Protein 3C8T (pdb70)

Sequence (423 aa):
PLYGRSFADDKMRELFSAQSFISRCVETEVALARAQARLGIIPEDAAAGITAAARTFAPEMERLRDDTEIVGYPILPLVEQLSAHAGEAGKYLHWGATTQDIMDTATVLQIRDGLALISRRIESVRKALAALARNHRDTPMAGRTHLQHALPVTFGYKAAVWLSAFDRHAARLEEISPRVLVVEFSGASGTLASLGTRGLDVQRELARELNLGVPSITWHSARDAVAETVQFLALVSGSLGKLAMDISIMMTTELGEVAEPNPVSCELILAGARIVRNHATSMLDAMIHDFERATGPWHLEWSAVPEGFAVASGILYQAEFMLGGLQVFPDRMRENLDHSRGLIVAEAVMMMALAPHTGRKEAHDIVYLGCRRAVEDKTGLFEVLRTMPEVAKPLGEEALRDLTDPRNYLGSAGAMVDNVLGGR

Nearest PDB structures (foldseek):
  3c8t-assembly1_A  TM=1.002E+00  e=4.220E-59  Chelativorans sp. BNC1
  1re5-assembly1_C  TM=9.643E-01  e=7.004E-32  Pseudomonas putida KT2440
  1re5-assembly1_A  TM=9.619E-01  e=1.132E-31  Pseudomonas putida KT2440
  2fel-assembly1_B  TM=9.517E-01  e=1.203E-19  Agrobacterium tumefaciens
  1dcn-assembly1_C  TM=8.414E-01  e=9.306E-16  Anas platyrhynchos

CATH classification: 1.10.275.10 (+2 more: 1.20.200.10, 1.10.40.30)

Radius of gyration: 30.37 Å; Cα contacts (8 Å, |Δi|>4): 659; chains: 1; bounding box: 102×47×41 Å

Structure (mmCIF, N/CA/C/O backbone):
data_3C8T
#
_entry.id   3C8T
#
_cell.length_a   107.006
_cell.length_b   107.006
_cell.length_c   74.510
_cell.angle_alpha   90.000
_cell.angle_beta   90.000
_cell.angle_gamma   90.000
#
_symmetry.space_group_name_H-M   'P 42 21 2'
#
loop_
_entity.id
_entity.type
_entity.pdbx_description
1 polymer 'Fumarate lyase'
2 water water
#
loop_
_atom_site.group_PDB
_atom_site.id
_atom_site.type_symbol
_atom_site.label_atom_id
_atom_site.label_alt_id
_atom_site.label_comp_id
_atom_site.label_asym_id
_atom_site.label_entity_id
_atom_site.label_seq_id
_atom_site.pdbx_PDB_ins_code
_atom_site.Cartn_x
_atom_site.Cartn_y
_atom_site.Cartn_z
_atom_site.occupancy
_atom_site.B_iso_or_equiv
_atom_site.auth_seq_id
_atom_site.auth_comp_id
_atom_site.auth_asym_id
_atom_site.auth_atom_id
_atom_site.pdbx_PDB_model_num
ATOM 1 N N . PRO A 1 6 ? 66.580 33.290 42.616 1.00 48.14 19 PRO A N 1
ATOM 2 C CA . PRO A 1 6 ? 65.456 32.791 43.437 1.00 47.19 19 PRO A CA 1
ATOM 3 C C . PRO A 1 6 ? 64.699 31.635 42.761 1.00 46.16 19 PRO A C 1
ATOM 4 O O . PRO A 1 6 ? 64.716 31.524 41.532 1.00 45.94 19 PRO A O 1
ATOM 8 N N . LEU A 1 7 ? 64.050 30.799 43.580 1.00 44.71 20 LEU A N 1
ATOM 9 C CA . LEU A 1 7 ? 63.238 29.671 43.135 1.00 43.63 20 LEU A CA 1
ATOM 10 C C . LEU A 1 7 ? 61.813 29.747 43.712 1.00 43.20 20 LEU A C 1
ATOM 11 O O . LEU A 1 7 ? 61.586 29.511 44.905 1.00 42.04 20 LEU A O 1
ATOM 16 N N . TYR A 1 8 ? 60.846 30.065 42.861 1.00 43.23 21 TYR A N 1
ATOM 17 C CA . TYR A 1 8 ? 59.477 30.249 43.339 1.00 43.12 21 TYR A CA 1
ATOM 18 C C . TYR A 1 8 ? 58.473 29.385 42.598 1.00 43.19 21 TYR A C 1
ATOM 19 O O . TYR A 1 8 ? 57.618 28.745 43.197 1.00 44.03 21 TYR A O 1
ATOM 28 N N . GLY A 1 9 ? 58.550 29.431 41.284 1.00 43.32 22 GLY A N 1
ATOM 29 C CA . GLY A 1 9 ? 57.525 28.878 40.430 1.00 43.31 22 GLY A CA 1
ATOM 30 C C . GLY A 1 9 ? 58.138 28.893 39.059 1.00 43.13 22 GLY A C 1
ATOM 31 O O . GLY A 1 9 ? 59.353 28.722 38.919 1.00 43.50 22 GLY A O 1
ATOM 32 N N . ARG A 1 10 ? 57.310 29.144 38.052 1.00 43.15 23 ARG A N 1
ATOM 33 C CA . ARG A 1 10 ? 57.776 29.169 36.681 1.00 42.96 23 ARG A CA 1
ATOM 34 C C . ARG A 1 10 ? 58.150 30.603 36.286 1.00 42.06 23 ARG A C 1
ATOM 35 O O . ARG A 1 10 ? 57.607 31.568 36.814 1.00 41.73 23 ARG A O 1
ATOM 43 N N . SER A 1 11 ? 59.106 30.730 35.373 1.00 40.75 24 SER A N 1
ATOM 44 C CA . SER A 1 11 ? 59.515 32.024 34.875 1.00 39.89 24 SER A CA 1
ATOM 45 C C . SER A 1 11 ? 58.660 32.504 33.691 1.00 38.71 24 SER A C 1
ATOM 46 O O . SER A 1 11 ? 58.258 31.721 32.826 1.00 37.30 24 SER A O 1
ATOM 49 N N . PHE A 1 12 ? 58.348 33.796 33.680 1.00 37.78 25 PHE A N 1
ATOM 50 C CA . PHE A 1 12 ? 57.729 34.385 32.489 1.00 37.74 25 PHE A CA 1
ATOM 51 C C . PHE A 1 12 ? 58.760 34.976 31.506 1.00 37.92 25 PHE A C 1
ATOM 52 O O . PHE A 1 12 ? 58.367 35.571 30.512 1.00 39.67 25 PHE A O 1
ATOM 60 N N . ALA A 1 13 ? 60.059 34.838 31.791 1.00 38.01 26 ALA A N 1
ATOM 61 C CA . ALA A 1 13 ? 61.133 35.366 30.909 1.00 37.80 26 ALA A CA 1
ATOM 62 C C . ALA A 1 13 ? 61.649 34.315 29.890 1.00 37.54 26 ALA A C 1
ATOM 63 O O . ALA A 1 13 ? 61.733 33.113 30.194 1.00 36.69 26 ALA A O 1
ATOM 65 N N . ASP A 1 14 ? 61.949 34.768 28.673 1.00 37.19 27 ASP A N 1
ATOM 66 C CA . ASP A 1 14 ? 62.374 33.876 27.573 1.00 37.01 27 ASP A CA 1
ATOM 67 C C . ASP A 1 14 ? 63.896 33.716 27.596 1.00 38.10 27 ASP A C 1
ATOM 68 O O . ASP A 1 14 ? 64.628 34.699 27.541 1.00 37.33 27 ASP A O 1
ATOM 73 N N . ASP A 1 15 ? 64.353 32.468 27.711 1.00 39.06 28 ASP A N 1
ATOM 74 C CA . ASP A 1 15 ? 65.787 32.131 27.736 1.00 40.22 28 ASP A CA 1
ATOM 75 C C . ASP A 1 15 ? 66.542 32.527 26.461 1.00 39.31 28 ASP A C 1
ATOM 76 O O . ASP A 1 15 ? 67.675 33.002 26.546 1.00 39.63 28 ASP A O 1
ATOM 81 N N . LYS A 1 16 ? 65.922 32.339 25.301 1.00 38.70 29 LYS A N 1
ATOM 82 C CA . LYS A 1 16 ? 66.485 32.826 24.036 1.00 39.02 29 LYS A CA 1
ATOM 83 C C . LYS A 1 16 ? 66.711 34.342 24.033 1.00 38.93 29 LYS A C 1
ATOM 84 O O . LYS A 1 16 ? 67.735 34.850 23.538 1.00 39.40 29 LYS A O 1
ATOM 90 N N . MET A 1 17 ? 65.773 35.053 24.638 1.00 38.15 30 MET A N 1
ATOM 91 C CA . MET A 1 17 ? 65.842 36.487 24.727 1.00 38.12 30 MET A CA 1
ATOM 92 C C . MET A 1 17 ? 66.850 36.901 25.805 1.00 38.57 30 MET A C 1
ATOM 93 O O . MET A 1 17 ? 67.564 37.867 25.639 1.00 38.77 30 MET A O 1
ATOM 98 N N . ARG A 1 18 ? 66.974 36.116 26.865 1.00 39.53 31 ARG A N 1
ATOM 99 C CA . ARG A 1 18 ? 68.104 36.260 27.783 1.00 41.30 31 ARG A CA 1
ATOM 100 C C . ARG A 1 18 ? 69.504 35.953 27.169 1.00 41.90 31 ARG A C 1
ATOM 101 O O . ARG A 1 18 ? 70.491 36.630 27.502 1.00 43.17 31 ARG A O 1
ATOM 109 N N . GLU A 1 19 ? 69.610 34.956 26.296 1.00 41.90 32 GLU A N 1
ATOM 110 C CA . GLU A 1 19 ? 70.899 34.698 25.642 1.00 43.57 32 GLU A CA 1
ATOM 111 C C . GLU A 1 19 ? 71.264 35.880 24.759 1.00 41.53 32 GLU A C 1
ATOM 112 O O . GLU A 1 19 ? 72.376 36.381 24.813 1.00 41.09 32 GLU A O 1
ATOM 118 N N . LEU A 1 20 ? 70.294 36.338 23.977 1.00 40.53 33 LEU A N 1
ATOM 119 C CA . LEU A 1 20 ? 70.434 37.558 23.207 1.00 39.85 33 LEU A CA 1
ATOM 120 C C . LEU A 1 20 ? 70.963 38.815 23.945 1.00 39.20 33 LEU A C 1
ATOM 121 O O . LEU A 1 20 ? 71.744 39.570 23.379 1.00 40.15 33 LEU A O 1
ATOM 126 N N . PHE A 1 21 ? 70.544 39.048 25.186 1.00 37.80 34 PHE A N 1
ATOM 127 C CA . PHE A 1 21 ? 70.989 40.239 25.925 1.00 36.05 34 PHE A CA 1
ATOM 128 C C . PHE A 1 21 ? 72.069 39.932 26.978 1.00 36.31 34 PHE A C 1
ATOM 129 O O . PHE A 1 21 ? 72.375 40.771 27.834 1.00 36.44 34 PHE A O 1
ATOM 137 N N . SER A 1 22 ? 72.637 38.726 26.905 1.00 35.67 35 SER A N 1
ATOM 138 C CA . SER A 1 22 ? 73.719 38.318 27.797 1.00 35.46 35 SER A CA 1
ATOM 139 C C . SER A 1 22 ? 74.970 39.179 27.552 1.00 35.56 35 SER A C 1
ATOM 140 O O . SER A 1 22 ? 75.103 39.835 26.516 1.00 35.33 35 SER A O 1
ATOM 143 N N . ALA A 1 23 ? 75.890 39.150 28.491 1.00 35.31 36 ALA A N 1
ATOM 144 C CA . ALA A 1 23 ? 77.130 39.904 28.371 1.00 35.99 36 ALA A CA 1
ATOM 145 C C . ALA A 1 23 ? 77.929 39.502 27.129 1.00 37.07 36 ALA A C 1
ATOM 146 O O . ALA A 1 23 ? 78.428 40.364 26.383 1.00 37.34 36 ALA A O 1
ATOM 148 N N . GLN A 1 24 ? 78.034 38.189 26.914 1.00 37.19 37 GLN A N 1
ATOM 149 C CA . GLN A 1 24 ? 78.818 37.601 25.8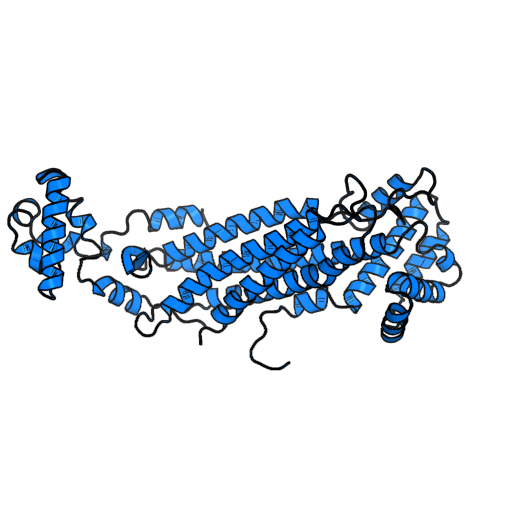22 1.00 37.41 37 GLN A CA 1
ATOM 150 C C . GLN A 1 24 ? 78.290 38.084 24.487 1.00 37.08 37 GLN A C 1
ATOM 151 O O . GLN A 1 24 ? 79.056 38.506 23.603 1.00 37.55 37 GLN A O 1
ATOM 157 N N . SER A 1 25 ? 76.975 38.002 24.325 1.00 35.77 38 SER A N 1
ATOM 158 C CA . SER A 1 25 ? 76.356 38.508 23.128 1.00 35.30 38 SER A CA 1
ATOM 159 C C . SER A 1 25 ? 76.551 40.039 22.977 1.00 34.04 38 SER A C 1
ATOM 160 O O . SER A 1 25 ? 76.901 40.502 21.915 1.00 34.51 38 SER A O 1
ATOM 163 N N . PHE A 1 26 ? 76.373 40.804 24.042 1.00 33.62 39 PHE A N 1
ATOM 164 C CA . PHE A 1 26 ? 76.560 42.271 23.995 1.00 33.33 39 PHE A CA 1
ATOM 165 C C . PHE A 1 26 ? 77.963 42.618 23.525 1.00 32.46 39 PHE A C 1
ATOM 166 O O . PHE A 1 26 ? 78.141 43.316 22.536 1.00 33.00 39 PHE A O 1
ATOM 174 N N . ILE A 1 27 ? 78.954 42.100 24.239 1.00 33.26 40 ILE A N 1
ATOM 175 C CA . ILE A 1 27 ? 80.366 42.210 23.887 1.00 33.15 40 ILE A CA 1
ATOM 176 C C . ILE A 1 27 ? 80.639 41.831 22.450 1.00 32.97 40 ILE A C 1
ATOM 177 O O . ILE A 1 27 ? 81.294 42.590 21.747 1.00 32.81 40 ILE A O 1
ATOM 182 N N . SER A 1 28 ? 80.147 40.688 21.980 1.00 33.47 41 SER A N 1
ATOM 183 C CA . SER A 1 28 ? 80.413 40.345 20.557 1.00 34.89 41 SER A CA 1
ATOM 184 C C . SER A 1 28 ? 79.834 41.379 19.533 1.00 34.68 41 SER A C 1
ATOM 185 O O . SER A 1 28 ? 80.467 41.650 18.488 1.00 35.46 41 SER A O 1
ATOM 188 N N . ARG A 1 29 ? 78.683 41.981 19.848 1.00 34.12 42 ARG A N 1
ATOM 189 C CA . ARG A 1 29 ? 78.134 43.092 19.035 1.00 34.44 42 ARG A CA 1
ATOM 190 C C . ARG A 1 29 ? 78.983 44.355 19.152 1.00 33.80 42 ARG A C 1
ATOM 191 O O . ARG A 1 29 ? 79.078 45.107 18.197 1.00 33.59 42 ARG A O 1
ATOM 199 N N . CYS A 1 30 ? 79.574 44.574 20.332 1.00 33.55 43 CYS A N 1
ATOM 200 C CA . CYS A 1 30 ? 80.536 45.656 20.570 1.00 33.81 43 CYS A CA 1
ATOM 201 C C . CYS A 1 30 ? 81.775 45.551 19.696 1.00 34.71 43 CYS A C 1
ATOM 202 O O . CYS A 1 30 ? 82.186 46.538 19.060 1.00 34.31 43 CYS A O 1
ATOM 205 N N . VAL A 1 31 ? 82.354 44.347 19.642 1.00 35.39 44 VAL A N 1
ATOM 206 C CA . VAL A 1 31 ? 83.435 44.042 18.709 1.00 35.51 44 VAL A CA 1
ATOM 207 C C . VAL A 1 31 ? 82.964 44.236 17.263 1.00 36.51 44 VAL A C 1
ATOM 208 O O . VAL A 1 31 ? 83.644 44.922 16.471 1.00 38.25 44 VAL A O 1
ATOM 212 N N . GLU A 1 32 ? 81.799 43.668 16.919 1.00 36.42 45 GLU A N 1
ATOM 213 C CA . GLU A 1 32 ? 81.222 43.830 15.576 1.00 36.76 45 GLU A CA 1
ATOM 214 C C . GLU A 1 32 ? 81.167 45.297 15.149 1.00 35.17 45 GLU A C 1
ATOM 215 O O . GLU A 1 32 ? 81.532 45.640 14.026 1.00 35.62 45 GLU A O 1
ATOM 221 N N . THR A 1 33 ? 80.758 46.170 16.064 1.00 34.97 46 THR A N 1
ATOM 222 C CA . THR A 1 33 ? 80.642 47.616 15.825 1.00 33.42 46 THR A CA 1
ATOM 223 C C . THR A 1 33 ? 82.023 48.252 15.591 1.00 33.34 46 THR A C 1
ATOM 224 O O . THR A 1 33 ? 82.187 49.042 14.657 1.00 32.07 46 THR A O 1
ATOM 228 N N . GLU A 1 34 ? 83.001 47.921 16.447 1.00 32.74 47 GLU A N 1
ATOM 229 C CA . GLU A 1 34 ? 84.351 48.508 16.359 1.00 33.57 47 GLU A CA 1
ATOM 230 C C . GLU A 1 34 ? 85.059 48.118 15.045 1.00 34.20 47 GLU A C 1
ATOM 231 O O . GLU A 1 34 ? 85.758 48.936 14.449 1.00 34.65 47 GLU A O 1
ATOM 237 N N . VAL A 1 35 ? 84.873 46.869 14.619 1.00 34.69 48 VAL A N 1
ATOM 238 C CA . VAL A 1 35 ? 85.457 46.349 13.387 1.00 35.84 48 VAL A CA 1
ATOM 239 C C . VAL A 1 35 ? 84.841 47.057 12.205 1.00 36.14 48 VAL A C 1
ATOM 240 O O . VAL A 1 35 ? 85.553 47.461 11.282 1.00 37.48 48 VAL A O 1
ATOM 244 N N . ALA A 1 36 ? 83.519 47.218 12.228 1.00 35.97 49 ALA A N 1
ATOM 245 C CA . ALA A 1 36 ? 82.821 47.888 11.148 1.00 35.13 49 ALA A CA 1
ATOM 246 C C . ALA A 1 36 ? 83.261 49.342 11.111 1.00 35.22 49 ALA A C 1
ATOM 247 O O . ALA A 1 36 ? 83.394 49.926 10.031 1.00 35.83 49 ALA A O 1
ATOM 249 N N . LEU A 1 37 ? 83.522 49.936 12.272 1.00 35.43 50 LEU A N 1
ATOM 250 C CA . LEU A 1 37 ? 83.976 51.343 12.309 1.00 35.35 50 LEU A CA 1
ATOM 251 C C . LEU A 1 37 ? 85.338 51.496 11.634 1.00 36.49 50 LEU A C 1
ATOM 252 O O . LEU A 1 37 ? 85.540 52.432 10.852 1.00 36.55 50 LEU A O 1
ATOM 257 N N . ALA A 1 38 ? 86.245 50.559 11.925 1.00 37.62 51 ALA A N 1
ATOM 258 C CA . ALA A 1 38 ? 87.588 50.505 11.298 1.00 38.80 51 ALA A CA 1
ATOM 259 C C . ALA A 1 38 ? 87.493 50.373 9.789 1.00 39.50 51 ALA A C 1
ATOM 260 O O . ALA A 1 38 ? 88.218 51.063 9.058 1.00 39.09 51 ALA A O 1
ATOM 262 N N . ARG A 1 39 ? 86.587 49.503 9.334 1.00 40.31 52 ARG A N 1
ATOM 263 C CA . ARG A 1 39 ? 86.386 49.270 7.912 1.00 41.45 52 ARG A CA 1
ATOM 264 C C . ARG A 1 39 ? 85.835 50.478 7.205 1.00 41.01 52 ARG A C 1
ATOM 265 O O . ARG A 1 39 ? 86.302 50.843 6.115 1.00 40.95 52 ARG A O 1
ATOM 273 N N . ALA A 1 40 ? 84.823 51.093 7.814 1.00 40.63 53 ALA A N 1
ATOM 274 C CA . ALA A 1 40 ? 84.257 52.336 7.310 1.00 40.40 53 ALA A CA 1
ATOM 275 C C . ALA A 1 40 ? 85.345 53.418 7.178 1.00 40.59 53 ALA A C 1
ATOM 276 O O . ALA A 1 40 ? 85.381 54.160 6.216 1.00 40.50 53 ALA A O 1
ATOM 278 N N . GLN A 1 41 ? 86.246 53.492 8.143 1.00 41.00 54 GLN A N 1
ATOM 279 C CA . GLN A 1 41 ? 87.244 54.525 8.118 1.00 41.82 54 GLN A CA 1
ATOM 280 C C . GLN A 1 41 ? 88.342 54.271 7.069 1.00 42.41 54 GLN A C 1
ATOM 281 O O . GLN A 1 41 ? 88.892 55.209 6.518 1.00 42.05 54 GLN A O 1
ATOM 287 N N . ALA A 1 42 ? 88.639 52.999 6.781 1.00 43.03 55 ALA A N 1
ATOM 288 C CA . ALA A 1 42 ? 89.676 52.663 5.824 1.00 43.37 55 ALA A CA 1
ATOM 289 C C . ALA A 1 42 ? 89.194 52.966 4.423 1.00 44.26 55 ALA A C 1
ATOM 290 O O . ALA A 1 42 ? 89.971 53.461 3.598 1.00 44.12 55 ALA A O 1
ATOM 292 N N . ARG A 1 43 ? 87.915 52.682 4.154 1.00 44.88 56 ARG A N 1
ATOM 293 C CA . ARG A 1 43 ? 87.291 53.063 2.880 1.00 45.43 56 ARG A CA 1
ATOM 294 C C . ARG A 1 43 ? 87.252 54.571 2.633 1.00 45.29 56 ARG A C 1
ATOM 295 O O . ARG A 1 43 ? 87.338 55.010 1.495 1.00 45.37 56 ARG A O 1
ATOM 303 N N . LEU A 1 44 ? 87.100 55.362 3.681 1.00 44.86 57 LEU A N 1
ATOM 304 C CA . LEU A 1 44 ? 87.049 56.817 3.521 1.00 45.56 57 LEU A CA 1
ATOM 305 C C . LEU A 1 44 ? 88.440 57.424 3.642 1.00 45.46 57 LEU A C 1
ATOM 306 O O . LEU A 1 44 ? 88.580 58.640 3.734 1.00 46.19 57 LEU A O 1
ATOM 311 N N . GLY A 1 45 ? 89.457 56.566 3.696 1.00 45.89 58 GLY A N 1
ATOM 312 C CA . GLY A 1 45 ? 90.860 56.990 3.812 1.00 45.55 58 GLY A CA 1
ATOM 313 C C . GLY A 1 45 ? 91.205 57.666 5.127 1.00 45.51 58 GLY A C 1
ATOM 314 O O . GLY A 1 45 ? 92.106 58.500 5.188 1.00 45.75 58 GLY A O 1
ATOM 315 N N . ILE A 1 46 ? 90.503 57.312 6.195 1.00 45.16 59 ILE A N 1
ATOM 316 C CA . ILE A 1 46 ? 90.693 58.033 7.453 1.00 45.05 59 ILE A CA 1
ATOM 317 C C . ILE A 1 46 ? 91.729 57.355 8.326 1.00 44.45 59 ILE A C 1
ATOM 318 O O . ILE A 1 46 ? 92.449 58.012 9.089 1.00 44.57 59 ILE A O 1
ATOM 323 N N . ILE A 1 47 ? 91.807 56.040 8.192 1.00 43.89 60 ILE A N 1
ATOM 324 C CA . ILE A 1 47 ? 92.857 55.260 8.822 1.00 43.69 60 ILE A CA 1
ATOM 325 C C . ILE A 1 47 ? 93.449 54.427 7.678 1.00 44.69 60 ILE A C 1
ATOM 326 O O . ILE A 1 47 ? 92.765 54.262 6.672 1.00 45.26 60 ILE A O 1
ATOM 331 N N . PRO A 1 48 ? 94.724 53.972 7.793 1.00 45.21 61 PRO A N 1
ATOM 332 C CA . PRO A 1 48 ? 95.349 53.040 6.838 1.00 46.10 61 PRO A CA 1
ATOM 333 C C . PRO A 1 48 ? 94.566 51.760 6.559 1.00 46.69 61 PRO A C 1
ATOM 334 O O . PRO A 1 48 ? 94.028 51.143 7.485 1.00 46.23 61 PRO A O 1
ATOM 338 N N . GLU A 1 49 ? 94.577 51.347 5.294 1.00 47.02 62 GLU A N 1
ATOM 339 C CA . GLU A 1 49 ? 93.892 50.134 4.862 1.00 48.77 62 GLU A CA 1
ATOM 340 C C . GLU A 1 49 ? 94.404 48.872 5.537 1.00 47.71 62 GLU A C 1
ATOM 341 O O . GLU A 1 49 ? 93.630 47.974 5.775 1.00 47.17 62 GLU A O 1
ATOM 347 N N . ASP A 1 50 ? 95.700 48.801 5.841 1.00 48.20 63 ASP A N 1
ATOM 348 C CA . ASP A 1 50 ? 96.260 47.628 6.546 1.00 48.65 63 ASP A CA 1
ATOM 349 C C . ASP A 1 50 ? 95.948 47.627 8.032 1.00 47.57 63 ASP A C 1
ATOM 350 O O . ASP A 1 50 ? 95.946 46.586 8.691 1.00 47.56 63 ASP A O 1
ATOM 355 N N . ALA A 1 51 ? 95.674 48.804 8.568 1.00 46.21 64 ALA A N 1
ATOM 356 C CA . ALA A 1 51 ? 95.248 48.891 9.945 1.00 44.52 64 ALA A CA 1
ATOM 357 C C . ALA A 1 51 ? 93.855 48.262 10.080 1.00 43.41 64 ALA A C 1
ATOM 358 O O . ALA A 1 51 ? 93.609 47.503 11.010 1.00 43.08 64 ALA A O 1
ATOM 360 N N . ALA A 1 52 ? 92.960 48.566 9.142 1.00 42.23 65 ALA A N 1
ATOM 361 C CA . ALA A 1 52 ? 91.600 47.969 9.141 1.00 42.09 65 ALA A CA 1
ATOM 362 C C . ALA A 1 52 ? 91.627 46.468 8.846 1.00 41.58 65 ALA A C 1
ATOM 363 O O . ALA A 1 52 ? 90.951 45.689 9.519 1.00 41.40 65 ALA A O 1
ATOM 365 N N . ALA A 1 53 ? 92.440 46.069 7.859 1.00 41.38 66 ALA A N 1
ATOM 366 C CA . ALA A 1 53 ? 92.654 44.654 7.541 1.00 40.87 66 ALA A CA 1
ATOM 367 C C . ALA A 1 53 ? 93.124 43.899 8.781 1.00 40.53 66 ALA A C 1
ATOM 368 O O . ALA A 1 53 ? 92.611 42.831 9.107 1.00 40.11 66 ALA A O 1
ATOM 370 N N . GLY A 1 54 ? 94.094 44.486 9.481 1.00 40.73 67 GLY A N 1
ATOM 371 C CA . GLY A 1 54 ? 94.670 43.902 10.697 1.00 40.89 67 GLY A CA 1
ATOM 372 C C . GLY A 1 54 ? 93.606 43.794 11.773 1.00 41.00 67 GLY A C 1
ATOM 373 O O . GLY A 1 54 ? 93.473 42.774 12.425 1.00 40.85 67 GLY A O 1
ATOM 374 N N . ILE A 1 55 ? 92.839 44.859 11.954 1.00 41.82 68 ILE A N 1
ATOM 375 C CA . ILE A 1 55 ? 91.746 44.833 12.923 1.00 41.95 68 ILE A CA 1
ATOM 376 C C . ILE A 1 55 ? 90.704 43.762 12.528 1.00 42.27 68 ILE A C 1
ATOM 377 O O . ILE A 1 55 ? 90.265 42.987 13.375 1.00 41.96 68 ILE A O 1
ATOM 382 N N . THR A 1 56 ? 90.310 43.724 11.252 1.00 42.87 69 THR A N 1
ATOM 383 C CA . THR A 1 56 ? 89.314 42.737 10.831 1.00 44.03 69 THR A CA 1
ATOM 384 C C . THR A 1 56 ? 89.797 41.313 11.157 1.00 44.30 69 THR A C 1
ATOM 385 O O . THR A 1 56 ? 89.083 40.562 11.843 1.00 44.86 69 THR A O 1
ATOM 389 N N . ALA A 1 57 ? 91.013 40.965 10.726 1.00 43.82 70 ALA A N 1
ATOM 390 C CA . ALA A 1 57 ? 91.584 39.636 11.022 1.00 44.12 70 ALA A CA 1
ATOM 391 C C . ALA A 1 57 ? 91.753 39.333 12.505 1.00 44.39 70 ALA A C 1
ATOM 392 O O . ALA A 1 57 ? 91.473 38.211 12.945 1.00 44.81 70 ALA A O 1
ATOM 394 N N . ALA A 1 58 ? 92.208 40.299 13.294 1.00 44.14 71 ALA A N 1
ATOM 395 C CA . ALA A 1 58 ? 92.363 40.012 14.729 1.00 44.65 71 ALA A CA 1
ATOM 396 C C . ALA A 1 58 ? 90.997 39.664 15.352 1.00 44.55 71 ALA A C 1
ATOM 397 O O . ALA A 1 58 ? 90.897 38.757 16.183 1.00 44.16 71 ALA A O 1
ATOM 399 N N . ALA A 1 59 ? 89.952 40.400 14.950 1.00 44.38 72 ALA A N 1
ATOM 400 C CA . ALA A 1 59 ? 88.594 40.144 15.461 1.00 44.44 72 ALA A CA 1
ATOM 401 C C . ALA A 1 59 ? 88.048 38.756 15.089 1.00 44.48 72 ALA A C 1
ATOM 402 O O . ALA A 1 59 ? 87.330 38.171 15.882 1.00 43.81 72 ALA A O 1
ATOM 404 N N . ARG A 1 60 ? 88.390 38.229 13.903 1.00 45.27 73 ARG A N 1
ATOM 405 C CA . ARG A 1 60 ? 87.940 36.856 13.517 1.00 46.56 73 ARG A CA 1
ATOM 406 C C . ARG A 1 60 ? 88.410 35.820 14.539 1.00 47.09 73 ARG A C 1
ATOM 407 O O . ARG A 1 60 ? 87.667 34.892 14.873 1.00 47.21 73 ARG A O 1
ATOM 415 N N . THR A 1 61 ? 89.619 36.020 15.076 1.00 47.46 74 THR A N 1
ATOM 416 C CA . THR A 1 61 ? 90.211 35.075 16.034 1.00 48.10 74 THR A CA 1
ATOM 417 C C . THR A 1 61 ? 90.046 35.489 17.498 1.00 48.71 74 THR A C 1
ATOM 418 O O . THR A 1 61 ? 90.423 34.738 18.396 1.00 48.29 74 THR A O 1
ATOM 422 N N . PHE A 1 62 ? 89.484 36.684 17.734 1.00 49.38 75 PHE A N 1
ATOM 423 C CA . PHE A 1 62 ? 89.465 37.293 19.084 1.00 49.53 75 PHE A CA 1
ATOM 424 C C . PHE A 1 62 ? 88.423 36.663 19.974 1.00 50.00 75 PHE A C 1
ATOM 425 O O . PHE A 1 62 ? 87.267 36.509 19.574 1.00 50.51 75 PHE A O 1
ATOM 433 N N . ALA A 1 63 ? 88.832 36.319 21.191 1.00 50.10 76 ALA A N 1
ATOM 434 C CA . ALA A 1 63 ? 87.925 35.793 22.184 1.00 50.77 76 ALA A CA 1
ATOM 435 C C . ALA A 1 63 ? 88.129 36.569 23.476 1.00 51.52 76 ALA A C 1
ATOM 436 O O . ALA A 1 63 ? 89.152 36.394 24.140 1.00 51.28 76 ALA A O 1
ATOM 438 N N . PRO A 1 64 ? 87.134 37.399 23.870 1.00 52.06 77 PRO A N 1
ATOM 439 C CA . PRO A 1 64 ? 87.292 38.256 25.048 1.00 51.96 77 PRO A CA 1
ATOM 440 C C . PRO A 1 64 ? 87.542 37.446 26.308 1.00 51.90 77 PRO A C 1
ATOM 441 O O . PRO A 1 64 ? 87.105 36.301 26.409 1.00 51.47 77 PRO A O 1
ATOM 445 N N . GLU A 1 65 ? 88.252 38.061 27.247 1.00 51.79 78 GLU A N 1
ATOM 446 C CA . GLU A 1 65 ? 88.461 37.505 28.557 1.00 52.13 78 GLU A CA 1
ATOM 447 C C . GLU A 1 65 ? 87.396 38.095 29.483 1.00 51.82 78 GLU A C 1
ATOM 448 O O . GLU A 1 65 ? 87.589 39.170 30.064 1.00 51.74 78 GLU A O 1
ATOM 454 N N . MET A 1 66 ? 86.262 37.398 29.600 1.00 52.23 79 MET A N 1
ATOM 455 C CA . MET A 1 66 ? 85.034 37.948 30.235 1.00 52.34 79 MET A CA 1
ATOM 456 C C . MET A 1 66 ? 85.126 38.337 31.717 1.00 52.52 79 MET A C 1
ATOM 457 O O . MET A 1 66 ? 84.562 39.356 32.122 1.00 52.61 79 MET A O 1
ATOM 462 N N . GLU A 1 67 ? 85.823 37.539 32.517 1.00 52.59 80 GLU A N 1
ATOM 463 C CA . GLU A 1 67 ? 86.025 37.873 33.933 1.00 53.03 80 GLU A CA 1
ATOM 464 C C . GLU A 1 67 ? 86.883 39.134 34.125 1.00 52.89 80 GLU A C 1
ATOM 465 O O . GLU A 1 67 ? 86.561 39.981 34.956 1.00 53.73 80 GLU A O 1
ATOM 467 N N . ARG A 1 68 ? 87.950 39.264 33.328 1.00 52.99 81 ARG A N 1
ATOM 468 C CA . ARG A 1 68 ? 88.810 40.466 33.284 1.00 52.91 81 ARG A CA 1
ATOM 469 C C . ARG A 1 68 ? 87.968 41.692 32.896 1.00 52.81 81 ARG A C 1
ATOM 470 O O . ARG A 1 68 ? 88.064 42.746 33.530 1.00 52.04 81 ARG A O 1
ATOM 478 N N . LEU A 1 69 ? 87.120 41.525 31.869 1.00 53.04 82 LEU A N 1
ATOM 479 C CA . LEU A 1 69 ? 86.182 42.563 31.430 1.00 52.44 82 LEU A CA 1
ATOM 480 C C . LEU A 1 69 ? 85.254 43.021 32.545 1.00 52.08 82 LEU A C 1
ATOM 481 O O . LEU A 1 69 ? 85.108 44.228 32.785 1.00 51.51 82 LEU A O 1
ATOM 486 N N . ARG A 1 70 ? 84.631 42.063 33.231 1.00 52.50 83 ARG A N 1
ATOM 487 C CA . ARG A 1 70 ? 83.710 42.384 34.329 1.00 52.55 83 ARG A CA 1
ATOM 488 C C . ARG A 1 70 ? 84.393 43.182 35.433 1.00 52.20 83 ARG A C 1
ATOM 489 O O . ARG A 1 70 ? 83.857 44.176 35.911 1.00 51.57 83 ARG A O 1
ATOM 497 N N . ASP A 1 71 ? 85.586 42.727 35.820 1.00 52.87 84 ASP A N 1
ATOM 498 C CA . ASP A 1 71 ? 86.407 43.383 36.849 1.00 52.86 84 ASP A CA 1
ATOM 499 C C . ASP A 1 71 ? 86.786 44.810 36.454 1.00 52.18 84 ASP A C 1
ATOM 500 O O . ASP A 1 71 ? 86.687 45.728 37.269 1.00 51.89 84 ASP A O 1
ATOM 505 N N . ASP A 1 72 ? 87.212 44.995 35.206 1.00 51.72 85 ASP A N 1
ATOM 506 C CA . ASP A 1 72 ? 87.628 46.321 34.739 1.00 52.17 85 ASP A CA 1
ATOM 507 C C . ASP A 1 72 ? 86.462 47.294 34.589 1.00 52.04 85 ASP A C 1
ATOM 508 O O . ASP A 1 72 ? 86.630 48.494 34.806 1.00 51.49 85 ASP A O 1
ATOM 513 N N . THR A 1 73 ? 85.282 46.769 34.250 1.00 51.90 86 THR A N 1
ATOM 514 C CA . THR A 1 73 ? 84.070 47.596 34.124 1.00 52.12 86 THR A CA 1
ATOM 515 C C . THR A 1 73 ? 83.733 48.274 35.446 1.00 52.15 86 THR A C 1
ATOM 516 O O . THR A 1 73 ? 83.258 49.407 35.466 1.00 51.55 86 THR A O 1
ATOM 520 N N . GLU A 1 74 ? 84.014 47.570 36.544 1.00 53.10 87 GLU A N 1
ATOM 521 C CA . GLU A 1 74 ? 83.676 48.014 37.899 1.00 53.75 87 GLU A CA 1
ATOM 522 C C . GLU A 1 74 ? 84.597 49.153 38.317 1.00 53.25 87 GLU A C 1
ATOM 523 O O . GLU A 1 74 ? 84.221 50.034 39.095 1.00 53.12 87 GLU A O 1
ATOM 529 N N . ILE A 1 75 ? 85.805 49.122 37.769 1.00 52.90 88 ILE A N 1
ATOM 530 C CA . ILE A 1 75 ? 86.802 50.171 37.953 1.00 52.48 88 ILE A CA 1
ATOM 531 C C . ILE A 1 75 ? 86.527 51.340 37.003 1.00 51.58 88 ILE A C 1
ATOM 532 O O . ILE A 1 75 ? 86.466 52.479 37.425 1.00 51.45 88 ILE A O 1
ATOM 537 N N . VAL A 1 76 ? 86.340 51.048 35.722 1.00 50.37 89 VAL A N 1
ATOM 538 C CA . VAL A 1 76 ? 86.199 52.098 34.709 1.00 49.22 89 VAL A CA 1
ATOM 539 C C . VAL A 1 76 ? 84.763 52.693 34.593 1.00 48.00 89 VAL A C 1
ATOM 540 O O . VAL A 1 76 ? 84.593 53.844 34.174 1.00 47.96 89 VAL A O 1
ATOM 544 N N . GLY A 1 77 ? 83.746 51.912 34.969 1.00 45.91 90 GLY A N 1
ATOM 545 C CA . GLY A 1 77 ? 82.356 52.320 34.798 1.00 42.53 90 GLY A CA 1
ATOM 546 C C . GLY A 1 77 ? 81.676 51.665 33.607 1.00 40.62 90 GLY A C 1
ATOM 547 O O . GLY A 1 77 ? 80.459 51.450 33.640 1.00 40.13 90 GLY A O 1
ATOM 548 N N . TYR A 1 78 ? 82.451 51.349 32.554 1.00 39.28 91 TYR A N 1
ATOM 549 C CA . TYR A 1 78 ? 81.908 50.794 31.295 1.00 37.83 91 TYR A CA 1
ATOM 550 C C . TYR A 1 78 ? 82.791 49.704 30.684 1.00 36.92 91 TYR A C 1
ATOM 551 O O . TYR A 1 78 ? 83.982 49.722 30.896 1.00 35.76 91 TYR A O 1
ATOM 560 N N . PRO A 1 79 ? 82.203 48.722 29.953 1.00 36.62 92 PRO A N 1
ATOM 561 C CA . PRO A 1 79 ? 83.083 47.696 29.391 1.00 36.00 92 PRO A CA 1
ATOM 562 C C . PRO A 1 79 ? 83.822 48.110 28.126 1.00 36.33 92 PRO A C 1
ATOM 563 O O . PRO A 1 79 ? 84.723 47.377 27.716 1.00 36.48 92 PRO A O 1
ATOM 567 N N . ILE A 1 80 ? 83.459 49.240 27.506 1.00 34.71 93 ILE A N 1
ATOM 568 C CA . ILE A 1 80 ? 83.980 49.527 26.179 1.00 34.74 93 ILE A CA 1
ATOM 569 C C . ILE A 1 80 ? 85.500 49.734 26.098 1.00 35.34 93 ILE A C 1
ATOM 570 O O . ILE A 1 80 ? 86.158 49.154 25.247 1.00 35.35 93 ILE A O 1
ATOM 575 N N . LEU A 1 81 ? 86.054 50.591 26.938 1.00 36.47 94 LEU A N 1
ATOM 576 C CA . LEU A 1 81 ? 87.483 50.859 26.834 1.00 37.99 94 LEU A CA 1
ATOM 577 C C . LEU A 1 81 ? 88.336 49.666 27.256 1.00 37.42 94 LEU A C 1
ATOM 578 O O . LEU A 1 81 ? 89.323 49.413 26.603 1.00 38.01 94 LEU A O 1
ATOM 583 N N . PRO A 1 82 ? 87.946 48.919 28.321 1.00 37.29 95 PRO A N 1
ATOM 584 C CA . PRO A 1 82 ? 88.609 47.647 28.590 1.00 37.46 95 PRO A CA 1
ATOM 585 C C . PRO A 1 82 ? 88.486 46.657 27.428 1.00 37.97 95 PRO A C 1
ATOM 586 O O . PRO A 1 82 ? 89.486 46.018 27.051 1.00 38.64 95 PRO A O 1
ATOM 590 N N . LEU A 1 83 ? 87.297 46.530 26.838 1.00 37.27 96 LEU A N 1
ATOM 591 C CA . LEU A 1 83 ? 87.192 45.673 25.663 1.00 37.62 96 LEU A CA 1
ATOM 592 C C . LEU A 1 83 ? 88.132 46.136 24.511 1.00 38.00 96 LEU A C 1
ATOM 593 O O . LEU A 1 83 ? 88.769 45.300 23.834 1.00 38.34 96 LEU A O 1
ATOM 598 N N . VAL A 1 84 ? 88.236 47.453 24.297 1.00 37.92 97 VAL A N 1
ATOM 599 C CA . VAL A 1 84 ? 89.140 47.979 23.244 1.00 38.17 97 VAL A CA 1
ATOM 600 C C . VAL A 1 84 ? 90.614 47.639 23.571 1.00 38.85 97 VAL A C 1
ATOM 601 O O . VAL A 1 84 ? 91.384 47.298 22.684 1.00 37.46 97 VAL A O 1
ATOM 605 N N . GLU A 1 85 ? 90.972 47.707 24.858 1.00 40.57 98 GLU A N 1
ATOM 606 C CA . GLU A 1 85 ? 92.307 47.361 25.305 1.00 43.03 98 GLU A CA 1
ATOM 607 C C . G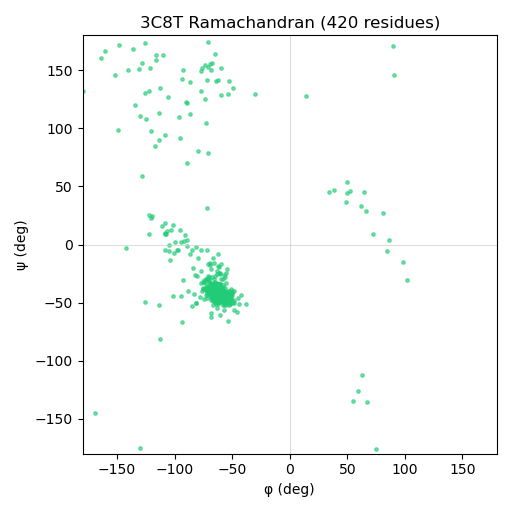LU A 1 85 ? 92.597 45.880 24.990 1.00 42.17 98 GLU A C 1
ATOM 608 O O . GLU A 1 85 ? 93.642 45.565 24.434 1.00 42.97 98 GLU A O 1
ATOM 614 N N . GLN A 1 86 ? 91.670 44.979 25.318 1.00 41.05 99 GLN A N 1
ATOM 615 C CA . GLN A 1 86 ? 91.886 43.557 25.034 1.00 40.31 99 GLN A CA 1
ATOM 616 C C . GLN A 1 86 ? 92.003 43.356 23.519 1.00 40.38 99 GLN A C 1
ATOM 617 O O . GLN A 1 86 ? 92.901 42.685 23.033 1.00 40.28 99 GLN A O 1
ATOM 623 N N . LEU A 1 87 ? 91.123 43.980 22.753 1.00 40.70 100 LEU A N 1
ATOM 624 C CA . LEU A 1 87 ? 91.210 43.843 21.295 1.00 40.83 100 LEU A CA 1
ATOM 625 C C . LEU A 1 87 ? 92.476 44.475 20.696 1.00 41.44 100 LEU A C 1
ATOM 626 O O . LEU A 1 87 ? 93.023 43.989 19.686 1.00 41.88 100 LEU A O 1
ATOM 631 N N . SER A 1 88 ? 92.936 45.576 21.287 1.00 41.66 101 SER A N 1
ATOM 632 C CA . SER A 1 88 ? 94.146 46.212 20.794 1.00 42.49 101 SER A CA 1
ATOM 633 C C . SER A 1 88 ? 95.363 45.266 20.983 1.00 42.74 101 SER A C 1
ATOM 634 O O . SER A 1 88 ? 96.129 45.029 20.038 1.00 42.39 101 SER A O 1
ATOM 637 N N . ALA A 1 89 ? 95.503 44.739 22.196 1.00 43.22 102 ALA A N 1
ATOM 638 C CA . ALA A 1 89 ? 96.558 43.798 22.556 1.00 44.50 102 ALA A CA 1
ATOM 639 C C . ALA A 1 89 ? 96.608 42.627 21.577 1.00 45.19 102 ALA A C 1
ATOM 640 O O . ALA A 1 89 ? 97.678 42.244 21.107 1.00 45.45 102 ALA A O 1
ATOM 642 N N . HIS A 1 90 ? 95.442 42.091 21.246 1.00 45.50 103 HIS A N 1
ATOM 643 C CA . HIS A 1 90 ? 95.349 40.959 20.353 1.00 45.72 103 HIS A CA 1
ATOM 644 C C . HIS A 1 90 ? 95.740 41.295 18.916 1.00 46.16 103 HIS A C 1
ATOM 645 O O . HIS A 1 90 ? 96.274 40.437 18.222 1.00 45.47 103 HIS A O 1
ATOM 652 N N . ALA A 1 91 ? 95.467 42.525 18.469 1.00 46.15 104 ALA A N 1
ATOM 653 C CA . ALA A 1 91 ? 95.684 42.905 17.057 1.00 46.60 104 ALA A CA 1
ATOM 654 C C . ALA A 1 91 ? 97.107 43.392 16.736 1.00 47.18 104 ALA A C 1
ATOM 655 O O . ALA A 1 91 ? 97.430 43.635 15.563 1.00 47.77 104 ALA A O 1
ATOM 657 N N . GLY A 1 92 ? 97.928 43.585 17.769 1.00 47.04 105 GLY A N 1
ATOM 658 C CA . GLY A 1 92 ? 99.250 44.167 17.588 1.00 47.60 105 GLY A CA 1
ATOM 659 C C . GLY A 1 92 ? 99.220 45.615 17.155 1.00 47.81 105 GLY A C 1
ATOM 660 O O . GLY A 1 92 ? 98.464 46.408 17.702 1.00 47.98 105 GLY A O 1
ATOM 661 N N . GLU A 1 93 ? 100.048 45.963 16.178 1.00 48.20 106 GLU A N 1
ATOM 662 C CA . GLU A 1 93 ? 100.188 47.362 15.748 1.00 49.15 106 GLU A CA 1
ATOM 663 C C . GLU A 1 93 ? 98.920 47.992 15.157 1.00 48.69 106 GLU A C 1
ATOM 664 O O . GLU A 1 93 ? 98.628 49.165 15.412 1.00 48.69 106 GLU A O 1
ATOM 670 N N . ALA A 1 94 ? 98.165 47.213 14.385 1.00 48.01 107 ALA A N 1
ATOM 671 C CA . ALA A 1 94 ? 96.921 47.696 13.785 1.00 47.31 107 ALA A CA 1
ATOM 672 C C . ALA A 1 94 ? 95.863 48.124 14.836 1.00 46.89 107 ALA A C 1
ATOM 673 O O . ALA A 1 94 ? 94.949 48.886 14.517 1.00 47.00 107 ALA A O 1
ATOM 675 N N . GLY A 1 95 ? 96.009 47.650 16.074 1.00 45.84 108 GLY A N 1
ATOM 676 C CA . GLY A 1 95 ? 95.063 47.920 17.139 1.00 45.74 108 GLY A CA 1
ATOM 677 C C . GLY A 1 95 ? 95.070 49.371 17.587 1.00 46.06 108 GLY A C 1
ATOM 678 O O . GLY A 1 95 ? 94.140 49.847 18.268 1.00 45.69 108 GLY A O 1
ATOM 679 N N . LYS A 1 96 ? 96.118 50.092 17.202 1.00 45.22 109 LYS A N 1
ATOM 680 C CA . LYS A 1 96 ? 96.231 51.476 17.592 1.00 44.81 109 LYS A CA 1
ATOM 681 C C . LYS A 1 96 ? 95.229 52.347 16.832 1.00 43.87 109 LYS A C 1
ATOM 682 O O . LYS A 1 96 ? 95.131 53.549 17.109 1.00 44.03 109 LYS A O 1
ATOM 688 N N . TYR A 1 97 ? 94.488 51.766 15.882 1.00 41.48 110 TYR A N 1
ATOM 689 C CA . TYR A 1 97 ? 93.505 52.574 15.156 1.00 40.69 110 TYR A CA 1
ATOM 690 C C . TYR A 1 97 ? 92.068 52.280 15.510 1.00 39.44 110 TYR A C 1
ATOM 691 O O . TYR A 1 97 ? 91.147 52.792 14.860 1.00 38.97 110 TYR A O 1
ATOM 700 N N . LEU A 1 98 ? 91.899 51.478 16.552 1.00 38.16 111 LEU A N 1
ATOM 701 C CA . LEU A 1 98 ? 90.607 51.063 17.057 1.00 37.77 111 LEU A CA 1
ATOM 702 C C . LEU A 1 98 ? 89.914 52.249 17.723 1.00 37.47 111 LEU A C 1
ATOM 703 O O . LEU A 1 98 ? 90.589 53.179 18.203 1.00 36.21 111 LEU A O 1
ATOM 708 N N . HIS A 1 99 ? 88.574 52.228 17.731 1.00 36.67 112 HIS A N 1
ATOM 709 C CA . HIS A 1 99 ? 87.796 53.210 18.475 1.00 36.54 112 HIS A CA 1
ATOM 710 C C . HIS A 1 99 ? 88.316 54.585 18.113 1.00 37.03 112 HIS A C 1
ATOM 711 O O . HIS A 1 99 ? 88.708 55.356 18.988 1.00 38.54 112 HIS A O 1
ATOM 718 N N . TRP A 1 100 ? 88.362 54.896 16.826 1.00 37.37 113 TRP A N 1
ATOM 719 C CA . TRP A 1 100 ? 88.973 56.157 16.384 1.00 37.39 113 TRP A CA 1
ATOM 720 C C . TRP A 1 100 ? 87.858 57.149 16.214 1.00 36.98 113 TRP A C 1
ATOM 721 O O . TRP A 1 100 ? 87.034 57.000 15.316 1.00 37.02 113 TRP A O 1
ATOM 732 N N . GLY A 1 101 ? 87.798 58.134 17.107 1.00 36.59 114 GLY A N 1
ATOM 733 C CA . GLY A 1 101 ? 86.760 59.155 17.065 1.00 35.89 114 GLY A CA 1
ATOM 734 C C . GLY A 1 101 ? 85.458 58.754 17.747 1.00 35.58 114 GLY A C 1
ATOM 735 O O . GLY A 1 101 ? 84.567 59.580 17.863 1.00 36.22 114 GLY A O 1
ATOM 736 N N . ALA A 1 102 ? 85.373 57.499 18.196 1.00 34.47 115 ALA A N 1
ATOM 737 C CA . ALA A 1 102 ? 84.243 56.946 18.951 1.00 33.60 115 ALA A CA 1
ATOM 738 C C . ALA A 1 102 ? 84.203 57.361 20.428 1.00 32.94 115 ALA A C 1
ATOM 739 O O . ALA A 1 102 ? 85.239 57.571 21.038 1.00 32.21 115 ALA A O 1
ATOM 741 N N . THR A 1 103 ? 82.992 57.460 20.989 1.00 32.18 116 THR A N 1
ATOM 742 C CA . THR A 1 103 ? 82.796 57.474 22.425 1.00 30.63 116 THR A CA 1
ATOM 743 C C . THR A 1 103 ? 82.116 56.141 22.856 1.00 31.01 116 THR A C 1
ATOM 744 O O . THR A 1 103 ? 81.562 55.382 22.030 1.00 30.74 116 THR A O 1
ATOM 748 N N . THR A 1 104 ? 82.181 55.860 24.149 1.00 30.28 117 THR A N 1
ATOM 749 C CA . THR A 1 104 ? 81.563 54.684 24.758 1.00 30.43 117 THR A CA 1
ATOM 750 C C . THR A 1 104 ? 80.065 54.493 24.421 1.00 30.07 117 THR A C 1
ATOM 751 O O . THR A 1 104 ? 79.669 53.405 23.961 1.00 30.25 117 THR A O 1
ATOM 755 N N . GLN A 1 105 ? 79.248 55.537 24.609 1.00 28.99 118 GLN A N 1
ATOM 756 C CA . GLN A 1 105 ? 77.810 55.418 24.251 1.00 28.89 118 GLN A CA 1
ATOM 757 C C . GLN A 1 105 ? 77.519 55.125 22.765 1.00 29.19 118 GLN A C 1
ATOM 758 O O . GLN A 1 105 ? 76.453 54.546 22.413 1.00 29.14 118 GLN A O 1
ATOM 764 N N . ASP A 1 106 ? 78.439 55.508 21.886 1.00 29.02 119 ASP A N 1
ATOM 765 C CA . ASP A 1 106 ? 78.296 55.132 20.475 1.00 29.85 119 ASP A CA 1
ATOM 766 C C . ASP A 1 106 ? 78.301 53.612 20.334 1.00 29.14 119 ASP A C 1
ATOM 767 O O . ASP A 1 106 ? 77.443 53.039 19.693 1.00 29.43 119 ASP A O 1
ATOM 772 N N . ILE A 1 107 ? 79.291 52.971 20.947 1.00 30.20 120 ILE A N 1
ATOM 773 C CA . ILE A 1 107 ? 79.469 51.531 20.807 1.00 29.25 120 ILE A CA 1
ATOM 774 C C . ILE A 1 107 ? 78.363 50.784 21.527 1.00 29.10 120 ILE A C 1
ATOM 775 O O . ILE A 1 107 ? 77.826 49.796 20.977 1.00 29.44 120 ILE A O 1
ATOM 780 N N . MET A 1 108 ? 78.014 51.266 22.731 1.00 28.46 121 MET A N 1
ATOM 781 C CA . MET A 1 108 ? 76.942 50.656 23.559 1.00 28.00 121 MET A CA 1
ATOM 782 C C . MET A 1 108 ? 75.532 50.839 22.982 1.00 28.58 121 MET A C 1
ATOM 783 O O . MET A 1 108 ? 74.747 49.891 23.006 1.00 28.67 121 MET A O 1
ATOM 788 N N . ASP A 1 109 ? 75.233 52.025 22.429 1.00 28.03 122 ASP A N 1
ATOM 789 C CA . ASP A 1 109 ? 73.965 52.276 21.741 1.00 28.09 122 ASP A CA 1
ATOM 790 C C . ASP A 1 109 ? 73.835 51.427 20.486 1.00 28.09 122 ASP A C 1
ATOM 791 O O . ASP A 1 109 ? 72.803 50.792 20.226 1.00 27.92 122 ASP A O 1
ATOM 796 N N . THR A 1 110 ? 74.898 51.415 19.702 1.00 28.43 123 THR A N 1
ATOM 797 C CA . THR A 1 110 ? 74.906 50.655 18.445 1.00 27.23 123 THR A CA 1
ATOM 798 C C . THR A 1 110 ? 74.835 49.163 18.664 1.00 26.95 123 THR A C 1
ATOM 799 O O . THR A 1 110 ? 74.059 48.491 17.993 1.00 27.61 123 THR A O 1
ATOM 803 N N . ALA A 1 111 ? 75.622 48.625 19.591 1.00 27.33 124 ALA A N 1
ATOM 804 C CA . ALA A 1 111 ? 75.494 47.198 19.963 1.00 27.44 124 ALA A CA 1
ATOM 805 C C . ALA A 1 111 ? 74.105 46.841 20.477 1.00 28.09 124 ALA A C 1
ATOM 806 O O . ALA A 1 111 ? 73.595 45.756 20.190 1.00 27.49 124 ALA A O 1
ATOM 808 N N . THR A 1 112 ? 73.519 47.741 21.283 1.00 29.16 125 THR A N 1
ATOM 809 C CA . THR A 1 112 ? 72.116 47.603 21.729 1.00 29.24 125 THR A CA 1
ATOM 810 C C . THR A 1 112 ? 71.174 47.538 20.549 1.00 29.36 125 THR A C 1
ATOM 811 O O . THR A 1 112 ? 70.285 46.680 20.514 1.00 29.49 125 THR A O 1
ATOM 815 N N . VAL A 1 113 ? 71.348 48.436 19.581 1.00 29.16 126 VAL A N 1
ATOM 816 C CA . VAL A 1 113 ? 70.501 48.408 18.385 1.00 28.56 126 VAL A CA 1
ATOM 817 C C . VAL A 1 113 ? 70.629 47.065 17.627 1.00 28.40 126 VAL A C 1
ATOM 818 O O . VAL A 1 113 ? 69.643 46.512 17.157 1.00 28.82 126 VAL A O 1
ATOM 822 N N . LEU A 1 114 ? 71.824 46.503 17.573 1.00 27.77 127 LEU A N 1
ATOM 823 C CA . LEU A 1 114 ? 72.018 45.217 16.915 1.00 28.33 127 LEU A CA 1
ATOM 824 C C . LEU A 1 114 ? 71.248 44.087 17.626 1.00 29.36 127 LEU A C 1
ATOM 825 O O . LEU A 1 114 ? 70.670 43.214 16.970 1.00 29.10 127 LEU A O 1
ATOM 830 N N . GLN A 1 115 ? 71.271 44.088 18.957 1.00 29.33 128 GLN A N 1
ATOM 831 C CA . GLN A 1 115 ? 70.469 43.153 19.721 1.00 30.05 128 GLN A CA 1
ATOM 832 C C . GLN A 1 115 ? 68.966 43.394 19.494 1.00 29.77 128 GLN A C 1
ATOM 833 O O . GLN A 1 115 ? 68.221 42.449 19.238 1.00 31.40 128 GLN A O 1
ATOM 839 N N . ILE A 1 116 ? 68.512 44.644 19.600 1.00 29.02 129 ILE A N 1
ATOM 840 C CA . ILE A 1 116 ? 67.106 45.002 19.280 1.00 28.55 129 ILE A CA 1
ATOM 841 C C . ILE A 1 116 ? 66.633 44.472 17.898 1.00 30.85 129 ILE A C 1
ATOM 842 O O . ILE A 1 116 ? 65.485 44.028 17.765 1.00 32.18 129 ILE A O 1
ATOM 847 N N . ARG A 1 117 ? 67.499 44.525 16.878 1.00 30.19 130 ARG A N 1
ATOM 848 C CA . ARG A 1 117 ? 67.187 43.898 15.600 1.00 30.96 130 ARG A CA 1
ATOM 849 C C . ARG A 1 117 ? 66.869 42.402 15.748 1.00 31.72 130 ARG A C 1
ATOM 850 O O . ARG A 1 117 ? 65.849 41.911 15.227 1.00 30.97 130 ARG A O 1
ATOM 858 N N . ASP A 1 118 ? 67.752 41.667 16.434 1.00 32.28 131 ASP A N 1
ATOM 859 C CA . ASP A 1 118 ? 67.464 40.256 16.744 1.00 33.27 131 ASP A CA 1
ATOM 860 C C . ASP A 1 118 ? 66.243 40.100 17.676 1.00 32.04 131 ASP A C 1
ATOM 861 O O . ASP A 1 118 ? 65.436 39.223 17.472 1.00 30.61 131 ASP A O 1
ATOM 866 N N . GLY A 1 119 ? 66.149 40.933 18.720 1.00 31.66 132 GLY A N 1
ATOM 867 C CA . GLY A 1 119 ? 64.984 40.922 19.627 1.00 30.99 132 GLY A CA 1
ATOM 868 C C . GLY A 1 119 ? 63.656 41.104 18.881 1.00 30.85 132 GLY A C 1
ATOM 869 O O . GLY A 1 119 ? 62.681 40.422 19.153 1.00 31.11 132 GLY A O 1
ATOM 870 N N . LEU A 1 120 ? 63.620 42.036 17.946 1.00 30.62 133 LEU A N 1
ATOM 871 C CA . LEU A 1 120 ? 62.404 42.311 17.217 1.00 31.12 133 LEU A CA 1
ATOM 872 C C . LEU A 1 120 ? 62.054 41.177 16.230 1.00 30.89 133 LEU A C 1
ATOM 873 O O . LEU A 1 120 ? 60.873 40.955 15.965 1.00 30.99 133 LEU A O 1
ATOM 878 N N . ALA A 1 121 ? 63.054 40.468 15.707 1.00 29.66 134 ALA A N 1
ATOM 879 C CA . ALA A 1 121 ? 62.761 39.325 14.814 1.00 30.27 134 ALA A CA 1
ATOM 880 C C . ALA A 1 121 ? 62.142 38.182 15.597 1.00 30.11 134 ALA A C 1
ATOM 881 O O . ALA A 1 121 ? 61.229 37.500 15.1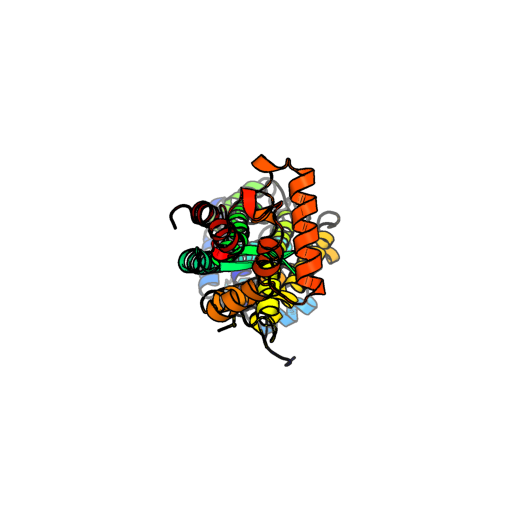00 1.00 31.08 134 ALA A O 1
ATOM 883 N N . LEU A 1 122 ? 62.608 37.995 16.827 1.00 28.80 135 LEU A N 1
ATOM 884 C CA . LEU A 1 122 ? 62.044 36.978 17.697 1.00 29.01 135 LEU A CA 1
ATOM 885 C C . LEU A 1 122 ? 60.630 37.367 18.178 1.00 29.79 135 LEU A C 1
ATOM 886 O O . LEU A 1 122 ? 59.722 36.528 18.205 1.00 30.80 135 LEU A O 1
ATOM 891 N N . ILE A 1 123 ? 60.437 38.627 18.561 1.00 29.39 136 ILE A N 1
ATOM 892 C CA . ILE A 1 123 ? 59.089 39.124 18.865 1.00 28.96 136 ILE A CA 1
ATOM 893 C C . ILE A 1 123 ? 58.123 38.938 17.676 1.00 29.17 136 ILE A C 1
ATOM 894 O O . ILE A 1 123 ? 57.011 38.456 17.843 1.00 28.73 136 ILE A O 1
ATOM 899 N N . SER A 1 124 ? 58.558 39.312 16.477 1.00 29.48 137 SER A N 1
ATOM 900 C CA . SER A 1 124 ? 57.719 39.178 15.300 1.00 29.98 137 SER A CA 1
ATOM 901 C C . SER A 1 124 ? 57.286 37.720 15.059 1.00 31.22 137 SER A C 1
ATOM 902 O O . SER A 1 124 ? 56.117 37.440 14.764 1.00 32.00 137 SER A O 1
ATOM 905 N N . ARG A 1 125 ? 58.246 36.801 15.191 1.00 30.99 138 ARG A N 1
ATOM 906 C CA . ARG A 1 125 ? 58.051 35.364 15.071 1.00 31.41 138 ARG A CA 1
ATOM 907 C C . ARG A 1 125 ? 56.988 34.867 16.092 1.00 30.66 138 ARG A C 1
ATOM 908 O O . ARG A 1 125 ? 56.118 34.069 15.770 1.00 30.80 138 ARG A O 1
ATOM 916 N N . ARG A 1 126 ? 57.057 35.343 17.328 1.00 29.81 139 ARG A N 1
ATOM 917 C CA . ARG A 1 126 ? 56.092 34.916 18.344 1.00 28.71 139 ARG A CA 1
ATOM 918 C C . ARG A 1 126 ? 54.691 35.523 18.096 1.00 27.74 139 ARG A C 1
ATOM 919 O O . ARG A 1 126 ? 53.658 34.859 18.292 1.00 27.85 139 ARG A O 1
ATOM 927 N N . ILE A 1 127 ? 54.655 36.756 17.642 1.00 26.47 140 ILE A N 1
ATOM 928 C CA . ILE A 1 127 ? 53.388 37.394 17.264 1.00 26.98 140 ILE A CA 1
ATOM 929 C C . ILE A 1 127 ? 52.733 36.643 16.075 1.00 28.80 140 ILE A C 1
ATOM 930 O O . ILE A 1 127 ? 51.530 36.401 16.067 1.00 29.59 140 ILE A O 1
ATOM 935 N N . GLU A 1 128 ? 53.530 36.229 15.084 1.00 29.87 141 GLU A N 1
ATOM 936 C CA . GLU A 1 128 ? 53.016 35.390 13.989 1.00 30.90 141 GLU A CA 1
ATOM 937 C C . GLU A 1 128 ? 52.490 33.996 14.431 1.00 30.43 141 GLU A C 1
ATOM 938 O O . GLU A 1 128 ? 51.438 33.587 13.956 1.00 30.93 141 GLU A O 1
ATOM 944 N N . SER A 1 129 ? 53.186 33.281 15.324 1.00 30.14 142 SER A N 1
ATOM 945 C CA . SER A 1 129 ? 52.600 32.070 15.908 1.00 30.92 142 SER A CA 1
ATOM 946 C C . SER A 1 129 ? 51.328 32.340 16.688 1.00 30.66 142 SER A C 1
ATOM 947 O O . SER A 1 129 ? 50.398 31.542 16.611 1.00 31.45 142 SER A O 1
ATOM 950 N N . VAL A 1 130 ? 51.301 33.419 17.479 1.00 29.98 143 VAL A N 1
ATOM 951 C CA . VAL A 1 130 ? 50.075 33.806 18.213 1.00 29.52 143 VAL A CA 1
ATOM 952 C C . VAL A 1 130 ? 48.882 33.966 17.235 1.00 29.59 143 VAL A C 1
ATOM 953 O O . VAL A 1 130 ? 47.814 33.351 17.441 1.00 28.23 143 VAL A O 1
ATOM 957 N N . ARG A 1 131 ? 49.090 34.763 16.177 1.00 29.91 144 ARG A N 1
ATOM 958 C CA . ARG A 1 131 ? 48.066 34.991 15.147 1.00 30.25 144 ARG A CA 1
ATOM 959 C C . ARG A 1 131 ? 47.620 33.659 14.513 1.00 30.94 144 ARG A C 1
ATOM 960 O O . ARG A 1 131 ? 46.415 33.425 14.366 1.00 30.72 144 ARG A O 1
ATOM 968 N N . LYS A 1 132 ? 48.573 32.789 14.169 1.00 30.57 145 LYS A N 1
ATOM 969 C CA . LYS A 1 132 ? 48.222 31.460 13.630 1.00 32.30 145 LYS A CA 1
ATOM 970 C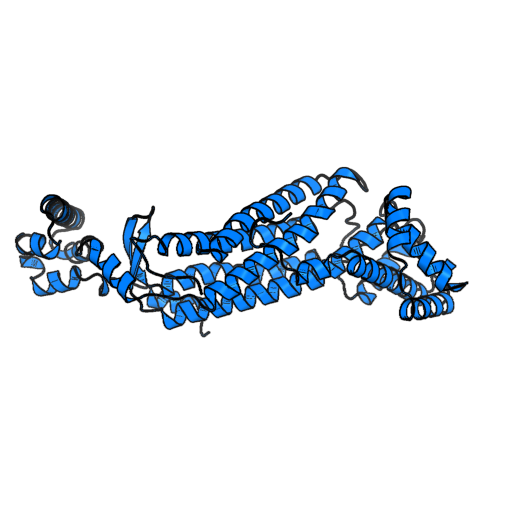 C . LYS A 1 132 ? 47.324 30.628 14.551 1.00 31.59 145 LYS A C 1
ATOM 971 O O . LYS A 1 132 ? 46.299 30.090 14.104 1.00 32.54 145 LYS A O 1
ATOM 977 N N . ALA A 1 133 ? 47.696 30.502 15.824 1.00 30.62 146 ALA A N 1
ATOM 978 C CA . ALA A 1 133 ? 46.879 29.729 16.747 1.00 29.99 146 ALA A CA 1
ATOM 979 C C . ALA A 1 133 ? 45.505 30.377 16.990 1.00 30.18 146 ALA A C 1
ATOM 980 O O . ALA A 1 133 ? 44.515 29.675 17.175 1.00 30.56 146 ALA A O 1
ATOM 982 N N . LEU A 1 134 ? 45.427 31.711 16.907 1.00 29.63 147 LEU A N 1
ATOM 983 C CA . LEU A 1 134 ? 44.158 32.400 17.061 1.00 28.86 147 LEU A CA 1
ATOM 984 C C . LEU A 1 134 ? 43.252 32.210 15.842 1.00 28.99 147 LEU A C 1
ATOM 985 O O . LEU A 1 134 ? 42.011 31.959 15.994 1.00 28.22 147 LEU A O 1
ATOM 990 N N . ALA A 1 135 ? 43.852 32.318 14.650 1.00 27.87 148 ALA A N 1
ATOM 991 C CA . ALA A 1 135 ? 43.099 32.060 13.426 1.00 27.91 148 ALA A CA 1
ATOM 992 C C . ALA A 1 135 ? 42.524 30.611 13.404 1.00 28.11 148 ALA A C 1
ATOM 993 O O . ALA A 1 135 ? 41.382 30.385 13.004 1.00 29.31 148 ALA A O 1
ATOM 995 N N . ALA A 1 136 ? 43.281 29.638 13.877 1.00 28.40 149 ALA A N 1
ATOM 996 C CA . ALA A 1 136 ? 42.761 28.267 13.941 1.00 29.33 149 ALA A CA 1
ATOM 997 C C . ALA A 1 136 ? 41.560 28.206 14.873 1.00 29.77 149 ALA A C 1
ATOM 998 O O . ALA A 1 136 ? 40.533 27.627 14.522 1.00 31.13 149 ALA A O 1
ATOM 1000 N N . LEU A 1 137 ? 41.676 28.806 16.049 1.00 30.07 150 LEU A N 1
ATOM 1001 C CA . LEU A 1 137 ? 40.571 28.798 17.016 1.00 30.65 150 LEU A CA 1
ATOM 1002 C C . LEU A 1 137 ? 39.354 29.514 16.448 1.00 30.16 150 LEU A C 1
ATOM 1003 O O . LEU A 1 137 ? 38.246 29.034 16.566 1.00 29.96 150 LEU A O 1
ATOM 1008 N N . ALA A 1 138 ? 39.580 30.665 15.833 1.00 30.34 151 ALA A N 1
ATOM 1009 C CA . ALA A 1 138 ? 38.511 31.444 15.245 1.00 30.73 151 ALA A CA 1
ATOM 1010 C C . ALA A 1 138 ? 37.769 30.630 14.174 1.00 32.15 151 ALA A C 1
ATOM 1011 O O . ALA A 1 138 ? 36.536 30.638 14.114 1.00 31.36 151 ALA A O 1
ATOM 1013 N N . ARG A 1 139 ? 38.547 29.948 13.322 1.00 33.19 152 ARG A N 1
ATOM 1014 C CA . ARG A 1 139 ? 38.004 29.172 12.204 1.00 35.25 152 ARG A CA 1
ATOM 1015 C C . ARG A 1 139 ? 37.243 27.956 12.748 1.00 33.98 152 ARG A C 1
ATOM 1016 O O . ARG A 1 139 ? 36.034 27.828 12.507 1.00 33.66 152 ARG A O 1
ATOM 1024 N N . ASN A 1 140 ? 37.920 27.097 13.509 1.00 33.55 153 ASN A N 1
ATOM 1025 C CA . ASN A 1 140 ? 37.263 25.877 14.021 1.00 34.09 153 ASN A CA 1
ATOM 1026 C C . ASN A 1 140 ? 36.029 26.127 14.904 1.00 33.23 153 ASN A C 1
ATOM 1027 O O . ASN A 1 140 ? 35.099 25.328 14.900 1.00 33.32 153 ASN A O 1
ATOM 1032 N N . HIS A 1 141 ? 35.992 27.254 15.626 1.00 32.13 154 HIS A N 1
ATOM 1033 C CA . HIS A 1 141 ? 34.881 27.515 16.559 1.00 31.29 154 HIS A CA 1
ATOM 1034 C C . HIS A 1 141 ? 33.989 28.631 16.114 1.00 30.89 154 HIS A C 1
ATOM 1035 O O . HIS A 1 141 ? 33.204 29.178 16.899 1.00 31.27 154 HIS A O 1
ATOM 1042 N N . ARG A 1 142 ? 34.129 28.976 14.839 1.00 31.29 155 ARG A N 1
ATOM 1043 C CA . ARG A 1 142 ? 33.310 30.008 14.194 1.00 31.68 155 ARG A CA 1
ATOM 1044 C C . ARG A 1 142 ? 31.839 29.890 14.604 1.00 31.84 155 ARG A C 1
ATOM 1045 O O . ARG A 1 142 ? 31.203 30.892 14.882 1.00 31.81 155 ARG A O 1
ATOM 1053 N N . ASP A 1 143 ? 31.308 28.668 14.633 1.00 32.76 156 ASP A N 1
ATOM 1054 C CA . ASP A 1 143 ? 29.885 28.450 14.930 1.00 33.86 156 ASP A CA 1
ATOM 1055 C C . ASP A 1 143 ? 29.599 27.817 16.309 1.00 33.03 156 ASP A C 1
ATOM 1056 O O . ASP A 1 143 ? 28.467 27.412 16.541 1.00 33.82 156 ASP A O 1
ATOM 1061 N N . THR A 1 144 ? 30.605 27.692 17.178 1.00 32.23 157 THR A N 1
ATOM 1062 C CA . THR A 1 144 ? 30.436 27.183 18.540 1.00 32.04 157 THR A CA 1
ATOM 1063 C C . THR A 1 144 ? 29.725 28.242 19.442 1.00 32.27 157 THR A C 1
ATOM 1064 O O . THR A 1 144 ? 30.364 29.254 19.872 1.00 32.95 157 THR A O 1
ATOM 1068 N N . PRO A 1 145 ? 28.417 28.040 19.752 1.00 31.84 158 PRO A N 1
ATOM 1069 C CA . PRO A 1 145 ? 27.729 29.077 20.540 1.00 31.50 158 PRO A CA 1
ATOM 1070 C C . PRO A 1 145 ? 28.106 29.045 22.027 1.00 30.98 158 PRO A C 1
ATOM 1071 O O . PRO A 1 145 ? 28.488 27.996 22.575 1.00 31.52 158 PRO A O 1
ATOM 1075 N N . MET A 1 146 ? 28.027 30.211 22.649 1.00 30.24 159 MET A N 1
ATOM 1076 C CA . MET A 1 146 ? 28.339 30.402 24.068 1.00 29.61 159 MET A CA 1
ATOM 1077 C C . MET A 1 146 ? 27.674 31.711 24.533 1.00 29.90 159 MET A C 1
ATOM 1078 O O . MET A 1 146 ? 27.251 32.520 23.707 1.00 29.26 159 MET A O 1
ATOM 1083 N N . ALA A 1 147 ? 27.598 31.927 25.841 1.00 29.83 160 ALA A N 1
ATOM 1084 C CA . ALA A 1 147 ? 27.117 33.217 26.354 1.00 30.32 160 ALA A CA 1
ATOM 1085 C C . ALA A 1 147 ? 28.185 34.323 26.152 1.00 30.24 160 ALA A C 1
ATOM 1086 O O . ALA A 1 147 ? 29.346 34.145 26.548 1.00 30.11 160 ALA A O 1
ATOM 1088 N N . GLY A 1 148 ? 27.799 35.426 25.488 1.00 29.70 161 GLY A N 1
ATOM 1089 C CA . GLY A 1 148 ? 28.474 36.712 25.600 1.00 28.11 161 GLY A CA 1
ATOM 1090 C C . GLY A 1 148 ? 28.358 37.246 27.024 1.00 29.23 161 GLY A C 1
ATOM 1091 O O . GLY A 1 148 ? 27.307 37.092 27.657 1.00 29.73 161 GLY A O 1
ATOM 1092 N N . ARG A 1 149 ? 29.425 37.858 27.547 1.00 28.16 162 ARG A N 1
ATOM 1093 C CA . ARG A 1 149 ? 29.379 38.416 28.904 1.00 28.28 162 ARG A CA 1
ATOM 1094 C C . ARG A 1 149 ? 29.781 39.900 28.984 1.00 28.27 162 ARG A C 1
ATOM 1095 O O . ARG A 1 149 ? 30.816 40.322 28.440 1.00 27.39 162 ARG A O 1
ATOM 1103 N N . THR A 1 150 ? 28.948 40.681 29.658 1.00 27.45 163 THR A N 1
ATOM 1104 C CA . THR A 1 150 ? 29.239 42.080 29.907 1.00 28.31 163 THR A CA 1
ATOM 1105 C C . THR A 1 150 ? 29.206 42.165 31.423 1.00 28.94 163 THR A C 1
ATOM 1106 O O . THR A 1 150 ? 28.314 41.585 32.051 1.00 28.09 163 THR A O 1
ATOM 1110 N N . HIS A 1 151 ? 30.235 42.796 31.988 1.00 28.44 164 HIS A N 1
ATOM 1111 C CA . HIS A 1 151 ? 30.515 42.754 33.416 1.00 29.61 164 HIS A CA 1
ATOM 1112 C C . HIS A 1 151 ? 30.261 41.400 34.071 1.00 29.87 164 HIS A C 1
ATOM 1113 O O . HIS A 1 151 ? 29.647 41.313 35.156 1.00 29.68 164 HIS A O 1
ATOM 1120 N N . LEU A 1 152 ? 30.770 40.359 33.397 1.00 28.74 165 LEU A N 1
ATOM 1121 C CA . LEU A 1 152 ? 30.801 38.977 33.875 1.00 29.50 165 LEU A CA 1
ATOM 1122 C C . LEU A 1 152 ? 29.431 38.289 33.890 1.00 29.15 165 LEU A C 1
ATOM 1123 O O . LEU A 1 152 ? 29.301 37.162 34.380 1.00 29.01 165 LEU A O 1
ATOM 1128 N N . GLN A 1 153 ? 28.449 38.953 33.294 1.00 28.93 166 GLN A N 1
ATOM 1129 C CA . GLN A 1 153 ? 27.075 38.450 33.300 1.00 29.54 166 GLN A CA 1
ATOM 1130 C C . GLN A 1 153 ? 26.519 38.230 31.893 1.00 29.24 166 GLN A C 1
ATOM 1131 O O . GLN A 1 153 ? 26.919 38.910 30.952 1.00 28.14 166 GLN A O 1
ATOM 1137 N N . HIS A 1 154 ? 25.586 37.283 31.767 1.00 29.04 167 HIS A N 1
ATOM 1138 C CA . HIS A 1 154 ? 25.112 36.863 30.465 1.00 28.98 167 HIS A CA 1
ATOM 1139 C C . HIS A 1 154 ? 24.501 38.066 29.743 1.00 30.05 167 HIS A C 1
ATOM 1140 O O . HIS A 1 154 ? 23.706 38.823 30.322 1.00 29.06 167 HIS A O 1
ATOM 1147 N N . ALA A 1 155 ? 24.940 38.292 28.507 1.00 30.89 168 ALA A N 1
ATOM 1148 C CA . ALA A 1 155 ? 24.433 39.432 27.730 1.00 32.17 168 ALA A CA 1
ATOM 1149 C C . ALA A 1 155 ? 23.593 38.936 26.537 1.00 32.39 168 ALA A C 1
ATOM 1150 O O . ALA A 1 155 ? 22.365 38.900 26.643 1.00 34.23 168 ALA A O 1
ATOM 1152 N N . LEU A 1 156 ? 24.237 38.533 25.437 1.00 31.51 169 LEU A N 1
ATOM 1153 C CA . LEU A 1 156 ? 23.561 37.859 24.333 1.00 31.09 169 LEU A CA 1
ATOM 1154 C C . LEU A 1 156 ? 24.437 36.695 23.911 1.00 31.58 169 LEU A C 1
ATOM 1155 O O . LEU A 1 156 ? 25.600 36.617 24.334 1.00 32.34 169 LEU A O 1
ATOM 1160 N N . PRO A 1 157 ? 23.904 35.776 23.071 1.00 30.74 170 PRO A N 1
ATOM 1161 C CA . PRO A 1 157 ? 24.789 34.743 22.549 1.00 30.38 170 PRO A CA 1
ATOM 1162 C C . PRO A 1 157 ? 25.953 35.281 21.682 1.00 30.51 170 PRO A C 1
ATOM 1163 O O . PRO A 1 157 ? 25.756 36.217 20.904 1.00 31.10 170 PRO A O 1
ATOM 1167 N N . VAL A 1 158 ? 27.139 34.685 21.807 1.00 29.10 171 VAL A N 1
ATOM 1168 C CA . VAL A 1 158 ? 28.230 34.893 20.818 1.00 28.78 171 VAL A CA 1
ATOM 1169 C C . VAL A 1 158 ? 28.756 33.506 20.401 1.00 28.57 171 VAL A C 1
ATOM 1170 O O . VAL A 1 158 ? 28.180 32.510 20.795 1.00 27.58 171 VAL A O 1
ATOM 1174 N N . THR A 1 159 ? 29.807 33.419 19.585 1.00 29.25 172 THR A N 1
ATOM 1175 C CA . THR A 1 159 ? 30.471 32.116 19.407 1.00 29.53 172 THR A CA 1
ATOM 1176 C C . THR A 1 159 ? 31.867 32.239 19.937 1.00 30.03 172 THR A C 1
ATOM 1177 O O . THR A 1 159 ? 32.360 33.363 20.074 1.00 31.97 172 THR A O 1
ATOM 1181 N N . PHE A 1 160 ? 32.497 31.114 20.277 1.00 30.25 173 PHE A N 1
ATOM 1182 C CA . PHE A 1 160 ? 33.852 31.141 20.745 1.00 29.33 173 PHE A CA 1
ATOM 1183 C C . PHE A 1 160 ? 34.822 31.604 19.619 1.00 29.73 173 PHE A C 1
ATOM 1184 O O . PHE A 1 160 ? 35.795 32.291 19.889 1.00 28.94 173 PHE A O 1
ATOM 1192 N N . GLY A 1 161 ? 34.553 31.243 18.363 1.00 29.61 174 GLY A N 1
ATOM 1193 C CA . GLY A 1 161 ? 35.393 31.730 17.252 1.00 28.30 174 GLY A CA 1
ATOM 1194 C C . GLY A 1 161 ? 35.309 33.245 17.151 1.00 28.14 174 GLY A C 1
ATOM 1195 O O . GLY A 1 161 ? 36.286 33.902 16.816 1.00 27.79 174 GLY A O 1
ATOM 1196 N N . TYR A 1 162 ? 34.121 33.806 17.430 1.00 27.67 175 TYR A N 1
ATOM 1197 C CA . TYR A 1 162 ? 33.960 35.242 17.485 1.00 26.86 175 TYR A CA 1
ATOM 1198 C C . TYR A 1 162 ? 34.920 35.860 18.528 1.00 27.22 175 TYR A C 1
ATOM 1199 O O . TYR A 1 162 ? 35.692 36.779 18.183 1.00 27.39 175 TYR A O 1
ATOM 1208 N N . LYS A 1 163 ? 34.905 35.339 19.766 1.00 26.35 176 LYS A N 1
ATOM 1209 C CA . LYS A 1 163 ? 35.879 35.747 20.800 1.00 26.61 176 LYS A CA 1
ATOM 1210 C C . LYS A 1 163 ? 37.321 35.646 20.333 1.00 26.18 176 LYS A C 1
ATOM 1211 O O . LYS A 1 163 ? 38.101 36.550 20.561 1.00 25.89 176 LYS A O 1
ATOM 1217 N N . ALA A 1 164 ? 37.695 34.512 19.739 1.00 26.19 177 ALA A N 1
ATOM 1218 C CA . ALA A 1 164 ? 39.057 34.358 19.233 1.00 26.49 177 ALA A CA 1
ATOM 1219 C C . ALA A 1 164 ? 39.367 35.376 18.132 1.00 26.87 177 ALA A C 1
ATOM 1220 O O . ALA A 1 164 ? 40.507 35.840 18.026 1.00 28.30 177 ALA A O 1
ATOM 1222 N N . ALA A 1 165 ? 38.372 35.742 17.317 1.00 26.74 178 ALA A N 1
ATOM 1223 C CA . ALA A 1 165 ? 38.596 36.708 16.231 1.00 26.64 178 ALA A CA 1
ATOM 1224 C C . ALA A 1 165 ? 38.886 38.097 16.751 1.00 26.87 178 ALA A C 1
ATOM 1225 O O . ALA A 1 165 ? 39.660 38.847 16.119 1.00 27.29 178 ALA A O 1
ATOM 1227 N N . VAL A 1 166 ? 38.241 38.443 17.870 1.00 26.23 179 VAL A N 1
ATOM 1228 C CA . VAL A 1 166 ? 38.459 39.710 18.549 1.00 26.29 179 VAL A CA 1
ATOM 1229 C C . VAL A 1 166 ? 39.921 39.771 19.080 1.00 27.08 179 VAL A C 1
ATOM 1230 O O . VAL A 1 166 ? 40.633 40.766 18.858 1.00 26.35 179 VAL A O 1
ATOM 1234 N N . TRP A 1 167 ? 40.344 38.715 19.775 1.00 26.38 180 TRP A N 1
ATOM 1235 C CA . TRP A 1 167 ? 41.713 38.592 20.266 1.00 27.35 180 TRP A CA 1
ATOM 1236 C C . TRP A 1 167 ? 42.678 38.705 19.079 1.00 28.16 180 TRP A C 1
ATOM 1237 O O . TRP A 1 167 ? 43.648 39.439 19.124 1.00 28.10 180 TRP A O 1
ATOM 1248 N N . LEU A 1 168 ? 42.396 37.961 18.011 1.00 27.07 181 LEU A N 1
ATOM 1249 C CA . LEU A 1 168 ? 43.210 37.989 16.831 1.00 27.01 181 LEU A CA 1
ATOM 1250 C C . LEU A 1 168 ? 43.377 39.406 16.217 1.00 27.62 181 LEU A C 1
ATOM 1251 O O . LEU A 1 168 ? 44.481 39.769 15.764 1.00 27.16 181 LEU A O 1
ATOM 1256 N N . SER A 1 169 ? 42.292 40.186 16.192 1.00 26.55 182 SER A N 1
ATOM 1257 C CA . SER A 1 169 ? 42.290 41.473 15.523 1.00 25.96 182 SER A CA 1
ATOM 1258 C C . SER A 1 169 ? 43.317 42.456 16.073 1.00 25.67 182 SER A C 1
ATOM 1259 O O . SER A 1 169 ? 43.944 43.199 15.301 1.00 26.16 182 SER A O 1
ATOM 1262 N N . ALA A 1 170 ? 43.468 42.440 17.389 1.00 25.49 183 ALA A N 1
ATOM 1263 C CA . ALA A 1 170 ? 44.517 43.160 18.126 1.00 26.16 183 ALA A CA 1
ATOM 1264 C C . ALA A 1 170 ? 45.936 42.797 17.663 1.00 25.66 183 ALA A C 1
ATOM 1265 O O . ALA A 1 170 ? 46.800 43.683 17.526 1.00 24.99 183 ALA A O 1
ATOM 1267 N N . PHE A 1 171 ? 46.174 41.499 17.479 1.00 24.89 184 PHE A N 1
ATOM 1268 C CA . PHE A 1 171 ? 47.509 40.986 17.091 1.00 25.65 184 PHE A CA 1
ATOM 1269 C C . PHE A 1 171 ? 47.833 41.247 15.634 1.00 26.02 184 PHE A C 1
ATOM 1270 O O . PHE A 1 171 ? 48.997 41.486 15.285 1.00 26.22 184 PHE A O 1
ATOM 1278 N N . ASP A 1 172 ? 46.801 41.248 14.792 1.00 27.65 185 ASP A N 1
ATOM 1279 C CA . ASP A 1 172 ? 46.928 41.775 13.441 1.00 28.41 185 ASP A CA 1
ATOM 1280 C C . ASP A 1 172 ? 47.384 43.211 13.496 1.00 28.95 185 ASP A C 1
ATOM 1281 O O . ASP A 1 172 ? 48.240 43.591 12.719 1.00 29.83 185 ASP A O 1
ATOM 1286 N N . ARG A 1 173 ? 46.826 44.035 14.400 1.00 29.26 186 ARG A N 1
ATOM 1287 C CA . ARG A 1 173 ? 47.296 45.429 14.486 1.00 28.65 186 ARG A CA 1
ATOM 1288 C C . ARG A 1 173 ? 48.697 45.546 15.060 1.00 29.39 186 ARG A C 1
ATOM 1289 O O . ARG A 1 173 ? 49.406 46.487 14.711 1.00 30.91 186 ARG A O 1
ATOM 1297 N N . HIS A 1 174 ? 49.105 44.616 15.927 1.00 29.44 187 HIS A N 1
ATOM 1298 C CA . HIS A 1 174 ? 50.410 44.740 16.595 1.00 29.00 187 HIS A CA 1
ATOM 1299 C C . HIS A 1 174 ? 51.479 44.409 15.572 1.00 29.83 187 HIS A C 1
ATOM 1300 O O . HIS A 1 174 ? 52.546 45.045 15.568 1.00 30.42 187 HIS A O 1
ATOM 1307 N N . ALA A 1 175 ? 51.197 43.408 14.720 1.00 29.29 188 ALA A N 1
ATOM 1308 C CA . ALA A 1 175 ? 52.085 43.073 13.586 1.00 28.43 188 ALA A CA 1
ATOM 1309 C C . ALA A 1 175 ? 52.379 44.258 12.706 1.00 27.81 188 ALA A C 1
ATOM 1310 O O . ALA A 1 175 ? 53.536 44.450 12.311 1.00 28.31 188 ALA A O 1
ATOM 1312 N N . ALA A 1 176 ? 51.349 45.059 12.416 1.00 27.13 189 ALA A N 1
ATOM 1313 C CA . ALA A 1 176 ? 51.510 46.288 11.647 1.00 26.54 189 ALA A CA 1
ATOM 1314 C C . ALA A 1 176 ? 52.394 47.313 12.390 1.00 26.89 189 ALA A C 1
ATOM 1315 O O . ALA A 1 176 ? 53.287 47.913 11.782 1.00 25.50 189 ALA A O 1
ATOM 1317 N N . ARG A 1 177 ? 52.141 47.504 13.688 1.00 27.42 190 ARG A N 1
ATOM 1318 C CA . ARG A 1 177 ? 52.936 48.449 14.526 1.00 27.52 190 ARG A CA 1
ATOM 1319 C C . ARG A 1 177 ? 54.442 48.101 14.510 1.00 28.21 190 ARG A C 1
ATOM 1320 O O . ARG A 1 177 ? 55.293 48.982 14.355 1.00 26.97 190 ARG A O 1
ATOM 1328 N N . LEU A 1 178 ? 54.757 46.803 14.660 1.00 29.79 191 LEU A N 1
ATOM 1329 C CA . LEU A 1 178 ? 56.148 46.324 14.665 1.00 29.53 191 LEU A CA 1
ATOM 1330 C C . LEU A 1 178 ? 56.939 46.803 13.429 1.00 30.71 191 LEU A C 1
ATOM 1331 O O . LEU A 1 178 ? 58.085 47.285 13.541 1.00 30.03 191 LEU A O 1
ATOM 1336 N N . GLU A 1 179 ? 56.321 46.658 12.257 1.00 31.02 192 GLU A N 1
ATOM 1337 C CA . GLU A 1 179 ? 56.899 47.072 10.986 1.00 33.17 192 GLU A CA 1
ATOM 1338 C C . GLU A 1 179 ? 57.119 48.600 10.894 1.00 32.77 192 GLU A C 1
ATOM 1339 O O . GLU A 1 179 ? 58.117 49.052 10.328 1.00 34.22 192 GLU A O 1
ATOM 1345 N N . GLU A 1 180 ? 56.220 49.391 11.470 1.00 32.41 193 GLU A N 1
ATOM 1346 C CA . GLU A 1 180 ? 56.372 50.858 11.518 1.00 32.60 193 GLU A CA 1
ATOM 1347 C C . GLU A 1 180 ? 57.516 51.337 12.442 1.00 32.21 193 GLU A C 1
ATOM 1348 O O . GLU A 1 180 ? 58.262 52.296 12.116 1.00 31.68 193 GLU A O 1
ATOM 1354 N N . ILE A 1 181 ? 57.647 50.683 13.599 1.00 31.01 194 ILE A N 1
ATOM 1355 C CA . ILE A 1 181 ? 58.649 51.082 14.605 1.00 31.21 194 ILE A CA 1
ATOM 1356 C C . ILE A 1 181 ? 60.090 50.739 14.164 1.00 31.45 194 ILE A C 1
ATOM 1357 O O . ILE A 1 181 ? 60.997 51.502 14.449 1.00 31.34 194 ILE A O 1
ATOM 1362 N N . SER A 1 182 ? 60.282 49.571 13.527 1.00 32.12 195 SER A N 1
ATOM 1363 C CA . SER A 1 182 ? 61.611 49.070 13.136 1.00 33.16 195 SER A CA 1
ATOM 1364 C C . SER A 1 182 ? 62.550 50.072 12.406 1.00 32.73 195 SER A C 1
ATOM 1365 O O . SER A 1 182 ? 63.710 50.147 12.768 1.00 32.69 195 SER A O 1
ATOM 1368 N N . PRO A 1 183 ? 62.076 50.806 11.365 1.00 32.58 196 PRO A N 1
ATOM 1369 C CA . PRO A 1 183 ? 63.055 51.726 10.778 1.00 32.97 196 PRO A CA 1
ATOM 1370 C C . PRO A 1 183 ? 63.380 52.899 11.698 1.00 32.95 196 PRO A C 1
ATOM 1371 O O . PRO A 1 183 ? 64.357 53.594 11.433 1.00 33.90 196 PRO A O 1
ATOM 1375 N N . ARG A 1 184 ? 62.564 53.176 12.718 1.00 31.21 197 ARG A N 1
ATOM 1376 C CA . ARG A 1 184 ? 62.919 54.297 13.596 1.00 31.33 197 ARG A CA 1
ATOM 1377 C C . ARG A 1 184 ? 64.028 53.904 14.598 1.00 30.92 197 ARG A C 1
ATOM 1378 O O . ARG A 1 184 ? 65.023 54.644 14.773 1.00 31.55 197 ARG A O 1
ATOM 1386 N N . VAL A 1 185 ? 63.868 52.728 15.202 1.00 28.56 198 VAL A N 1
ATOM 1387 C CA . VAL A 1 185 ? 64.783 52.299 16.227 1.00 26.78 198 VAL A CA 1
ATOM 1388 C C . VAL A 1 185 ? 66.064 51.710 15.625 1.00 27.16 198 VAL A C 1
ATOM 1389 O O . VAL A 1 185 ? 67.113 51.793 16.259 1.00 26.60 198 VAL A O 1
ATOM 1393 N N . LEU A 1 186 ? 66.003 51.152 14.410 1.00 27.01 199 LEU A N 1
ATOM 1394 C CA . LEU A 1 186 ? 67.199 50.453 13.879 1.00 27.43 199 LEU A CA 1
ATOM 1395 C C . LEU A 1 186 ? 68.141 51.377 13.100 1.00 27.04 199 LEU A C 1
ATOM 1396 O O . LEU A 1 186 ? 68.290 51.263 11.872 1.00 27.24 199 LEU A O 1
ATOM 1401 N N . VAL A 1 187 ? 68.795 52.262 13.842 1.00 26.10 200 VAL A N 1
ATOM 1402 C CA . VAL A 1 187 ? 69.712 53.232 13.282 1.00 27.45 200 VAL A CA 1
ATOM 1403 C C . VAL A 1 187 ? 70.973 53.170 14.091 1.00 28.34 200 VAL A C 1
ATOM 1404 O O . VAL A 1 187 ? 70.955 52.819 15.270 1.00 29.06 200 VAL A O 1
ATOM 1408 N N . VAL A 1 188 ? 72.086 53.491 13.433 1.00 29.10 201 VAL A N 1
ATOM 1409 C CA . VAL A 1 188 ? 73.418 53.487 14.042 1.00 28.88 201 VAL A CA 1
ATOM 1410 C C . VAL A 1 188 ? 73.505 54.603 15.070 1.00 28.26 201 VAL A C 1
ATOM 1411 O O . VAL A 1 188 ? 72.827 55.650 14.935 1.00 28.70 201 VAL A O 1
ATOM 1415 N N . GLU A 1 189 ? 74.318 54.410 16.099 1.00 27.99 202 GLU A N 1
ATOM 1416 C CA . GLU A 1 189 ? 74.771 55.573 16.871 1.00 28.39 202 GLU A CA 1
ATOM 1417 C C . GLU A 1 189 ? 76.290 55.764 16.691 1.00 29.09 202 GLU A C 1
ATOM 1418 O O . GLU A 1 189 ? 77.074 54.908 17.124 1.00 27.91 202 GLU A O 1
ATOM 1424 N N . PHE A 1 190 ? 76.696 56.859 16.045 1.00 29.49 203 PHE A N 1
ATOM 1425 C CA . PHE A 1 190 ? 78.114 57.208 16.007 1.00 30.40 203 PHE A CA 1
ATOM 1426 C C . PHE A 1 190 ? 78.288 58.719 15.948 1.00 31.36 203 PHE A C 1
ATOM 1427 O O . PHE A 1 19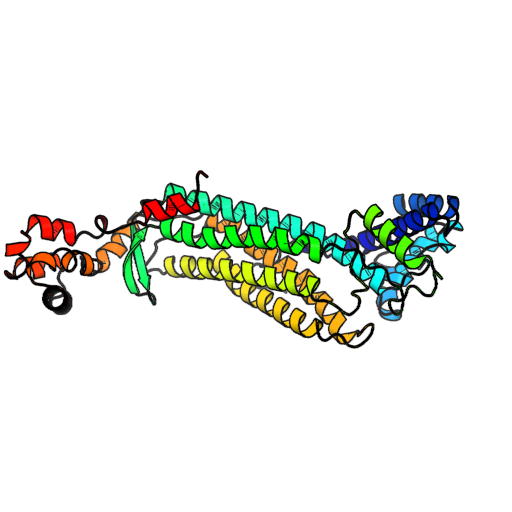0 ? 78.142 59.347 14.862 1.00 31.44 203 PHE A O 1
ATOM 1435 N N . SER A 1 191 ? 78.547 59.316 17.114 1.00 31.44 204 SER A N 1
ATOM 1436 C CA . SER A 1 191 ? 78.621 60.777 17.185 1.00 31.85 204 SER A CA 1
ATOM 1437 C C . SER A 1 191 ? 79.690 61.315 18.114 1.00 31.63 204 SER A C 1
ATOM 1438 O O . SER A 1 191 ? 79.853 62.517 18.219 1.00 32.22 204 SER A O 1
ATOM 1441 N N . GLY A 1 192 ? 80.403 60.445 18.803 1.00 31.22 205 GLY A N 1
ATOM 1442 C CA . GLY A 1 192 ? 81.491 60.900 19.627 1.00 32.65 205 GLY A CA 1
ATOM 1443 C C . GLY A 1 192 ? 81.056 61.563 20.923 1.00 33.86 205 GLY A C 1
ATOM 1444 O O . GLY A 1 192 ? 79.854 61.664 21.219 1.00 33.88 205 GLY A O 1
ATOM 1445 N N . ALA A 1 193 ? 82.055 62.067 21.656 1.00 34.67 206 ALA A N 1
ATOM 1446 C CA . ALA A 1 193 ? 81.968 62.338 23.099 1.00 35.57 206 ALA A CA 1
ATOM 1447 C C . ALA A 1 193 ? 80.880 63.326 23.444 1.00 36.04 206 ALA A C 1
ATOM 1448 O O . ALA A 1 193 ? 80.133 63.096 24.383 1.00 36.55 206 ALA A O 1
ATOM 1450 N N . SER A 1 194 ? 80.752 64.408 22.681 1.00 35.20 207 SER A N 1
ATOM 1451 C CA . SER A 1 194 ? 79.579 65.236 22.889 1.00 35.65 207 SER A CA 1
ATOM 1452 C C . SER A 1 194 ? 78.688 65.359 21.671 1.00 34.16 207 SER A C 1
ATOM 1453 O O . SER A 1 194 ? 77.921 66.300 21.577 1.00 34.56 207 SER A O 1
ATOM 1456 N N . GLY A 1 195 ? 78.749 64.382 20.777 1.00 33.84 208 GLY A N 1
ATOM 1457 C CA . GLY A 1 195 ? 77.783 64.278 19.664 1.00 33.18 208 GLY A CA 1
ATOM 1458 C C . GLY A 1 195 ? 78.074 65.045 18.377 1.00 33.26 208 GLY A C 1
ATOM 1459 O O . GLY A 1 195 ? 77.219 65.049 17.457 1.00 32.98 208 GLY A O 1
ATOM 1460 N N . THR A 1 196 ? 79.244 65.702 18.319 1.00 32.48 209 THR A N 1
ATOM 1461 C CA . THR A 1 196 ? 79.686 66.541 17.187 1.00 32.50 209 THR A CA 1
ATOM 1462 C C . THR A 1 196 ? 80.746 65.887 16.315 1.00 33.60 209 THR A C 1
ATOM 1463 O O . THR A 1 196 ? 81.159 66.465 15.277 1.00 33.28 209 THR A O 1
ATOM 1467 N N . LEU A 1 197 ? 81.228 64.704 16.721 1.00 33.55 210 LEU A N 1
ATOM 1468 C CA . LEU A 1 197 ? 82.349 64.062 15.993 1.00 34.24 210 LEU A CA 1
ATOM 1469 C C . LEU A 1 197 ? 83.554 65.030 15.733 1.00 34.94 210 LEU A C 1
ATOM 1470 O O . LEU A 1 197 ? 84.217 64.969 14.676 1.00 34.60 210 LEU A O 1
ATOM 1475 N N . ALA A 1 198 ? 83.834 65.915 16.695 1.00 35.14 211 ALA A N 1
ATOM 1476 C CA . ALA A 1 198 ? 84.894 66.943 16.529 1.00 36.02 211 ALA A CA 1
ATOM 1477 C C . ALA A 1 198 ? 86.228 66.316 16.181 1.00 36.61 211 ALA A C 1
ATOM 1478 O O . ALA A 1 198 ? 86.964 66.839 15.326 1.00 37.64 211 ALA A O 1
ATOM 1480 N N . SER A 1 199 ? 86.544 65.200 16.834 1.00 36.57 212 SER A N 1
ATOM 1481 C CA . SER A 1 199 ? 87.832 64.554 16.611 1.00 37.37 212 SER A CA 1
ATOM 1482 C C . SER A 1 199 ? 88.069 64.064 15.179 1.00 37.59 212 SER A C 1
ATOM 1483 O O . SER A 1 199 ? 89.197 63.711 14.857 1.00 38.47 212 SER A O 1
ATOM 1486 N N . LEU A 1 200 ? 87.032 64.113 14.327 1.00 38.20 213 LEU A N 1
ATOM 1487 C CA . LEU A 1 200 ? 87.107 63.643 12.931 1.00 39.03 213 LEU A CA 1
ATOM 1488 C C . LEU A 1 200 ? 87.090 64.813 11.933 1.00 40.25 213 LEU A C 1
ATOM 1489 O O . LEU A 1 200 ? 86.985 64.627 10.692 1.00 39.91 213 LEU A O 1
ATOM 1494 N N . GLY A 1 201 ? 87.228 66.011 12.491 1.00 40.75 214 GLY A N 1
ATOM 1495 C CA . GLY A 1 201 ? 87.316 67.228 11.713 1.00 42.26 214 GLY A CA 1
ATOM 1496 C C . GLY A 1 201 ? 86.025 67.404 10.957 1.00 43.11 214 GLY A C 1
ATOM 1497 O O . GLY A 1 201 ? 84.964 67.605 11.559 1.00 43.24 214 GLY A O 1
ATOM 1498 N N . THR A 1 202 ? 86.119 67.281 9.633 1.00 44.01 215 THR A N 1
ATOM 1499 C CA . THR A 1 202 ? 84.970 67.522 8.742 1.00 44.28 215 THR A CA 1
ATOM 1500 C C . THR A 1 202 ? 84.386 66.220 8.205 1.00 43.47 215 THR A C 1
ATOM 1501 O O . THR A 1 202 ? 83.436 66.259 7.457 1.00 43.21 215 THR A O 1
ATOM 1505 N N . ARG A 1 203 ? 84.962 65.078 8.574 1.00 42.91 216 ARG A N 1
ATOM 1506 C CA . ARG A 1 203 ? 84.600 63.818 7.924 1.00 42.36 216 ARG A CA 1
ATOM 1507 C C . ARG A 1 203 ? 83.592 62.993 8.748 1.00 41.60 216 ARG A C 1
ATOM 1508 O O . ARG A 1 203 ? 83.199 61.879 8.363 1.00 42.16 216 ARG A O 1
ATOM 1516 N N . GLY A 1 204 ? 83.172 63.532 9.878 1.00 40.07 217 GLY A N 1
ATOM 1517 C CA . GLY A 1 204 ? 82.322 62.768 10.801 1.00 39.76 217 GLY A CA 1
ATOM 1518 C C . GLY A 1 204 ? 81.073 62.134 10.214 1.00 38.46 217 GLY A C 1
ATOM 1519 O O . GLY A 1 204 ? 80.837 60.951 10.399 1.00 37.54 217 GLY A O 1
ATOM 1520 N N . LEU A 1 205 ? 80.279 62.918 9.495 1.00 38.63 218 LEU A N 1
ATOM 1521 C CA . LEU A 1 205 ? 79.021 62.403 8.902 1.00 38.43 218 LEU A CA 1
ATOM 1522 C C . LEU A 1 205 ? 79.240 61.308 7.831 1.00 38.46 218 LEU A C 1
ATOM 1523 O O . LEU A 1 205 ? 78.406 60.399 7.691 1.00 37.36 218 LEU A O 1
ATOM 1528 N N . ASP A 1 206 ? 80.358 61.412 7.095 1.00 37.83 219 ASP A N 1
ATOM 1529 C CA . ASP A 1 206 ? 80.793 60.370 6.145 1.00 38.20 219 ASP A CA 1
ATOM 1530 C C . ASP A 1 206 ? 81.030 59.037 6.858 1.00 36.31 219 ASP A C 1
ATOM 1531 O O . ASP A 1 206 ? 80.534 57.995 6.443 1.00 36.17 219 ASP A O 1
ATOM 1536 N N . VAL A 1 207 ? 81.785 59.080 7.945 1.00 35.82 220 VAL A N 1
ATOM 1537 C CA . VAL A 1 207 ? 82.027 57.878 8.760 1.00 35.17 220 VAL A CA 1
ATOM 1538 C C . VAL A 1 207 ? 80.709 57.249 9.272 1.00 35.56 220 VAL A C 1
ATOM 1539 O O . VAL A 1 207 ? 80.482 56.046 9.129 1.00 34.65 220 VAL A O 1
ATOM 1543 N N . GLN A 1 208 ? 79.850 58.095 9.840 1.00 35.76 221 GLN A N 1
ATOM 1544 C CA . GLN A 1 208 ? 78.575 57.683 10.447 1.00 35.85 221 GLN A CA 1
ATOM 1545 C C . GLN A 1 208 ? 77.692 56.946 9.443 1.00 36.31 221 GLN A C 1
ATOM 1546 O O . GLN A 1 208 ? 77.130 55.880 9.749 1.00 36.37 221 GLN A O 1
ATOM 1552 N N . ARG A 1 209 ? 77.572 57.524 8.254 1.00 36.30 222 ARG A N 1
ATOM 1553 C CA . ARG A 1 209 ? 76.849 56.921 7.140 1.00 37.34 222 ARG A CA 1
ATOM 1554 C C . ARG A 1 209 ? 77.478 55.631 6.600 1.00 37.40 222 ARG A C 1
ATOM 1555 O O . ARG A 1 209 ? 76.772 54.657 6.344 1.00 38.03 222 ARG A O 1
ATOM 1563 N N . GLU A 1 210 ? 78.796 55.629 6.405 1.00 37.29 223 GLU A N 1
ATOM 1564 C CA . GLU A 1 210 ? 79.496 54.403 6.029 1.00 37.28 223 GLU A CA 1
ATOM 1565 C C . GLU A 1 210 ? 79.305 53.262 7.024 1.00 35.54 223 GLU A C 1
ATOM 1566 O O . GLU A 1 210 ? 79.132 52.100 6.640 1.00 35.94 223 GLU A O 1
ATOM 1572 N N . LEU A 1 211 ? 79.367 53.610 8.299 1.00 34.93 224 LEU A N 1
ATOM 1573 C CA . LEU A 1 211 ? 79.191 52.672 9.394 1.00 34.38 224 LEU A CA 1
ATOM 1574 C C . LEU A 1 211 ? 77.782 52.069 9.419 1.00 33.68 224 LEU A C 1
ATOM 1575 O O . LEU A 1 211 ? 77.629 50.886 9.643 1.00 34.19 224 LEU A O 1
ATOM 1580 N N . ALA A 1 212 ? 76.769 52.875 9.150 1.00 33.35 225 ALA A N 1
ATOM 1581 C CA . ALA A 1 212 ? 75.401 52.372 9.069 1.00 33.94 225 ALA A CA 1
ATOM 1582 C C . ALA A 1 212 ? 75.331 51.299 7.962 1.00 35.20 225 ALA A C 1
ATOM 1583 O O . ALA A 1 212 ? 74.727 50.234 8.127 1.00 34.85 225 ALA A O 1
ATOM 1585 N N . ARG A 1 213 ? 75.996 51.587 6.845 1.00 36.75 226 ARG A N 1
ATOM 1586 C CA . ARG A 1 213 ? 75.988 50.714 5.701 1.00 38.10 226 ARG A CA 1
ATOM 1587 C C . ARG A 1 213 ? 76.657 49.408 6.054 1.00 37.88 226 ARG A C 1
ATOM 1588 O O . ARG A 1 213 ? 76.109 48.363 5.773 1.00 39.58 226 ARG A O 1
ATOM 1596 N N . GLU A 1 214 ? 77.814 49.462 6.708 1.00 38.04 227 GLU A N 1
ATOM 1597 C CA . GLU A 1 214 ? 78.551 48.256 7.093 1.00 37.25 227 GLU A CA 1
ATOM 1598 C C . GLU A 1 214 ? 77.735 47.327 7.985 1.00 36.53 227 GLU A C 1
ATOM 1599 O O . GLU A 1 214 ? 77.891 46.122 7.934 1.00 35.35 227 GLU A O 1
ATOM 1605 N N . LEU A 1 215 ? 76.905 47.905 8.847 1.00 36.24 228 LEU A N 1
ATOM 1606 C CA . LEU A 1 215 ? 76.157 47.117 9.814 1.00 36.33 228 LEU A CA 1
ATOM 1607 C C . LEU A 1 215 ? 74.757 46.845 9.315 1.00 36.71 228 LEU A C 1
ATOM 1608 O O . LEU A 1 215 ? 73.989 46.153 9.969 1.00 37.70 228 LEU A O 1
ATOM 1613 N N . ASN A 1 216 ? 74.415 47.434 8.176 1.00 36.61 229 ASN A N 1
ATOM 1614 C CA . ASN A 1 216 ? 73.069 47.331 7.646 1.00 36.66 229 ASN A CA 1
ATOM 1615 C C . ASN A 1 216 ? 72.011 47.992 8.548 1.00 35.58 229 ASN A C 1
ATOM 1616 O O . ASN A 1 216 ? 70.952 47.435 8.744 1.00 35.42 229 ASN A O 1
ATOM 1621 N N . LEU A 1 217 ? 72.292 49.199 9.048 1.00 34.08 230 LEU A N 1
ATOM 1622 C CA . LEU A 1 217 ? 71.347 49.959 9.873 1.00 32.64 230 LEU A CA 1
ATOM 1623 C C . LEU A 1 217 ? 70.956 51.245 9.152 1.00 32.62 230 LEU A C 1
ATOM 1624 O O . LEU A 1 217 ? 71.659 51.674 8.210 1.00 32.03 230 LEU A O 1
ATOM 1629 N N . GLY A 1 218 ? 69.863 51.888 9.569 1.00 30.81 231 GLY A N 1
ATOM 1630 C CA . GLY A 1 218 ? 69.589 53.234 9.003 1.00 30.45 231 GLY A CA 1
ATOM 1631 C C . GLY A 1 218 ? 70.621 54.235 9.558 1.00 30.80 231 GLY A C 1
ATOM 1632 O O . GLY A 1 218 ? 71.426 53.894 10.431 1.00 29.44 231 GLY A O 1
ATOM 1633 N N . VAL A 1 219 ? 70.572 55.460 9.047 1.00 30.76 232 VAL A N 1
ATOM 1634 C CA . VAL A 1 219 ? 71.334 56.593 9.521 1.00 30.41 232 VAL A CA 1
ATOM 1635 C C . VAL A 1 219 ? 70.361 57.503 10.279 1.00 31.14 232 VAL A C 1
ATOM 1636 O O . VAL A 1 219 ? 69.324 57.870 9.739 1.00 31.96 232 VAL A O 1
ATOM 1640 N N . PRO A 1 220 ? 70.679 57.870 11.539 1.00 30.33 233 PRO A N 1
ATOM 1641 C CA . PRO A 1 220 ? 69.809 58.789 12.280 1.00 29.94 233 PRO A CA 1
ATOM 1642 C C . PRO A 1 220 ? 69.824 60.177 11.658 1.00 30.30 233 PRO A C 1
ATOM 1643 O O . PRO A 1 220 ? 70.804 60.561 10.972 1.00 30.95 233 PRO A O 1
ATOM 1647 N N . SER A 1 221 ? 68.767 60.950 11.890 1.00 30.60 234 SER A N 1
ATOM 1648 C CA . SER A 1 221 ? 68.757 62.338 11.424 1.00 30.38 234 SER A CA 1
ATOM 1649 C C . SER A 1 221 ? 69.892 63.161 12.116 1.00 30.11 234 SER A C 1
ATOM 1650 O O . SER A 1 221 ? 70.509 64.036 11.507 1.00 29.03 234 SER A O 1
ATOM 1653 N N . ILE A 1 222 ? 70.127 62.837 13.393 1.00 29.16 235 ILE A N 1
ATOM 1654 C CA . ILE A 1 222 ? 71.147 63.454 14.237 1.00 28.09 235 ILE A CA 1
ATOM 1655 C C . ILE A 1 222 ? 71.361 62.539 15.471 1.00 28.44 235 ILE A C 1
ATOM 1656 O O . ILE A 1 222 ? 70.506 61.671 15.811 1.00 27.85 235 ILE A O 1
ATOM 1661 N N . THR A 1 223 ? 72.512 62.734 16.109 1.00 27.52 236 THR A N 1
ATOM 1662 C CA . THR A 1 223 ? 72.888 62.145 17.383 1.00 26.92 236 THR A CA 1
ATOM 1663 C C . THR A 1 223 ? 71.677 61.893 18.285 1.00 26.68 236 THR A C 1
ATOM 1664 O O . THR A 1 223 ? 70.815 62.781 18.483 1.00 26.24 236 THR A O 1
ATOM 1668 N N . TRP A 1 224 ? 71.587 60.673 18.809 1.00 25.46 237 TRP A N 1
ATOM 1669 C CA . TRP A 1 224 ? 70.475 60.360 19.694 1.00 25.58 237 TRP A CA 1
ATOM 1670 C C . TRP A 1 224 ? 70.952 59.887 21.078 1.00 25.38 237 TRP A C 1
ATOM 1671 O O . TRP A 1 224 ? 70.252 59.161 21.749 1.00 26.36 237 TRP A O 1
ATOM 1682 N N . HIS A 1 225 ? 72.161 60.294 21.482 1.00 26.82 238 HIS A N 1
ATOM 1683 C CA . HIS A 1 225 ? 72.687 60.002 22.820 1.00 27.60 238 HIS A CA 1
ATOM 1684 C C . HIS A 1 225 ? 71.630 60.417 23.859 1.00 27.35 238 HIS A C 1
ATOM 1685 O O . HIS A 1 225 ? 71.445 59.730 24.862 1.00 28.26 238 HIS A O 1
ATOM 1692 N N . SER A 1 226 ? 70.944 61.533 23.604 1.00 26.88 239 SER A N 1
ATOM 1693 C CA . SER A 1 226 ? 69.963 62.082 24.550 1.00 27.70 239 SER A CA 1
ATOM 1694 C C . SER A 1 226 ? 68.535 62.259 24.000 1.00 27.12 239 SER A C 1
ATOM 1695 O O . SER A 1 226 ? 67.690 62.839 24.674 1.00 27.61 239 SER A O 1
ATOM 1698 N N . ALA A 1 227 ? 68.280 61.733 22.803 1.00 26.81 240 ALA A N 1
ATOM 1699 C CA . ALA A 1 227 ? 66.939 61.695 22.166 1.00 26.77 240 ALA A CA 1
ATOM 1700 C C . ALA A 1 227 ? 66.488 60.229 22.057 1.00 26.72 240 ALA A C 1
ATOM 1701 O O . ALA A 1 227 ? 66.745 59.540 21.047 1.00 26.06 240 ALA A O 1
ATOM 1703 N N . ARG A 1 228 ? 65.803 59.751 23.099 1.00 26.63 241 ARG A N 1
ATOM 1704 C CA . ARG A 1 228 ? 65.627 58.293 23.330 1.00 27.47 241 ARG A CA 1
ATOM 1705 C C . ARG A 1 228 ? 64.248 57.759 22.914 1.00 27.51 241 ARG A C 1
ATOM 1706 O O . ARG A 1 228 ? 63.852 56.670 23.352 1.00 27.63 241 ARG A O 1
ATOM 1714 N N . ASP A 1 229 ? 63.519 58.530 22.105 1.00 26.30 242 ASP A N 1
ATOM 1715 C CA . ASP A 1 229 ? 62.135 58.224 21.782 1.00 26.96 242 ASP A CA 1
ATOM 1716 C C . ASP A 1 229 ? 61.947 56.945 20.966 1.00 27.32 242 ASP A C 1
ATOM 1717 O O . ASP A 1 229 ? 60.934 56.269 21.104 1.00 26.33 242 ASP A O 1
ATOM 1722 N N . ALA A 1 230 ? 62.900 56.626 20.094 1.00 27.25 243 ALA A N 1
ATOM 1723 C CA . ALA A 1 230 ? 62.744 55.426 19.295 1.00 27.18 243 ALA A CA 1
ATOM 1724 C C . ALA A 1 230 ? 62.955 54.185 20.132 1.00 27.53 243 ALA A C 1
ATOM 1725 O O . ALA A 1 230 ? 62.323 53.140 19.881 1.00 26.71 243 ALA A O 1
ATOM 1727 N N . VAL A 1 231 ? 63.817 54.287 21.149 1.00 27.59 244 VAL A N 1
ATOM 1728 C CA . VAL A 1 231 ? 63.968 53.166 22.085 1.00 27.95 244 VAL A CA 1
ATOM 1729 C C . VAL A 1 231 ? 62.767 53.053 23.043 1.00 26.69 244 VAL A C 1
ATOM 1730 O O . VAL A 1 231 ? 62.265 51.954 23.290 1.00 26.79 244 VAL A O 1
ATOM 1734 N N . ALA A 1 232 ? 62.350 54.169 23.634 1.00 25.45 245 ALA A N 1
ATOM 1735 C CA . ALA A 1 232 ? 61.129 54.196 24.439 1.00 24.93 245 ALA A CA 1
ATOM 1736 C C . ALA A 1 232 ? 59.890 53.627 23.722 1.00 26.06 245 ALA A C 1
ATOM 1737 O O . ALA A 1 232 ? 59.151 52.837 24.324 1.00 25.35 245 ALA A O 1
ATOM 1739 N N . GLU A 1 233 ? 59.697 53.964 22.428 1.00 25.33 246 GLU A N 1
ATOM 1740 C CA . GLU A 1 233 ? 58.513 53.500 21.708 1.00 26.51 246 GLU A CA 1
ATOM 1741 C C . GLU A 1 233 ? 58.553 52.010 21.502 1.00 26.91 246 GLU A C 1
ATOM 1742 O O . GLU A 1 233 ? 57.507 51.359 21.473 1.00 27.55 246 GLU A O 1
ATOM 1748 N N . THR A 1 234 ? 59.755 51.450 21.435 1.00 27.10 247 THR A N 1
ATOM 1749 C CA . THR A 1 234 ? 59.885 50.003 21.279 1.00 27.08 247 THR A CA 1
ATOM 1750 C C . THR A 1 234 ? 59.390 49.269 22.510 1.00 26.46 247 THR A C 1
ATOM 1751 O O . THR A 1 234 ? 58.666 48.278 22.408 1.00 26.98 247 THR A O 1
ATOM 1755 N N . VAL A 1 235 ? 59.772 49.748 23.687 1.00 25.73 248 VAL A N 1
ATOM 1756 C CA . VAL A 1 235 ? 59.296 49.088 24.918 1.00 24.68 248 VAL A CA 1
ATOM 1757 C C . VAL A 1 235 ? 57.798 49.366 25.188 1.00 24.31 248 VAL A C 1
ATOM 1758 O O . VAL A 1 235 ? 57.086 48.513 25.724 1.00 23.88 248 VAL A O 1
ATOM 1762 N N . GLN A 1 236 ? 57.338 50.564 24.849 1.00 23.33 249 GLN A N 1
ATOM 1763 C CA . GLN A 1 236 ? 55.923 50.887 24.898 1.00 24.60 249 GLN A CA 1
ATOM 1764 C C . GLN A 1 236 ? 55.132 49.898 24.063 1.00 24.03 249 GLN A C 1
ATOM 1765 O O . GLN A 1 236 ? 54.091 49.438 24.514 1.00 24.27 249 GLN A O 1
ATOM 1771 N N . PHE A 1 237 ? 55.648 49.579 22.865 1.00 24.91 250 PHE A N 1
ATOM 1772 C CA . PHE A 1 237 ? 55.061 48.617 21.978 1.00 24.29 250 PHE A CA 1
ATOM 1773 C C . PHE A 1 237 ? 55.022 47.226 22.652 1.00 25.21 250 PHE A C 1
ATOM 1774 O O . PHE A 1 237 ? 54.014 46.544 22.596 1.00 24.58 250 PHE A O 1
ATOM 1782 N N . LEU A 1 238 ? 56.125 46.801 23.268 1.00 25.96 251 LEU A N 1
ATOM 1783 C CA . LEU A 1 238 ? 56.123 45.557 24.056 1.00 26.51 251 LEU A CA 1
ATOM 1784 C C . LEU A 1 238 ? 55.019 45.517 25.099 1.00 26.06 251 LEU A C 1
ATOM 1785 O O . LEU A 1 238 ? 54.364 44.493 25.287 1.00 25.78 251 LEU A O 1
ATOM 1790 N N . ALA A 1 239 ? 54.862 46.630 25.801 1.00 25.95 252 ALA A N 1
ATOM 1791 C CA . ALA A 1 239 ? 53.799 46.796 26.794 1.00 26.12 252 ALA A CA 1
ATOM 1792 C C . ALA A 1 239 ? 52.388 46.726 26.200 1.00 25.92 252 ALA A C 1
ATOM 1793 O O . ALA A 1 239 ? 51.476 46.223 26.856 1.00 27.02 252 ALA A O 1
ATOM 1795 N N . LEU A 1 240 ? 52.208 47.201 24.971 1.00 26.28 253 LEU A N 1
ATOM 1796 C CA . LEU A 1 240 ? 50.878 47.175 24.328 1.00 26.61 253 LEU A CA 1
ATOM 1797 C C . LEU A 1 240 ? 50.492 45.746 23.938 1.00 26.50 253 LEU A C 1
ATOM 1798 O O . LEU A 1 240 ? 49.360 45.311 24.189 1.00 26.20 253 LEU A O 1
ATOM 1803 N N . VAL A 1 241 ? 51.434 45.016 23.324 1.00 25.65 254 VAL A N 1
ATOM 1804 C CA . VAL A 1 241 ? 51.243 43.595 23.032 1.00 24.82 254 VAL A CA 1
ATOM 1805 C C . VAL A 1 241 ? 50.910 42.798 24.308 1.00 25.65 254 VAL A C 1
ATOM 1806 O O . VAL A 1 241 ? 50.008 41.958 24.297 1.00 25.65 254 VAL A O 1
ATOM 1810 N N . SER A 1 242 ? 51.634 43.075 25.398 1.00 25.65 255 SER A N 1
ATOM 1811 C CA . SER A 1 242 ? 51.454 42.398 26.686 1.00 25.68 255 SER A CA 1
ATOM 1812 C C . SER A 1 242 ? 50.047 42.648 27.209 1.00 25.77 255 SER A C 1
ATOM 1813 O O . SER A 1 242 ? 49.408 41.742 27.738 1.00 27.02 255 SER A O 1
ATOM 1816 N N . GLY A 1 243 ? 49.565 43.866 27.045 1.00 25.58 256 GLY A N 1
ATOM 1817 C CA . GLY A 1 243 ? 48.197 44.187 27.410 1.00 27.11 256 GLY A CA 1
ATOM 1818 C C . GLY A 1 243 ? 47.185 43.351 26.688 1.00 27.15 256 GLY A C 1
ATOM 1819 O O . GLY A 1 243 ? 46.224 42.923 27.308 1.00 28.58 256 GLY A O 1
ATOM 1820 N N . SER A 1 244 ? 47.385 43.130 25.385 1.00 27.11 257 SER A N 1
ATOM 1821 C CA . SER A 1 244 ? 46.480 42.287 24.600 1.00 27.97 257 SER A CA 1
ATOM 1822 C C . SER A 1 244 ? 46.567 40.835 25.028 1.00 27.83 257 SER A C 1
ATOM 1823 O O . SER A 1 244 ? 45.560 40.159 25.045 1.00 28.10 257 SER A O 1
ATOM 1826 N N . LEU A 1 245 ? 47.760 40.352 25.362 1.00 26.82 258 LEU A N 1
ATOM 1827 C CA . LEU A 1 245 ? 47.884 39.029 26.007 1.00 26.15 258 LEU A CA 1
ATOM 1828 C C . LEU A 1 245 ? 47.143 38.967 27.351 1.00 26.23 258 LEU A C 1
ATOM 1829 O O . LEU A 1 245 ? 46.419 38.005 27.621 1.00 26.19 258 LEU A O 1
ATOM 1834 N N . GLY A 1 246 ? 47.312 39.990 28.204 1.00 25.30 259 GLY A N 1
ATOM 1835 C CA . GLY A 1 246 ? 46.535 40.028 29.428 1.00 25.31 259 GLY A CA 1
ATOM 1836 C C . GLY A 1 246 ? 45.018 39.886 29.269 1.00 26.08 259 GLY A C 1
ATOM 1837 O O . GLY A 1 246 ? 44.389 39.256 30.094 1.00 26.10 259 GLY A O 1
ATOM 1838 N N . LYS A 1 247 ? 44.433 40.512 28.236 1.00 26.41 260 LYS A N 1
ATOM 1839 C CA . LYS A 1 247 ? 42.987 40.483 28.003 1.00 27.06 260 LYS A CA 1
ATOM 1840 C C . LYS A 1 247 ? 42.493 39.047 27.778 1.00 27.11 260 LYS A C 1
ATOM 1841 O O . LYS A 1 247 ? 41.533 38.609 28.405 1.00 26.67 260 LYS A O 1
ATOM 1847 N N . LEU A 1 248 ? 43.169 38.311 26.885 1.00 27.35 261 LEU A N 1
ATOM 1848 C CA . LEU A 1 248 ? 42.791 36.952 26.591 1.00 27.36 261 LEU A CA 1
ATOM 1849 C C . LEU A 1 248 ? 43.104 36.018 27.730 1.00 27.12 261 LEU A C 1
ATOM 1850 O O . LEU A 1 248 ? 42.392 35.027 27.908 1.00 27.45 261 LEU A O 1
ATOM 1855 N N . ALA A 1 249 ? 44.112 36.357 28.537 1.00 27.06 262 ALA A N 1
ATOM 1856 C CA . ALA A 1 249 ? 44.466 35.557 29.723 1.00 27.05 262 ALA A CA 1
ATOM 1857 C C . ALA A 1 249 ? 43.433 35.702 30.807 1.00 27.46 262 ALA A C 1
ATOM 1858 O O . ALA A 1 249 ? 43.159 34.747 31.505 1.00 27.05 262 ALA A O 1
ATOM 1860 N N . MET A 1 250 ? 42.882 36.916 30.962 1.00 29.51 263 MET A N 1
ATOM 1861 C CA . MET A 1 250 ? 41.769 37.156 31.857 1.00 29.81 263 MET A CA 1
ATOM 1862 C C . MET A 1 250 ? 40.600 36.282 31.436 1.00 29.69 263 MET A C 1
ATOM 1863 O O . MET A 1 250 ? 39.982 35.623 32.287 1.00 28.68 263 MET A O 1
ATOM 1868 N N . ASP A 1 251 ? 40.284 36.321 30.135 1.00 29.22 264 ASP A N 1
ATOM 1869 C CA . ASP A 1 251 ? 39.111 35.632 29.622 1.00 29.20 264 ASP A CA 1
ATOM 1870 C C . ASP A 1 251 ? 39.256 34.131 29.857 1.00 28.72 264 ASP A C 1
ATOM 1871 O O . ASP A 1 251 ? 38.388 33.514 30.419 1.00 29.28 264 ASP A O 1
ATOM 1876 N N . ILE A 1 252 ? 40.374 33.556 29.447 1.00 29.08 265 ILE A N 1
ATOM 1877 C CA . ILE A 1 252 ? 40.597 32.111 29.629 1.00 29.05 265 ILE A CA 1
ATOM 1878 C C . ILE A 1 252 ? 40.587 31.670 31.101 1.00 28.52 265 ILE A C 1
ATOM 1879 O O . ILE A 1 252 ? 39.884 30.733 31.448 1.00 27.96 265 ILE A O 1
ATOM 1884 N N . SER A 1 253 ? 41.308 32.375 31.975 1.00 28.30 266 SER A N 1
ATOM 1885 C CA . SER A 1 253 ? 41.346 31.957 33.387 1.00 28.30 266 SER A CA 1
ATOM 1886 C C . SER A 1 253 ? 39.971 32.041 34.037 1.00 27.80 266 SER A C 1
ATOM 1887 O O . SER A 1 253 ? 39.633 31.223 34.883 1.00 28.26 266 SER A O 1
ATOM 1890 N N . ILE A 1 254 ? 39.155 33.006 33.618 1.00 28.17 267 ILE A N 1
ATOM 1891 C CA . ILE A 1 254 ? 37.794 33.120 34.144 1.00 28.07 267 ILE A CA 1
ATOM 1892 C C . ILE A 1 254 ? 36.892 32.025 33.517 1.00 27.98 267 ILE A C 1
ATOM 1893 O O . ILE A 1 254 ? 36.102 31.404 34.199 1.00 27.98 267 ILE A O 1
ATOM 1898 N N . MET A 1 255 ? 37.090 31.711 32.252 1.00 27.54 268 MET A N 1
ATOM 1899 C CA . MET A 1 255 ? 36.333 30.595 31.676 1.00 29.15 268 MET A CA 1
ATOM 1900 C C . MET A 1 255 ? 36.728 29.220 32.329 1.00 29.31 268 MET A C 1
ATOM 1901 O O . MET A 1 255 ? 35.985 28.244 32.197 1.00 30.31 268 MET A O 1
ATOM 1906 N N . MET A 1 256 ? 37.866 29.166 33.037 1.00 29.67 269 MET A N 1
ATOM 1907 C CA . MET A 1 256 ? 38.302 27.955 33.808 1.00 30.08 269 MET A CA 1
ATOM 1908 C C . MET A 1 256 ? 37.725 27.843 35.208 1.00 30.28 269 MET A C 1
ATOM 1909 O O . MET A 1 256 ? 37.947 26.847 35.912 1.00 30.44 269 MET A O 1
ATOM 1914 N N . THR A 1 257 ? 36.982 28.877 35.616 1.00 31.09 270 THR A N 1
ATOM 1915 C CA . THR A 1 257 ? 36.221 28.865 36.852 1.00 30.08 270 THR A CA 1
ATOM 1916 C C . THR A 1 257 ? 35.411 27.569 36.907 1.00 29.54 270 THR A C 1
ATOM 1917 O O . THR A 1 257 ? 34.796 27.184 35.929 1.00 28.60 270 THR A O 1
ATOM 1921 N N . THR A 1 258 ? 35.418 26.902 38.051 1.00 29.22 271 THR A N 1
ATOM 1922 C CA . THR A 1 258 ? 34.698 25.638 38.230 1.00 30.19 271 THR A CA 1
ATOM 1923 C C . THR A 1 258 ? 33.264 25.627 37.631 1.00 29.92 271 THR A C 1
ATOM 1924 O O . THR A 1 258 ? 32.914 24.768 36.836 1.00 30.60 271 THR A O 1
ATOM 1928 N N . GLU A 1 259 ? 32.468 26.630 37.979 1.00 29.79 272 GLU A N 1
ATOM 1929 C CA . GLU A 1 259 ? 31.108 26.748 37.509 1.00 29.96 272 GLU A CA 1
ATOM 1930 C C . GLU A 1 259 ? 30.987 27.062 36.015 1.00 29.84 272 GLU A C 1
ATOM 1931 O O . GLU A 1 259 ? 29.892 26.934 35.485 1.00 30.50 272 GLU A O 1
ATOM 1937 N N . LEU A 1 260 ? 32.058 27.541 35.360 1.00 28.21 273 LEU A N 1
ATOM 1938 C CA . LEU A 1 260 ? 32.037 27.782 33.918 1.00 27.45 273 LEU A CA 1
ATOM 1939 C C . LEU A 1 260 ? 32.558 26.577 33.145 1.00 27.18 273 LEU A C 1
ATOM 1940 O O . LEU A 1 260 ? 31.787 25.943 32.416 1.00 26.89 273 LEU A O 1
ATOM 1945 N N . GLY A 1 261 ? 33.855 26.287 33.301 1.00 26.46 274 GLY A N 1
ATOM 1946 C CA . GLY A 1 261 ? 34.491 25.094 32.766 1.00 26.03 274 GLY A CA 1
ATOM 1947 C C . GLY A 1 261 ? 34.448 25.014 31.258 1.00 26.99 274 GLY A C 1
ATOM 1948 O O . GLY A 1 261 ? 34.400 23.915 30.691 1.00 27.22 274 GLY A O 1
ATOM 1949 N N . GLU A 1 262 ? 34.517 26.170 30.603 1.00 26.82 275 GLU A N 1
ATOM 1950 C CA . GLU A 1 262 ? 34.321 26.262 29.167 1.00 27.79 275 GLU A CA 1
ATOM 1951 C C . GLU A 1 262 ? 35.575 25.974 28.335 1.00 28.20 275 GLU A C 1
ATOM 1952 O O . GLU A 1 262 ? 35.456 25.666 27.154 1.00 27.30 275 GLU A O 1
ATOM 1958 N N . VAL A 1 263 ? 36.750 26.092 28.968 1.00 29.50 276 VAL A N 1
ATOM 1959 C CA . VAL A 1 263 ? 38.056 25.784 28.366 1.00 29.64 276 VAL A CA 1
ATOM 1960 C C . VAL A 1 263 ? 39.042 25.272 29.425 1.00 30.96 276 VAL A C 1
ATOM 1961 O O . VAL A 1 263 ? 38.774 25.329 30.628 1.00 30.94 276 VAL A O 1
ATOM 1965 N N . ALA A 1 264 ? 40.193 24.797 28.952 1.00 30.98 277 ALA A N 1
ATOM 1966 C CA . ALA A 1 264 ? 41.283 24.385 29.793 1.00 31.99 277 ALA A CA 1
ATOM 1967 C C . ALA A 1 264 ? 42.592 24.573 29.014 1.00 32.37 277 ALA A C 1
ATOM 1968 O O . ALA A 1 264 ? 42.635 24.412 27.770 1.00 32.21 277 ALA A O 1
ATOM 1970 N N . GLU A 1 265 ? 43.638 24.937 29.747 1.00 32.58 278 GLU A N 1
ATOM 1971 C CA . GLU A 1 265 ? 44.976 25.137 29.214 1.00 34.24 278 GLU A CA 1
ATOM 1972 C C . GLU A 1 265 ? 45.486 23.772 28.832 1.00 34.41 278 GLU A C 1
ATOM 1973 O O . GLU A 1 265 ? 45.040 22.797 29.403 1.00 33.55 278 GLU A O 1
ATOM 1979 N N . PRO A 1 266 ? 46.442 23.690 27.882 1.00 35.84 279 PRO A N 1
ATOM 1980 C CA . PRO A 1 266 ? 47.005 22.380 27.611 1.00 36.91 279 PRO A CA 1
ATOM 1981 C C . PRO A 1 266 ? 47.910 21.959 28.784 1.00 38.12 279 PRO A C 1
ATOM 1982 O O . PRO A 1 266 ? 47.526 21.039 29.522 1.00 38.91 279 PRO A O 1
ATOM 1986 N N . ASN A 1 282 ? 45.811 24.923 38.028 1.00 39.07 295 ASN A N 1
ATOM 1987 C CA . ASN A 1 282 ? 46.187 26.349 37.924 1.00 38.27 295 ASN A CA 1
ATOM 1988 C C . ASN A 1 282 ? 46.348 26.729 36.457 1.00 36.89 295 ASN A C 1
ATOM 1989 O O . ASN A 1 282 ? 47.061 26.026 35.694 1.00 37.29 295 ASN A O 1
ATOM 1994 N N . PRO A 1 283 ? 45.663 27.800 36.043 1.00 35.18 296 PRO A N 1
ATOM 1995 C CA . PRO A 1 283 ? 45.942 28.349 34.709 1.00 34.91 296 PRO A CA 1
ATOM 1996 C C . PRO A 1 283 ? 47.320 29.039 34.686 1.00 33.19 296 PRO A C 1
ATOM 1997 O O . PRO A 1 283 ? 47.420 30.265 34.750 1.00 33.04 296 PRO A O 1
ATOM 2001 N N . VAL A 1 284 ? 48.372 28.221 34.587 1.00 32.81 297 VAL A N 1
ATOM 2002 C CA . VAL A 1 284 ? 49.729 28.686 34.777 1.00 31.84 297 VAL A CA 1
ATOM 2003 C C . VAL A 1 284 ? 50.169 29.617 33.665 1.00 30.67 297 VAL A C 1
ATOM 2004 O O . VAL A 1 284 ? 50.914 30.559 33.911 1.00 30.09 297 VAL A O 1
ATOM 2008 N N . SER A 1 285 ? 49.706 29.383 32.440 1.00 30.09 298 SER A N 1
ATOM 2009 C CA . SER A 1 285 ? 50.096 30.289 31.358 1.00 29.85 298 SER A CA 1
ATOM 2010 C C . SER A 1 285 ? 49.457 31.655 31.585 1.00 29.30 298 SER A C 1
ATOM 2011 O O . SER A 1 285 ? 50.138 32.670 31.434 1.00 29.35 298 SER A O 1
ATOM 2014 N N . CYS A 1 286 ? 48.201 31.657 32.040 1.00 29.06 299 CYS A N 1
ATOM 2015 C CA . CYS A 1 286 ? 47.456 32.889 32.330 1.00 29.65 299 CYS A CA 1
ATOM 2016 C C . CYS A 1 286 ? 48.125 33.624 33.498 1.00 29.17 299 CYS A C 1
ATOM 2017 O O . CYS A 1 286 ? 48.293 34.850 33.440 1.00 28.75 299 CYS A O 1
ATOM 2020 N N . GLU A 1 287 ? 48.511 32.875 34.540 1.00 28.20 300 GLU A N 1
ATOM 2021 C CA . GLU A 1 287 ? 49.266 33.472 35.644 1.00 28.42 300 GLU A CA 1
ATOM 2022 C C . GLU A 1 287 ? 50.494 34.215 35.124 1.00 27.76 300 GLU A C 1
ATOM 2023 O O . GLU A 1 287 ? 50.669 35.361 35.419 1.00 28.11 300 GLU A O 1
ATOM 2029 N N . LEU A 1 288 ? 51.320 33.555 34.319 1.00 27.91 301 LEU A N 1
ATOM 2030 C CA . LEU A 1 288 ? 52.591 34.138 33.871 1.00 27.49 301 LEU A CA 1
ATOM 2031 C C . LEU A 1 288 ? 52.341 35.352 32.969 1.00 26.77 301 LEU A C 1
ATOM 2032 O O . LEU A 1 288 ? 53.033 36.352 33.082 1.00 26.29 301 LEU A O 1
ATOM 2037 N N . ILE A 1 289 ? 51.359 35.240 32.086 1.00 25.89 302 ILE A N 1
ATOM 2038 C CA . ILE A 1 289 ? 51.013 36.307 31.160 1.00 26.60 302 ILE A CA 1
ATOM 2039 C C . ILE A 1 289 ? 50.563 37.555 31.891 1.00 26.89 302 ILE A C 1
ATOM 2040 O O . ILE A 1 289 ? 51.025 38.655 31.599 1.00 27.24 302 ILE A O 1
ATOM 2045 N N . LEU A 1 290 ? 49.698 37.367 32.875 1.00 27.70 303 LEU A N 1
ATOM 2046 C CA . LEU A 1 290 ? 49.083 38.453 33.598 1.00 28.76 303 LEU A CA 1
ATOM 2047 C C . LEU A 1 290 ? 50.069 39.173 34.548 1.00 28.40 303 LEU A C 1
ATOM 2048 O O . LEU A 1 290 ? 50.049 40.398 34.658 1.00 28.18 303 LEU A O 1
ATOM 2053 N N . ALA A 1 291 ? 50.930 38.421 35.223 1.00 26.88 304 ALA A N 1
ATOM 2054 C CA . ALA A 1 291 ? 52.000 39.045 35.992 1.00 27.09 304 ALA A CA 1
ATOM 2055 C C . ALA A 1 291 ? 52.984 39.758 35.056 1.00 26.52 304 ALA A C 1
ATOM 2056 O O . ALA A 1 291 ? 53.367 40.898 35.327 1.00 26.78 304 ALA A O 1
ATOM 2058 N N . GLY A 1 292 ? 53.374 39.086 33.960 1.00 25.43 305 GLY A N 1
ATOM 2059 C CA . GLY A 1 292 ? 54.355 39.609 33.009 1.00 26.34 305 GLY A CA 1
ATOM 2060 C C . GLY A 1 292 ? 53.921 40.900 32.345 1.00 27.31 305 GLY A C 1
ATOM 2061 O O . GLY A 1 292 ? 54.732 41.820 32.190 1.00 28.68 305 GLY A O 1
ATOM 2062 N N . ALA A 1 293 ? 52.649 40.978 31.958 1.00 26.69 306 ALA A N 1
ATOM 2063 C CA . ALA A 1 293 ? 52.064 42.184 31.410 1.00 26.70 306 ALA A CA 1
ATOM 2064 C C . ALA A 1 293 ? 52.241 43.423 32.269 1.00 27.31 306 ALA A C 1
ATOM 2065 O O . ALA A 1 293 ? 52.511 44.507 31.742 1.00 27.71 306 ALA A O 1
ATOM 2067 N N . ARG A 1 294 ? 52.072 43.282 33.580 1.00 27.79 307 ARG A N 1
ATOM 2068 C CA . ARG A 1 294 ? 52.336 44.382 34.517 1.00 29.23 307 ARG A CA 1
ATOM 2069 C C . ARG A 1 294 ? 53.815 44.746 34.614 1.00 29.11 307 ARG A C 1
ATOM 2070 O O . ARG A 1 294 ? 54.138 45.907 34.864 1.00 30.61 307 ARG A O 1
ATOM 2078 N N . ILE A 1 295 ? 54.703 43.753 34.500 1.00 28.16 308 ILE A N 1
ATOM 2079 C CA . ILE A 1 295 ? 56.142 43.989 34.596 1.00 27.42 308 ILE A CA 1
ATOM 2080 C C . ILE A 1 295 ? 56.638 44.715 33.329 1.00 27.60 308 ILE A C 1
ATOM 2081 O O . ILE A 1 295 ? 57.470 45.640 33.402 1.00 27.55 308 ILE A O 1
ATOM 2086 N N . VAL A 1 296 ? 56.141 44.286 32.170 1.00 26.32 309 VAL A N 1
ATOM 2087 C CA . VAL A 1 296 ? 56.436 44.973 30.893 1.00 26.24 309 VAL A CA 1
ATOM 2088 C C . VAL A 1 296 ? 55.899 46.412 30.938 1.00 25.89 309 VAL A C 1
ATOM 2089 O O . VAL A 1 296 ? 56.608 47.340 30.600 1.00 25.50 309 VAL A O 1
ATOM 2093 N N . ARG A 1 297 ? 54.660 46.590 31.409 1.00 26.18 310 ARG A N 1
ATOM 2094 C CA . ARG A 1 297 ? 54.126 47.928 31.637 1.00 26.60 310 ARG A CA 1
ATOM 2095 C C . ARG A 1 297 ? 55.096 48.770 32.480 1.00 26.05 310 ARG A C 1
ATOM 2096 O O . ARG A 1 297 ? 55.348 49.915 32.163 1.00 25.49 310 ARG A O 1
ATOM 2104 N N . ASN A 1 298 ? 55.626 48.202 33.559 1.00 26.69 311 ASN A N 1
ATOM 2105 C CA . ASN A 1 298 ? 56.614 48.912 34.392 1.00 26.98 311 ASN A CA 1
ATOM 2106 C C . ASN A 1 298 ? 57.882 49.240 33.602 1.00 26.75 311 ASN A C 1
ATOM 2107 O O . ASN A 1 298 ? 58.431 50.317 33.749 1.00 26.31 311 ASN A O 1
ATOM 2112 N N . HIS A 1 299 ? 58.361 48.312 32.772 1.00 26.69 312 HIS A N 1
ATOM 2113 C CA . HIS A 1 299 ? 59.525 48.664 31.921 1.00 26.71 312 HIS A CA 1
ATOM 2114 C C . HIS A 1 299 ? 59.189 49.830 30.954 1.00 26.22 312 HIS A C 1
ATOM 2115 O O . HIS A 1 299 ? 60.052 50.640 30.663 1.00 26.03 312 HIS A O 1
ATOM 2122 N N . ALA A 1 300 ? 57.948 49.920 30.473 1.00 25.59 313 ALA A N 1
ATOM 2123 C CA . ALA A 1 300 ? 57.569 51.056 29.580 1.00 26.24 313 ALA A CA 1
ATOM 2124 C C . ALA A 1 300 ? 57.576 52.373 30.352 1.00 25.94 313 ALA A C 1
ATOM 2125 O O . ALA A 1 300 ? 58.122 53.367 29.893 1.00 26.87 313 ALA A O 1
ATOM 2127 N N . THR A 1 301 ? 56.982 52.360 31.534 1.00 26.07 314 THR A N 1
ATOM 2128 C CA . THR A 1 301 ? 57.062 53.472 32.484 1.00 26.04 314 THR A CA 1
ATOM 2129 C C . THR A 1 301 ? 58.489 53.978 32.709 1.00 26.47 314 THR A C 1
ATOM 2130 O O . THR A 1 301 ? 58.723 55.180 32.570 1.00 25.62 314 THR A O 1
ATOM 2134 N N . SER A 1 302 ? 59.436 53.074 33.002 1.00 25.74 315 SER A N 1
ATOM 2135 C CA . SER A 1 302 ? 60.859 53.444 33.134 1.00 27.64 315 SER A CA 1
ATOM 2136 C C . SER A 1 302 ? 61.420 54.105 31.892 1.00 26.99 315 SER A C 1
ATOM 2137 O O . SER A 1 302 ? 62.232 55.003 32.000 1.00 27.35 315 SER A O 1
ATOM 2140 N N . MET A 1 303 ? 61.024 53.632 30.714 1.00 27.27 316 MET A N 1
ATOM 2141 C CA . MET A 1 303 ? 61.510 54.242 29.466 1.00 29.13 316 MET A CA 1
ATOM 2142 C C . MET A 1 303 ? 61.001 55.682 29.286 1.00 28.56 316 MET A C 1
ATOM 2143 O O . MET A 1 303 ? 61.727 56.538 28.825 1.00 28.47 316 MET A O 1
ATOM 2148 N N . LEU A 1 304 ? 59.765 55.942 29.679 1.00 28.78 317 LEU A N 1
ATOM 2149 C CA . LEU A 1 304 ? 59.256 57.317 29.670 1.00 29.24 317 LEU A CA 1
ATOM 2150 C C . LEU A 1 304 ? 60.039 58.222 30.623 1.00 29.58 317 LEU A C 1
ATOM 2151 O O . LEU A 1 304 ? 60.273 59.376 30.312 1.00 29.76 317 LEU A O 1
ATOM 2156 N N . ASP A 1 305 ? 60.469 57.686 31.764 1.00 29.96 318 ASP A N 1
ATOM 2157 C CA . ASP A 1 305 ? 61.372 58.399 32.660 1.00 31.43 318 ASP A CA 1
ATOM 2158 C C . ASP A 1 305 ? 62.773 58.607 32.043 1.00 31.18 318 ASP A C 1
ATOM 2159 O O . ASP A 1 305 ? 63.347 59.679 32.146 1.00 30.57 318 ASP A O 1
ATOM 2164 N N . ALA A 1 306 ? 63.309 57.578 31.395 1.00 31.54 319 ALA A N 1
ATOM 2165 C CA . ALA A 1 306 ? 64.633 57.618 30.784 1.00 31.38 319 ALA A CA 1
ATOM 2166 C C . ALA A 1 306 ? 64.754 58.652 29.652 1.00 31.66 319 ALA A C 1
ATOM 2167 O O . ALA A 1 306 ? 65.871 59.091 29.309 1.00 32.70 319 ALA A O 1
ATOM 2169 N N . MET A 1 307 ? 63.622 59.011 29.066 1.00 31.19 320 MET A N 1
ATOM 2170 C CA . MET A 1 307 ? 63.553 60.038 28.017 1.00 30.60 320 MET A CA 1
ATOM 2171 C C . MET A 1 307 ? 63.940 61.411 28.511 1.00 30.85 320 MET A C 1
ATOM 2172 O O . MET A 1 307 ? 64.391 62.238 27.712 1.00 31.29 320 MET A O 1
ATOM 2177 N N . ILE A 1 308 ? 63.750 61.679 29.801 1.00 30.69 321 ILE A N 1
ATOM 2178 C CA . ILE A 1 308 ? 64.145 62.989 30.365 1.00 31.30 321 ILE A CA 1
ATOM 2179 C C . ILE A 1 308 ? 65.641 62.901 30.583 1.00 31.33 321 ILE A C 1
ATOM 2180 O O . ILE A 1 308 ? 66.108 62.631 31.691 1.00 31.04 321 ILE A O 1
ATOM 2185 N N . HIS A 1 309 ? 66.375 63.101 29.500 1.00 30.46 322 HIS A N 1
ATOM 2186 C CA . HIS A 1 309 ? 67.773 62.755 29.448 1.00 30.61 322 HIS A CA 1
ATOM 2187 C C . HIS A 1 309 ? 68.550 64.064 29.148 1.00 31.15 322 HIS A C 1
ATOM 2188 O O . HIS A 1 309 ? 68.674 64.531 27.987 1.00 30.35 322 HIS A O 1
ATOM 2195 N N . ASP A 1 310 ? 69.052 64.660 30.216 1.00 31.24 323 ASP A N 1
ATOM 2196 C CA . ASP A 1 310 ? 69.529 66.022 30.154 1.00 32.44 323 ASP A CA 1
ATOM 2197 C C . ASP A 1 310 ? 70.853 66.147 29.365 1.00 32.11 323 ASP A C 1
ATOM 2198 O O . ASP A 1 310 ? 71.699 65.239 29.373 1.00 31.81 323 ASP A O 1
ATOM 2203 N N . PHE A 1 311 ? 70.938 67.235 28.596 1.00 31.96 324 PHE A N 1
ATOM 2204 C CA . PHE A 1 311 ? 72.116 67.604 27.807 1.00 31.68 324 PHE A CA 1
ATOM 2205 C C . PHE A 1 311 ? 72.585 66.506 26.864 1.00 31.61 324 PHE A C 1
ATOM 2206 O O . PHE A 1 311 ? 71.752 65.911 26.174 1.00 30.99 324 PHE A O 1
ATOM 2214 N N . GLU A 1 312 ? 73.891 66.245 26.830 1.00 30.44 325 GLU A N 1
ATOM 2215 C CA . GLU A 1 312 ? 74.463 65.477 25.749 1.00 29.94 325 GLU A CA 1
ATOM 2216 C C . GLU A 1 312 ? 74.685 64.023 26.195 1.00 30.02 325 GLU A C 1
ATOM 2217 O O . GLU A 1 312 ? 74.962 63.141 25.373 1.00 31.43 325 GLU A O 1
ATOM 2223 N N . ARG A 1 313 ? 74.465 63.773 27.480 1.00 29.70 326 ARG A N 1
ATOM 2224 C CA . ARG A 1 313 ? 74.522 62.415 28.090 1.00 29.22 326 ARG A CA 1
ATOM 2225 C C . ARG A 1 313 ? 74.206 62.626 29.550 1.00 29.14 326 ARG A C 1
ATOM 2226 O O . ARG A 1 313 ? 74.779 63.524 30.208 1.00 28.47 326 ARG A O 1
ATOM 2234 N N . ALA A 1 314 ? 73.307 61.806 30.056 1.00 29.06 327 ALA A N 1
ATOM 2235 C CA . ALA A 1 314 ? 72.997 61.797 31.484 1.00 30.11 327 ALA A CA 1
ATOM 2236 C C . ALA A 1 314 ? 72.957 60.328 31.950 1.00 30.33 327 ALA A C 1
ATOM 2237 O O . ALA A 1 314 ? 72.183 59.511 31.441 1.00 30.35 327 ALA A O 1
ATOM 2239 N N . THR A 1 315 ? 73.827 60.001 32.896 1.00 30.30 328 THR A N 1
ATOM 2240 C CA . THR A 1 315 ? 74.062 58.616 33.292 1.00 29.57 328 THR A CA 1
ATOM 2241 C C . THR A 1 315 ? 72.855 58.008 34.055 1.00 30.27 328 THR A C 1
ATOM 2242 O O . THR A 1 315 ? 72.463 56.865 33.805 1.00 30.58 328 THR A O 1
ATOM 2246 N N . GLY A 1 316 ? 72.229 58.790 34.922 1.00 29.23 329 GLY A N 1
ATOM 2247 C CA . GLY A 1 316 ? 71.018 58.340 35.632 1.00 29.32 329 GLY A CA 1
ATOM 2248 C C . GLY A 1 316 ? 69.936 57.838 34.679 1.00 29.51 329 GLY A C 1
ATOM 2249 O O . GLY A 1 316 ? 69.602 56.642 34.680 1.00 28.84 329 GLY A O 1
ATOM 2250 N N . PRO A 1 317 ? 69.374 58.751 33.835 1.0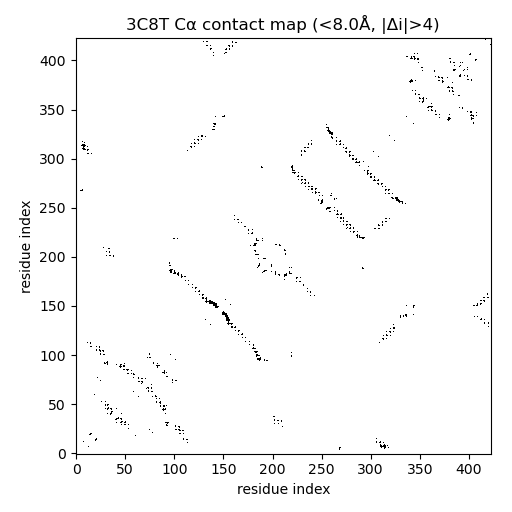0 29.84 330 PRO A N 1
ATOM 2251 C CA . PRO A 1 317 ? 68.358 58.319 32.876 1.00 29.67 330 PRO A CA 1
ATOM 2252 C C . PRO A 1 317 ? 68.837 57.151 32.002 1.00 29.45 330 PRO A C 1
ATOM 2253 O O . PRO A 1 317 ? 68.048 56.250 31.693 1.00 29.24 330 PRO A O 1
ATOM 2257 N N . TRP A 1 318 ? 70.095 57.188 31.581 1.00 28.96 331 TRP A N 1
ATOM 2258 C CA . TRP A 1 318 ? 70.601 56.179 30.640 1.00 29.61 331 TRP A CA 1
ATOM 2259 C C . TRP A 1 318 ? 70.647 54.797 31.309 1.00 28.69 331 TRP A C 1
ATOM 2260 O O . TRP A 1 318 ? 70.278 53.788 30.716 1.00 27.76 331 TRP A O 1
ATOM 2271 N N . HIS A 1 319 ? 71.039 54.783 32.575 1.00 29.01 332 HIS A N 1
ATOM 2272 C CA . HIS A 1 319 ? 71.084 53.572 33.377 1.00 29.07 332 HIS A CA 1
ATOM 2273 C C . HIS A 1 319 ? 69.727 52.856 33.410 1.00 29.00 332 HIS A C 1
ATOM 2274 O O . HIS A 1 319 ? 69.664 51.630 33.465 1.00 28.25 332 HIS A O 1
ATOM 2281 N N . LEU A 1 320 ? 68.648 53.633 33.358 1.00 29.26 333 LEU A N 1
ATOM 2282 C CA . LEU A 1 320 ? 67.296 53.085 33.351 1.00 29.52 333 LEU A CA 1
ATOM 2283 C C . LEU A 1 320 ? 66.959 52.200 32.162 1.00 30.01 333 LEU A C 1
ATOM 2284 O O . LEU A 1 320 ? 66.235 51.226 32.334 1.00 29.31 333 LEU A O 1
ATOM 2289 N N . GLU A 1 321 ? 67.476 52.530 30.966 1.00 30.00 334 GLU A N 1
ATOM 2290 C CA . GLU A 1 321 ? 67.371 51.662 29.777 1.00 30.19 334 GLU A CA 1
ATOM 2291 C C . GLU A 1 321 ? 67.970 50.276 29.944 1.00 29.59 334 GLU A C 1
ATOM 2292 O O . GLU A 1 321 ? 67.520 49.335 29.281 1.00 28.54 334 GLU A O 1
ATOM 2298 N N . TRP A 1 322 ? 68.996 50.172 30.798 1.00 30.55 335 TRP A N 1
ATOM 2299 C CA . TRP A 1 322 ? 69.803 48.962 30.969 1.00 31.51 335 TRP A CA 1
ATOM 2300 C C . TRP A 1 322 ? 69.042 47.821 31.602 1.00 32.63 335 TRP A C 1
ATOM 2301 O O . TRP A 1 322 ? 69.477 46.686 31.506 1.00 33.34 335 TRP A O 1
ATOM 2312 N N . SER A 1 323 ? 67.955 48.123 32.305 1.00 33.31 336 SER A N 1
ATOM 2313 C CA . SER A 1 323 ? 67.012 47.091 32.757 1.00 34.60 336 SER A CA 1
ATOM 2314 C C . SER A 1 323 ? 65.790 47.086 31.827 1.00 34.09 336 SER A C 1
ATOM 2315 O O . SER A 1 323 ? 65.333 46.028 31.356 1.00 35.12 336 SER A O 1
ATOM 2318 N N . ALA A 1 324 ? 65.291 48.272 31.495 1.00 32.65 337 ALA A N 1
ATOM 2319 C CA . ALA A 1 324 ? 63.998 48.327 30.820 1.00 31.42 337 ALA A CA 1
ATOM 2320 C C . ALA A 1 324 ? 64.031 47.633 29.422 1.00 31.08 337 ALA A C 1
ATOM 2321 O O . ALA A 1 324 ? 63.077 46.887 29.058 1.00 29.83 337 ALA A O 1
ATOM 2323 N N . VAL A 1 325 ? 65.116 47.846 28.660 1.00 28.50 338 VAL A N 1
ATOM 2324 C CA . VAL A 1 325 ? 65.233 47.194 27.332 1.00 28.92 338 VAL A CA 1
ATOM 2325 C C . VAL A 1 325 ? 65.421 45.675 27.411 1.00 29.14 338 VAL A C 1
ATOM 2326 O O . VAL A 1 325 ? 64.561 44.921 26.915 1.00 29.76 338 VAL A O 1
ATOM 2330 N N . PRO A 1 326 ? 66.530 45.194 28.021 1.00 29.09 339 PRO A N 1
ATOM 2331 C CA . PRO A 1 326 ? 66.660 43.741 27.970 1.00 29.50 339 PRO A CA 1
ATOM 2332 C C . PRO A 1 326 ? 65.564 42.982 28.690 1.00 30.07 339 PRO A C 1
ATOM 2333 O O . PRO A 1 326 ? 65.159 41.889 28.211 1.00 29.65 339 PRO A O 1
ATOM 2337 N N . GLU A 1 327 ? 65.107 43.513 29.832 1.00 30.14 340 GLU A N 1
ATOM 2338 C CA . GLU A 1 327 ? 64.065 42.820 30.587 1.00 31.58 340 GLU A CA 1
ATOM 2339 C C . GLU A 1 327 ? 62.672 42.976 29.956 1.00 29.42 340 GLU A C 1
ATOM 2340 O O . GLU A 1 327 ? 61.909 42.035 29.931 1.00 29.64 340 GLU A O 1
ATOM 2346 N N . GLY A 1 328 ? 62.331 44.162 29.450 1.00 29.23 341 GLY A N 1
ATOM 2347 C CA . GLY A 1 328 ? 61.076 44.323 28.657 1.00 27.45 341 GLY A CA 1
ATOM 2348 C C . GLY A 1 328 ? 61.024 43.267 27.559 1.00 28.01 341 GLY A C 1
ATOM 2349 O O . GLY A 1 328 ? 59.981 42.628 27.362 1.00 27.25 341 GLY A O 1
ATOM 2350 N N . PHE A 1 329 ? 62.154 43.060 26.864 1.00 27.41 342 PHE A N 1
ATOM 2351 C CA . PHE A 1 329 ? 62.238 42.073 25.771 1.00 28.16 342 PHE A CA 1
ATOM 2352 C C . PHE A 1 329 ? 62.108 40.635 26.231 1.00 28.14 342 PHE A C 1
ATOM 2353 O O . PHE A 1 329 ? 61.393 39.867 25.614 1.00 28.70 342 PHE A O 1
ATOM 2361 N N . ALA A 1 330 ? 62.824 40.283 27.292 1.00 28.14 343 ALA A N 1
ATOM 2362 C CA . ALA A 1 330 ? 62.824 38.943 27.830 1.00 28.57 343 ALA A CA 1
ATOM 2363 C C . ALA A 1 330 ? 61.441 38.516 28.319 1.00 28.30 343 ALA A C 1
ATOM 2364 O O . ALA A 1 330 ? 60.969 37.410 28.000 1.00 29.69 343 ALA A O 1
ATOM 2366 N N . VAL A 1 331 ? 60.813 39.373 29.126 1.00 28.04 344 VAL A N 1
ATOM 2367 C CA . VAL A 1 331 ? 59.481 39.113 29.669 1.00 26.82 344 VAL A CA 1
ATOM 2368 C C . VAL A 1 331 ? 58.402 39.136 28.562 1.00 27.23 344 VAL A C 1
ATOM 2369 O O . VAL A 1 331 ? 57.553 38.239 28.497 1.00 26.68 344 VAL A O 1
ATOM 2373 N N . ALA A 1 332 ? 58.431 40.132 27.677 1.00 24.90 345 ALA A N 1
ATOM 2374 C CA . ALA A 1 332 ? 57.426 40.117 26.619 1.00 26.05 345 ALA A CA 1
ATOM 2375 C C . ALA A 1 332 ? 57.518 38.883 25.711 1.00 25.66 345 ALA A C 1
ATOM 2376 O O . ALA A 1 332 ? 56.509 38.349 25.285 1.00 26.29 345 ALA A O 1
ATOM 2378 N N . SER A 1 333 ? 58.739 38.450 25.424 1.00 26.09 346 SER A N 1
ATOM 2379 C CA . SER A 1 333 ? 58.989 37.237 24.678 1.00 27.05 346 SER A CA 1
ATOM 2380 C C . SER A 1 333 ? 58.502 35.989 25.392 1.00 26.92 346 SER A C 1
ATOM 2381 O O . SER A 1 333 ? 57.968 35.074 24.758 1.00 27.62 346 SER A O 1
ATOM 2384 N N . GLY A 1 334 ? 58.706 35.924 26.705 1.00 26.71 347 GLY A N 1
ATOM 2385 C CA . GLY A 1 334 ? 58.279 34.750 27.467 1.00 25.97 347 GLY A CA 1
ATOM 2386 C C . GLY A 1 334 ? 56.785 34.609 27.569 1.00 25.01 347 GLY A C 1
ATOM 2387 O O . GLY A 1 334 ? 56.254 33.505 27.442 1.00 25.22 347 GLY A O 1
ATOM 2388 N N . ILE A 1 335 ? 56.084 35.711 27.808 1.00 25.81 348 ILE A N 1
ATOM 2389 C CA . ILE A 1 335 ? 54.596 35.661 27.829 1.00 25.99 348 ILE A CA 1
ATOM 2390 C C . ILE A 1 335 ? 53.971 35.440 26.430 1.00 26.18 348 ILE A C 1
ATOM 2391 O O . ILE A 1 335 ? 52.942 34.736 26.314 1.00 27.09 348 ILE A O 1
ATOM 2396 N N . LEU A 1 336 ? 54.584 35.996 25.370 1.00 26.03 349 LEU A N 1
ATOM 2397 C CA . LEU A 1 336 ? 54.195 35.558 24.001 1.00 27.03 349 LEU A CA 1
ATOM 2398 C C . LEU A 1 336 ? 54.397 34.079 23.795 1.00 27.18 349 LEU A C 1
ATOM 2399 O O . LEU A 1 336 ? 53.552 33.432 23.184 1.00 28.04 349 LEU A O 1
ATOM 2404 N N . TYR A 1 337 ? 55.487 33.531 24.311 1.00 28.47 350 TYR A N 1
ATOM 2405 C CA . TYR A 1 337 ? 55.690 32.086 24.179 1.00 30.13 350 TYR A CA 1
ATOM 2406 C C . TYR A 1 337 ? 54.636 31.278 24.973 1.00 30.21 350 TYR A C 1
ATOM 2407 O O . TYR A 1 337 ? 54.122 30.244 24.500 1.00 30.56 350 TYR A O 1
ATOM 2416 N N . GLN A 1 338 ? 54.318 31.744 26.173 1.00 30.52 351 GLN A N 1
ATOM 2417 C CA . GLN A 1 338 ? 53.254 31.116 26.982 1.00 30.83 351 GLN A CA 1
ATOM 2418 C C . GLN A 1 338 ? 51.918 31.143 26.243 1.00 30.20 351 GLN A C 1
ATOM 2419 O O . GLN A 1 338 ? 51.208 30.149 26.238 1.00 30.04 351 GLN A O 1
ATOM 2425 N N . ALA A 1 339 ? 51.614 32.264 25.581 1.00 30.61 352 ALA A N 1
ATOM 2426 C CA . ALA A 1 339 ? 50.383 32.384 24.753 1.00 29.90 352 ALA A CA 1
ATOM 2427 C C . ALA A 1 339 ? 50.375 31.475 23.522 1.00 30.26 352 ALA A C 1
ATOM 2428 O O . ALA A 1 339 ? 49.347 30.849 23.250 1.00 29.60 352 ALA A O 1
ATOM 2430 N N . GLU A 1 340 ? 51.492 31.411 22.786 1.00 31.03 353 GLU A N 1
ATOM 2431 C CA . GLU A 1 340 ? 51.667 30.437 21.666 1.00 32.72 353 GLU A CA 1
ATOM 2432 C C . GLU A 1 340 ? 51.299 28.996 22.117 1.00 32.32 353 GLU A C 1
ATOM 2433 O O . GLU A 1 340 ? 50.571 28.287 21.459 1.00 32.23 353 GLU A O 1
ATOM 2439 N N . PHE A 1 341 ? 51.871 28.589 23.238 1.00 32.34 354 PHE A N 1
ATOM 2440 C CA . PHE A 1 341 ? 51.692 27.265 23.775 1.00 32.63 354 PHE A CA 1
ATOM 2441 C C . PHE A 1 341 ? 50.251 27.013 24.213 1.00 32.20 354 PHE A C 1
ATOM 2442 O O . PHE A 1 341 ? 49.665 26.002 23.847 1.00 33.44 354 PHE A O 1
ATOM 2450 N N . MET A 1 342 ? 49.688 27.952 24.981 1.00 31.78 355 MET A N 1
ATOM 2451 C CA . MET A 1 342 ? 48.365 27.820 25.546 1.00 30.81 355 MET A CA 1
ATOM 2452 C C . MET A 1 342 ? 47.293 27.812 24.466 1.00 31.17 355 MET A C 1
ATOM 2453 O O . MET A 1 342 ? 46.401 26.962 24.494 1.00 31.64 355 MET A O 1
ATOM 2458 N N . LEU A 1 343 ? 47.386 28.751 23.537 1.00 30.49 356 LEU A N 1
ATOM 2459 C CA . LEU A 1 343 ? 46.404 28.925 22.467 1.00 30.08 356 LEU A CA 1
ATOM 2460 C C . LEU A 1 343 ? 46.544 27.849 21.410 1.00 30.31 356 LEU A C 1
ATOM 2461 O O . LEU A 1 343 ? 45.545 27.441 20.784 1.00 30.56 356 LEU A O 1
ATOM 2466 N N . GLY A 1 344 ? 47.781 27.402 21.201 1.00 30.00 357 GLY A N 1
ATOM 2467 C CA . GLY A 1 344 ? 48.042 26.338 20.269 1.00 30.51 357 GLY A CA 1
ATOM 2468 C C . GLY A 1 344 ? 47.375 25.047 20.714 1.00 31.52 357 GLY A C 1
ATOM 2469 O O . GLY A 1 344 ? 46.819 24.325 19.869 1.00 33.84 357 GLY A O 1
ATOM 2470 N N . GLY A 1 345 ? 47.421 24.740 22.013 1.00 31.08 358 GLY A N 1
ATOM 2471 C CA . GLY A 1 345 ? 46.788 23.533 22.555 1.00 30.41 358 GLY A CA 1
ATOM 2472 C C . GLY A 1 345 ? 45.537 23.762 23.395 1.00 31.14 358 GLY A C 1
ATOM 2473 O O . GLY A 1 345 ? 45.131 22.870 24.154 1.00 30.72 358 GLY A O 1
ATOM 2474 N N . LEU A 1 346 ? 44.897 24.934 23.266 1.00 31.01 359 LEU A N 1
ATOM 2475 C CA . LEU A 1 346 ? 43.702 25.235 24.095 1.00 31.26 359 LEU A CA 1
ATOM 2476 C C . LEU A 1 346 ? 42.612 24.122 23.990 1.00 32.28 359 LEU A C 1
ATOM 2477 O O . LEU A 1 346 ? 42.267 23.722 22.879 1.00 32.69 359 LEU A O 1
ATOM 2482 N N . GLN A 1 347 ? 42.109 23.609 25.129 1.00 32.49 360 GLN A N 1
ATOM 2483 C CA . GLN A 1 347 ? 41.004 22.662 25.114 1.00 34.01 360 GLN A CA 1
ATOM 2484 C C . GLN A 1 347 ? 39.714 23.497 25.193 1.00 33.41 360 GLN A C 1
ATOM 2485 O O . GLN A 1 347 ? 39.535 24.280 26.113 1.00 34.45 360 GLN A O 1
ATOM 2491 N N . VAL A 1 348 ? 38.831 23.340 24.229 1.00 32.95 361 VAL A N 1
ATOM 2492 C CA . VAL A 1 348 ? 37.589 24.116 24.155 1.00 32.57 361 VAL A CA 1
ATOM 2493 C C . VAL A 1 348 ? 36.493 23.107 24.383 1.00 33.58 361 VAL A C 1
ATOM 2494 O O . VAL A 1 348 ? 36.591 22.009 23.802 1.00 33.80 361 VAL A O 1
ATOM 2498 N N . PHE A 1 349 ? 35.499 23.430 25.239 1.00 32.74 362 PHE A N 1
ATOM 2499 C CA . PHE A 1 349 ? 34.422 22.478 25.625 1.00 32.96 362 PHE A CA 1
ATOM 2500 C C . PHE A 1 349 ? 33.021 22.904 25.211 1.00 32.52 362 PHE A C 1
ATOM 2501 O O . PHE A 1 349 ? 32.306 23.565 25.951 1.00 32.55 362 PHE A O 1
ATOM 2509 N N . PRO A 1 350 ? 32.652 22.597 23.966 1.00 32.97 363 PRO A N 1
ATOM 2510 C CA . PRO A 1 350 ? 31.368 23.092 23.483 1.00 32.27 363 PRO A CA 1
ATOM 2511 C C . PRO A 1 350 ? 30.174 22.647 24.354 1.00 32.91 363 PRO A C 1
ATOM 2512 O O . PRO A 1 350 ? 29.181 23.385 24.440 1.00 31.88 363 PRO A O 1
ATOM 2516 N N . ASP A 1 351 ? 30.319 21.511 25.040 1.00 32.88 364 ASP A N 1
ATOM 2517 C CA . ASP A 1 351 ? 29.280 20.987 25.920 1.00 34.68 364 ASP A CA 1
ATOM 2518 C C . ASP A 1 351 ? 29.050 21.869 27.122 1.00 33.60 364 ASP A C 1
ATOM 2519 O O . ASP A 1 351 ? 27.911 22.226 27.405 1.00 32.24 364 ASP A O 1
ATOM 2524 N N . ARG A 1 352 ? 30.125 22.261 27.812 1.00 33.52 365 ARG A N 1
ATOM 2525 C CA . ARG A 1 352 ? 29.979 23.198 28.930 1.00 33.45 365 ARG A CA 1
ATOM 2526 C C . ARG A 1 352 ? 29.486 24.563 28.417 1.00 32.55 365 ARG A C 1
ATOM 2527 O O . ARG A 1 352 ? 28.723 25.212 29.095 1.00 31.87 365 ARG A O 1
ATOM 2535 N N . MET A 1 353 ? 29.902 24.958 27.211 1.00 31.09 366 MET A N 1
ATOM 2536 C CA . MET A 1 353 ? 29.501 26.230 26.644 1.00 30.78 366 MET A CA 1
ATOM 2537 C C . MET A 1 353 ? 27.981 26.296 26.416 1.00 32.89 366 MET A C 1
ATOM 2538 O O . MET A 1 353 ? 27.336 27.317 26.688 1.00 32.33 366 MET A O 1
ATOM 2543 N N . ARG A 1 354 ? 27.452 25.215 25.854 1.00 35.20 367 ARG A N 1
ATOM 2544 C CA . ARG A 1 354 ? 26.033 25.032 25.518 1.00 38.02 367 ARG A CA 1
ATOM 2545 C C . ARG A 1 354 ? 25.240 25.030 26.830 1.00 37.57 367 ARG A C 1
ATOM 2546 O O . ARG A 1 354 ? 24.210 25.685 26.951 1.00 37.78 367 ARG A O 1
ATOM 2554 N N . GLU A 1 355 ? 25.740 24.306 27.827 1.00 38.07 368 GLU A N 1
ATOM 2555 C CA . GLU A 1 355 ? 25.078 24.245 29.123 1.00 39.65 368 GLU A CA 1
ATOM 2556 C C . GLU A 1 355 ? 24.999 25.621 29.794 1.00 38.12 368 GLU A C 1
ATOM 2557 O O . GLU A 1 355 ? 23.950 25.999 30.348 1.00 38.11 368 GLU A O 1
ATOM 2563 N N . ASN A 1 356 ? 26.080 26.397 29.731 1.00 35.84 369 ASN A N 1
ATOM 2564 C CA . ASN A 1 356 ? 26.059 27.710 30.375 1.00 34.93 369 ASN A CA 1
ATOM 2565 C C . ASN A 1 356 ? 25.128 28.678 29.605 1.00 34.75 369 ASN A C 1
ATOM 2566 O O . ASN A 1 356 ? 24.421 29.488 30.203 1.00 34.57 369 ASN A O 1
ATOM 2571 N N . LEU A 1 357 ? 25.127 28.566 28.285 1.00 33.73 370 LEU A N 1
ATOM 2572 C CA . LEU A 1 357 ? 24.250 29.349 27.450 1.00 34.50 370 LEU A CA 1
ATOM 2573 C C . LEU A 1 357 ? 22.765 29.100 27.805 1.00 35.29 370 LEU A C 1
ATOM 2574 O O . LEU A 1 357 ? 21.991 30.040 27.817 1.00 34.25 370 LEU A O 1
ATOM 2579 N N . ASP A 1 358 ? 22.395 27.852 28.122 1.00 36.84 371 ASP A N 1
ATOM 2580 C CA . ASP A 1 358 ? 21.033 27.530 28.565 1.00 38.94 371 ASP A CA 1
ATOM 2581 C C . ASP A 1 358 ? 20.719 27.910 30.020 1.00 39.17 371 ASP A C 1
ATOM 2582 O O . ASP A 1 358 ? 19.560 27.807 30.440 1.00 39.78 371 ASP A O 1
ATOM 2587 N N . HIS A 1 359 ? 21.720 28.390 30.769 1.00 39.49 372 HIS A N 1
ATOM 2588 C CA . HIS A 1 359 ? 21.570 28.682 32.204 1.00 39.13 372 HIS A CA 1
ATOM 2589 C C . HIS A 1 359 ? 20.332 29.569 32.460 1.00 38.91 372 HIS A C 1
ATOM 2590 O O . HIS A 1 359 ? 19.525 29.269 33.354 1.00 38.22 372 HIS A O 1
ATOM 2597 N N . SER A 1 360 ? 20.188 30.633 31.668 1.00 38.36 373 SER A N 1
ATOM 2598 C CA . SER A 1 360 ? 19.092 31.603 31.838 1.00 38.94 373 SER A CA 1
ATOM 2599 C C . SER A 1 360 ? 17.747 31.154 31.212 1.00 39.32 373 SER A C 1
ATOM 2600 O O . SER A 1 360 ? 16.752 31.849 31.325 1.00 40.02 373 SER A O 1
ATOM 2603 N N . ARG A 1 361 ? 17.726 29.993 30.569 1.00 39.44 374 ARG A N 1
ATOM 2604 C CA . ARG A 1 361 ? 16.498 29.415 30.026 1.00 40.92 374 ARG A CA 1
ATOM 2605 C C . ARG A 1 361 ? 15.745 30.392 29.127 1.00 39.58 374 ARG A C 1
ATOM 2606 O O . ARG A 1 361 ? 14.515 30.555 29.250 1.00 39.37 374 ARG A O 1
ATOM 2614 N N . GLY A 1 362 ? 16.506 31.037 28.237 1.00 37.58 375 GLY A N 1
ATOM 2615 C CA . GLY A 1 362 ? 15.960 31.894 27.205 1.00 37.06 375 GLY A CA 1
ATOM 2616 C C . GLY A 1 362 ? 16.012 33.362 27.561 1.00 36.55 375 GLY A C 1
ATOM 2617 O O . GLY A 1 362 ? 15.862 34.215 26.706 1.00 37.47 375 GLY A O 1
ATOM 2618 N N . LEU A 1 363 ? 16.242 33.677 28.826 1.00 36.22 376 LEU A N 1
ATOM 2619 C CA . LEU A 1 363 ? 16.322 35.079 29.242 1.00 35.50 376 LEU A CA 1
ATOM 2620 C C . LEU A 1 363 ? 17.390 35.829 28.438 1.00 34.51 376 LEU A C 1
ATOM 2621 O O . LEU A 1 363 ? 17.185 36.958 28.037 1.00 34.12 376 LEU A O 1
ATOM 2626 N N . ILE A 1 364 ? 18.499 35.149 28.148 1.00 33.96 377 ILE A N 1
ATOM 2627 C CA . ILE A 1 364 ? 19.612 35.728 27.383 1.00 32.52 377 ILE A CA 1
ATOM 2628 C C . ILE A 1 364 ? 19.224 36.205 25.971 1.00 32.22 377 ILE A C 1
ATOM 2629 O O . ILE A 1 364 ? 19.988 36.939 25.348 1.00 32.24 377 ILE A O 1
ATOM 2634 N N . VAL A 1 365 ? 18.067 35.756 25.472 1.00 32.39 378 VAL A N 1
ATOM 2635 C CA . VAL A 1 365 ? 17.521 36.162 24.163 1.00 31.58 378 VAL A CA 1
ATOM 2636 C C . VAL A 1 365 ? 16.115 36.846 24.273 1.00 33.19 378 VAL A C 1
ATOM 2637 O O . VAL A 1 365 ? 15.353 36.945 23.294 1.00 33.11 378 VAL A O 1
ATOM 2641 N N . ALA A 1 366 ? 15.801 37.388 25.451 1.00 33.06 379 ALA A N 1
ATOM 2642 C CA . ALA A 1 366 ? 14.651 38.295 25.586 1.00 32.63 379 ALA A CA 1
ATOM 2643 C C . ALA A 1 366 ? 14.613 39.318 24.438 1.00 33.52 379 ALA A C 1
ATOM 2644 O O . ALA A 1 366 ? 13.553 39.542 23.837 1.00 32.31 379 ALA A O 1
ATOM 2646 N N . GLU A 1 367 ? 15.772 39.929 24.132 1.00 34.49 380 GLU A N 1
ATOM 2647 C CA . GLU A 1 367 ? 15.887 40.895 23.018 1.00 36.40 380 GLU A CA 1
ATOM 2648 C C . GLU A 1 367 ? 15.305 40.386 21.679 1.00 35.74 380 GLU A C 1
ATOM 2649 O O . GLU A 1 367 ? 14.668 41.152 20.951 1.00 36.31 380 GLU A O 1
ATOM 2655 N N . ALA A 1 368 ? 15.546 39.110 21.352 1.00 35.17 381 ALA A N 1
ATOM 2656 C CA . ALA A 1 368 ? 14.989 38.483 20.144 1.00 35.06 381 ALA A CA 1
ATOM 2657 C C . ALA A 1 368 ? 13.440 38.440 20.132 1.00 35.60 381 ALA A C 1
ATOM 2658 O O . ALA A 1 368 ? 12.821 38.544 19.068 1.00 35.71 381 ALA A O 1
ATOM 2660 N N . VAL A 1 369 ? 12.812 38.219 21.293 1.00 35.63 382 VAL A N 1
ATOM 2661 C CA . VAL A 1 369 ? 11.349 38.309 21.365 1.00 35.77 382 VAL A CA 1
ATOM 2662 C C . VAL A 1 369 ? 10.886 39.769 21.165 1.00 36.35 382 VAL A C 1
ATOM 2663 O O . VAL A 1 369 ? 9.981 40.011 20.365 1.00 35.51 382 VAL A O 1
ATOM 2667 N N . MET A 1 370 ? 11.514 40.724 21.863 1.00 37.76 383 MET A N 1
ATOM 2668 C CA . MET A 1 370 ? 11.275 42.172 21.644 1.00 39.44 383 MET A CA 1
ATOM 2669 C C . MET A 1 370 ? 11.337 42.559 20.154 1.00 39.89 383 MET A C 1
ATOM 2670 O O . MET A 1 370 ? 10.386 43.128 19.617 1.00 39.29 383 MET A O 1
ATOM 2675 N N . MET A 1 371 ? 12.454 42.250 19.495 1.00 40.26 384 MET A N 1
ATOM 2676 C CA A MET A 1 371 ? 12.643 42.489 18.049 0.50 40.24 384 MET A CA 1
ATOM 2677 C CA B MET A 1 371 ? 12.572 42.592 18.087 0.50 40.91 384 MET A CA 1
ATOM 2678 C C . MET A 1 371 ? 11.448 41.937 17.260 1.00 40.69 384 MET A C 1
ATOM 2679 O O . MET A 1 371 ? 10.888 42.591 16.389 1.00 40.70 384 MET A O 1
ATOM 2688 N N . ALA A 1 372 ? 11.061 40.705 17.566 1.00 40.49 385 ALA A N 1
ATOM 2689 C CA . ALA A 1 372 ? 9.959 40.077 16.837 1.00 40.99 385 ALA A CA 1
ATOM 2690 C C . ALA A 1 372 ? 8.580 40.662 17.159 1.00 41.22 385 ALA A C 1
ATOM 2691 O O . ALA A 1 372 ? 7.676 40.635 16.324 1.00 41.74 385 ALA A O 1
ATOM 2693 N N . LEU A 1 373 ? 8.425 41.165 18.375 1.00 41.12 386 LEU A N 1
ATOM 2694 C CA . LEU A 1 373 ? 7.150 41.618 18.867 1.00 41.26 386 LEU A CA 1
ATOM 2695 C C . LEU A 1 373 ? 6.862 43.051 18.410 1.00 42.02 386 LEU A C 1
ATOM 2696 O O . LEU A 1 373 ? 5.749 43.345 17.993 1.00 41.18 386 LEU A O 1
ATOM 2701 N N . ALA A 1 374 ? 7.878 43.915 18.478 1.00 43.16 387 ALA A N 1
ATOM 2702 C CA . ALA A 1 374 ? 7.786 45.341 18.111 1.00 44.68 387 ALA A CA 1
ATOM 2703 C C . ALA A 1 374 ? 6.910 45.690 16.887 1.00 45.64 387 ALA A C 1
ATOM 2704 O O . ALA A 1 374 ? 6.066 46.581 16.981 1.00 46.18 387 ALA A O 1
ATOM 2706 N N . PRO A 1 375 ? 7.113 45.020 15.736 1.00 46.59 388 PRO A N 1
ATOM 2707 C CA . PRO A 1 375 ? 6.184 45.330 14.637 1.00 47.56 388 PRO A CA 1
ATOM 2708 C C . PRO A 1 375 ? 4.680 45.186 14.966 1.00 47.91 388 PRO A C 1
ATOM 2709 O O . PRO A 1 375 ? 3.866 45.781 14.256 1.00 47.56 388 PRO A O 1
ATOM 2713 N N . HIS A 1 376 ? 4.328 44.421 16.009 1.00 47.54 389 HIS A N 1
ATOM 2714 C CA . HIS A 1 376 ? 2.922 44.168 16.352 1.00 47.80 389 HIS A CA 1
ATOM 2715 C C . HIS A 1 376 ? 2.396 45.141 17.398 1.00 47.22 389 HIS A C 1
ATOM 2716 O O . HIS A 1 376 ? 1.285 45.668 17.280 1.00 47.46 389 HIS A O 1
ATOM 2723 N N . THR A 1 377 ? 3.194 45.379 18.420 1.00 46.56 390 THR A N 1
ATOM 2724 C CA . THR A 1 377 ? 2.746 46.162 19.556 1.00 46.10 390 THR A CA 1
ATOM 2725 C C . THR A 1 377 ? 3.308 47.572 19.555 1.00 46.18 390 THR A C 1
ATOM 2726 O O . THR A 1 377 ? 2.862 48.398 20.331 1.00 45.81 390 THR A O 1
ATOM 2730 N N . GLY A 1 378 ? 4.319 47.829 18.726 1.00 46.13 391 GLY A N 1
ATOM 2731 C CA . GLY A 1 378 ? 5.176 49.000 18.943 1.00 46.28 391 GLY A CA 1
ATOM 2732 C C . GLY A 1 378 ? 6.364 48.657 19.840 1.00 46.46 391 GLY A C 1
ATOM 2733 O O . GLY A 1 378 ? 6.404 47.587 20.437 1.00 46.56 391 GLY A O 1
ATOM 2734 N N . ARG A 1 379 ? 7.317 49.577 19.955 1.00 46.53 392 ARG A N 1
ATOM 2735 C CA . ARG A 1 379 ? 8.663 49.265 20.453 1.00 46.72 392 ARG A CA 1
ATOM 2736 C C . ARG A 1 379 ? 8.798 49.290 21.974 1.00 47.22 392 ARG A C 1
ATOM 2737 O O . ARG A 1 379 ? 9.316 48.339 22.560 1.00 46.65 392 ARG A O 1
ATOM 2745 N N . LYS A 1 380 ? 8.375 50.398 22.586 1.00 47.23 393 LYS A N 1
ATOM 2746 C CA . LYS A 1 38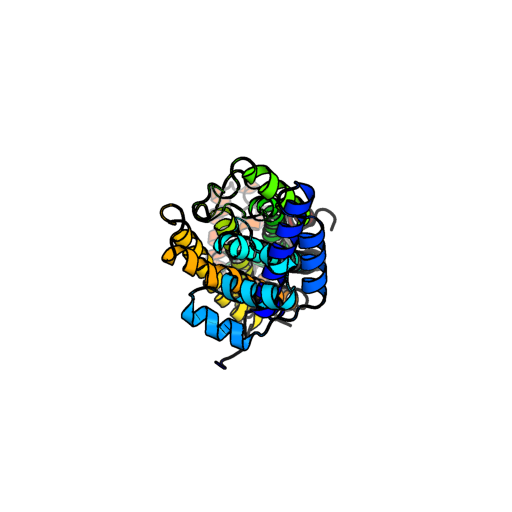0 ? 8.306 50.528 24.040 1.00 48.02 393 LYS A CA 1
ATOM 2747 C C . LYS A 1 380 ? 7.381 49.437 24.632 1.00 47.75 393 LYS A C 1
ATOM 2748 O O . LYS A 1 380 ? 7.712 48.795 25.646 1.00 48.03 393 LYS A O 1
ATOM 2754 N N . GLU A 1 381 ? 6.240 49.226 23.978 1.00 46.94 394 GLU A N 1
ATOM 2755 C CA . GLU A 1 381 ? 5.267 48.219 24.391 1.00 46.79 394 GLU A CA 1
ATOM 2756 C C . GLU A 1 381 ? 5.875 46.811 24.364 1.00 45.77 394 GLU A C 1
ATOM 2757 O O . GLU A 1 381 ? 5.722 46.053 25.317 1.00 45.26 394 GLU A O 1
ATOM 2763 N N . ALA A 1 382 ? 6.572 46.478 23.278 1.00 45.20 395 ALA A N 1
ATOM 2764 C CA . ALA A 1 382 ? 7.228 45.178 23.145 1.00 45.14 395 ALA A CA 1
ATOM 2765 C C . ALA A 1 382 ? 8.247 45.006 24.254 1.00 45.46 395 ALA A C 1
ATOM 2766 O O . ALA A 1 382 ? 8.306 43.958 24.894 1.00 45.93 395 ALA A O 1
ATOM 2768 N N . HIS A 1 383 ? 9.060 46.034 24.478 1.00 45.81 396 HIS A N 1
ATOM 2769 C CA . HIS A 1 383 ? 10.018 46.031 25.588 1.00 46.64 396 HIS A CA 1
ATOM 2770 C C . HIS A 1 383 ? 9.365 45.842 26.961 1.00 45.75 396 HIS A C 1
ATOM 2771 O O . HIS A 1 383 ? 9.826 45.029 27.772 1.00 45.53 396 HIS A O 1
ATOM 2778 N N . ASP A 1 384 ? 8.281 46.563 27.217 1.00 45.49 397 ASP A N 1
ATOM 2779 C CA . ASP A 1 384 ? 7.592 46.412 28.499 1.00 45.55 397 ASP A CA 1
ATOM 2780 C C . ASP A 1 384 ? 6.996 45.029 28.721 1.00 44.09 397 ASP A C 1
ATOM 2781 O O . ASP A 1 384 ? 7.153 44.466 29.807 1.00 43.79 397 ASP A O 1
ATOM 2786 N N . ILE A 1 385 ? 6.358 44.474 27.695 1.00 42.98 398 ILE A N 1
ATOM 2787 C CA . ILE A 1 385 ? 5.742 43.128 27.774 1.00 42.34 398 ILE A CA 1
ATOM 2788 C C . ILE A 1 385 ? 6.777 42.030 28.110 1.00 41.90 398 ILE A C 1
ATOM 2789 O O . ILE A 1 385 ? 6.547 41.192 28.991 1.00 41.19 398 ILE A O 1
ATOM 2794 N N . VAL A 1 386 ? 7.912 42.065 27.403 1.00 41.30 399 VAL A N 1
ATOM 2795 C CA . VAL A 1 386 ? 8.938 41.033 27.499 1.00 40.53 399 VAL A CA 1
ATOM 2796 C C . VAL A 1 386 ? 9.713 41.188 28.793 1.00 41.06 399 VAL A C 1
ATOM 2797 O O . VAL A 1 386 ? 10.095 40.186 29.398 1.00 40.85 399 VAL A O 1
ATOM 2801 N N . TYR A 1 387 ? 9.987 42.427 29.214 1.00 41.10 400 TYR A N 1
ATOM 2802 C CA . TYR A 1 387 ? 10.666 42.627 30.506 1.00 42.23 400 TYR A CA 1
ATOM 2803 C C . TYR A 1 387 ? 9.783 42.115 31.674 1.00 42.55 400 TYR A C 1
ATOM 2804 O O . TYR A 1 387 ? 10.274 41.492 32.609 1.00 43.39 400 TYR A O 1
ATOM 2806 N N . LEU A 1 388 ? 8.479 42.348 31.579 1.00 43.15 401 LEU A N 1
ATOM 2807 C CA . LEU A 1 388 ? 7.493 41.733 32.458 1.00 43.60 401 LEU A CA 1
ATOM 2808 C C . LEU A 1 388 ? 7.523 40.199 32.390 1.00 43.30 401 LEU A C 1
ATOM 2809 O O . LEU A 1 388 ? 7.480 39.520 33.430 1.00 43.78 401 LEU A O 1
ATOM 2814 N N . GLY A 1 389 ? 7.561 39.646 31.181 1.00 42.80 402 GLY A N 1
ATOM 2815 C CA . GLY A 1 389 ? 7.740 38.201 31.004 1.00 42.40 402 GLY A CA 1
ATOM 2816 C C . GLY A 1 389 ? 9.025 37.716 31.674 1.00 42.53 402 GLY A C 1
ATOM 2817 O O . GLY A 1 389 ? 9.029 36.667 32.308 1.00 41.93 402 GLY A O 1
ATOM 2818 N N . CYS A 1 390 ? 10.108 38.496 31.540 1.00 43.11 403 CYS A N 1
ATOM 2819 C CA . CYS A 1 390 ? 11.401 38.188 32.150 1.00 43.96 403 CYS A CA 1
ATOM 2820 C C . CYS A 1 390 ? 11.393 38.262 33.683 1.00 46.00 403 CYS A C 1
ATOM 2821 O O . CYS A 1 390 ? 11.970 37.379 34.339 1.00 45.37 403 CYS A O 1
ATOM 2824 N N . ARG A 1 391 ? 10.765 39.307 34.260 1.00 47.15 404 ARG A N 1
ATOM 2825 C CA . ARG A 1 391 ? 10.653 39.387 35.724 1.00 49.13 404 ARG A CA 1
ATOM 2826 C C . ARG A 1 391 ? 9.922 38.169 36.280 1.00 48.31 404 ARG A C 1
ATOM 2827 O O . ARG A 1 391 ? 10.326 37.612 37.309 1.00 48.95 404 ARG A O 1
ATOM 2835 N N . ARG A 1 392 ? 8.870 37.732 35.592 1.00 47.95 405 ARG A N 1
ATOM 2836 C CA . ARG A 1 392 ? 8.083 36.579 36.047 1.00 47.54 405 ARG A CA 1
ATOM 2837 C C . ARG A 1 392 ? 8.797 35.254 35.886 1.00 47.64 405 ARG A C 1
ATOM 2838 O O . ARG A 1 392 ? 8.624 34.371 36.711 1.00 48.33 405 ARG A O 1
ATOM 2846 N N . ALA A 1 393 ? 9.561 35.091 34.809 1.00 48.12 406 ALA A N 1
ATOM 2847 C CA . ALA A 1 393 ? 10.350 33.871 34.611 1.00 48.56 406 ALA A CA 1
ATOM 2848 C C . ALA A 1 393 ? 11.355 33.701 35.773 1.00 49.19 406 ALA A C 1
ATOM 2849 O O . ALA A 1 393 ? 11.480 32.608 36.348 1.00 49.29 406 ALA A O 1
ATOM 2851 N N . VAL A 1 394 ? 12.033 34.805 36.117 1.00 49.85 407 VAL A N 1
ATOM 2852 C CA . VAL A 1 394 ? 12.945 34.878 37.250 1.00 51.13 407 VAL A CA 1
ATOM 2853 C C . VAL A 1 394 ? 12.222 34.589 38.573 1.00 52.37 407 VAL A C 1
ATOM 2854 O O . VAL A 1 394 ? 12.570 33.632 39.248 1.00 52.45 407 VAL A O 1
ATOM 2858 N N . GLU A 1 395 ? 11.221 35.412 38.921 1.00 53.75 408 GLU A N 1
ATOM 2859 C CA . GLU A 1 395 ? 10.439 35.261 40.167 1.00 54.84 408 GLU A CA 1
ATOM 2860 C C . GLU A 1 395 ? 9.797 33.896 40.318 1.00 55.56 408 GLU A C 1
ATOM 2861 O O . GLU A 1 395 ? 9.537 33.466 41.435 1.00 56.80 408 GLU A O 1
ATOM 2863 N N . ASP A 1 396 ? 9.564 33.206 39.200 1.00 56.38 409 ASP A N 1
ATOM 2864 C CA . ASP A 1 396 ? 8.854 31.923 39.193 1.00 56.33 409 ASP A CA 1
ATOM 2865 C C . ASP A 1 396 ? 9.786 30.745 38.936 1.00 56.06 409 ASP A C 1
ATOM 2866 O O . ASP A 1 396 ? 9.341 29.611 38.671 1.00 56.22 409 ASP A O 1
ATOM 2871 N N . LYS A 1 397 ? 11.089 31.027 39.012 1.00 55.26 410 LYS A N 1
ATOM 2872 C CA . LYS A 1 397 ? 12.153 30.070 38.698 1.00 53.94 410 LYS A CA 1
ATOM 2873 C C . LYS A 1 397 ? 11.788 29.094 37.554 1.00 53.07 410 LYS A C 1
ATOM 2874 O O . LYS A 1 397 ? 12.041 27.867 37.634 1.00 53.90 410 LYS A O 1
ATOM 2876 N N . THR A 1 398 ? 11.214 29.647 36.479 1.00 51.03 411 THR A N 1
ATOM 2877 C CA . THR A 1 398 ? 10.934 28.878 35.252 1.00 48.39 411 THR A CA 1
ATOM 2878 C C . THR A 1 398 ? 11.557 29.548 33.992 1.00 47.30 411 THR A C 1
ATOM 2879 O O . THR A 1 398 ? 12.107 30.667 34.078 1.00 47.35 411 THR A O 1
ATOM 2883 N N . GLY A 1 399 ? 11.4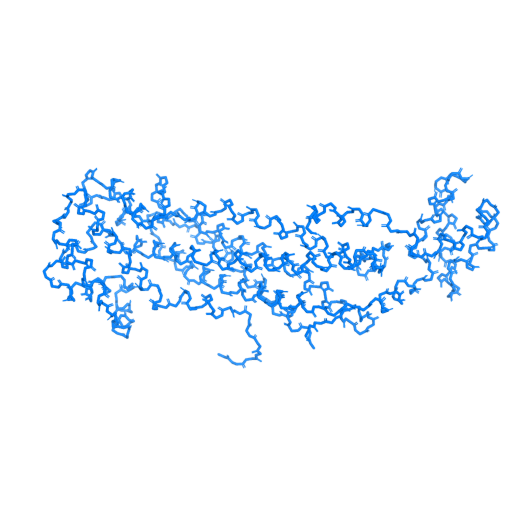78 28.876 32.840 1.00 44.77 412 GLY A N 1
ATOM 2884 C CA . GLY A 1 399 ? 11.986 29.433 31.575 1.00 42.23 412 GLY A CA 1
ATOM 2885 C C . GLY A 1 399 ? 11.143 30.554 30.963 1.00 40.85 412 GLY A C 1
ATOM 2886 O O . GLY A 1 399 ? 9.925 30.658 31.182 1.00 39.34 412 GLY A O 1
ATOM 2887 N N . LEU A 1 400 ? 11.791 31.407 30.181 1.00 39.58 413 LEU A N 1
ATOM 2888 C CA . LEU A 1 400 ? 11.070 32.486 29.532 1.00 37.81 413 LEU A CA 1
ATOM 2889 C C . LEU A 1 400 ? 9.939 32.014 28.598 1.00 37.56 413 LEU A C 1
ATOM 2890 O O . LEU A 1 400 ? 8.866 32.639 28.588 1.00 36.97 413 LEU A O 1
ATOM 2895 N N . PHE A 1 401 ? 10.165 30.944 27.825 1.00 37.19 414 PHE A N 1
ATOM 2896 C CA . PHE A 1 401 ? 9.111 30.418 26.915 1.00 37.90 414 PHE A CA 1
ATOM 2897 C C . PHE A 1 401 ? 7.835 30.031 27.689 1.00 38.19 414 PHE A C 1
ATOM 2898 O O . PHE A 1 401 ? 6.717 30.383 27.266 1.00 36.94 414 PHE A O 1
ATOM 2906 N N . GLU A 1 402 ? 8.027 29.316 28.807 1.00 38.31 415 GLU A N 1
ATOM 2907 C CA . GLU A 1 402 ? 6.908 28.895 29.641 1.00 39.92 415 GLU A CA 1
ATOM 2908 C C . GLU A 1 402 ? 6.131 30.075 30.263 1.00 39.01 415 GLU A C 1
ATOM 2909 O O . GLU A 1 402 ? 4.963 29.939 30.562 1.00 38.30 415 GLU A O 1
ATOM 2915 N N . VAL A 1 403 ? 6.765 31.228 30.442 1.00 39.60 416 VAL A N 1
ATOM 2916 C CA . VAL A 1 403 ? 6.028 32.414 30.904 1.00 39.93 416 VAL A CA 1
ATOM 2917 C C . VAL A 1 403 ? 5.316 33.064 29.720 1.00 41.07 416 VAL A C 1
ATOM 2918 O O . VAL A 1 403 ? 4.092 33.296 29.772 1.00 42.21 416 VAL A O 1
ATOM 2922 N N . LEU A 1 404 ? 6.052 33.299 28.629 1.00 41.70 417 LEU A N 1
ATOM 2923 C CA . LEU A 1 404 ? 5.527 34.065 27.474 1.00 42.49 417 LEU A CA 1
ATOM 2924 C C . LEU A 1 404 ? 4.335 33.432 26.764 1.00 42.26 417 LEU A C 1
ATOM 2925 O O . LEU A 1 404 ? 3.454 34.132 26.254 1.00 41.69 417 LEU A O 1
ATOM 2930 N N . ARG A 1 405 ? 4.334 32.107 26.739 1.00 42.90 418 ARG A N 1
ATOM 2931 C CA . ARG A 1 405 ? 3.290 31.308 26.110 1.00 43.87 418 ARG A CA 1
ATOM 2932 C C . ARG A 1 405 ? 1.910 31.520 26.747 1.00 43.96 418 ARG A C 1
ATOM 2933 O O . ARG A 1 405 ? 0.894 31.275 26.097 1.00 45.28 418 ARG A O 1
ATOM 2941 N N . THR A 1 406 ? 1.871 31.939 28.013 1.00 44.02 419 THR A N 1
ATOM 2942 C CA . THR A 1 406 ? 0.609 32.125 28.732 1.00 44.08 419 THR A CA 1
ATOM 2943 C C . THR A 1 406 ? 0.149 33.586 28.636 1.00 44.96 419 THR A C 1
ATOM 2944 O O . THR A 1 406 ? -0.877 33.935 29.223 1.00 45.22 419 THR A O 1
ATOM 2948 N N . MET A 1 407 ? 0.911 34.420 27.901 1.00 44.07 420 MET A N 1
ATOM 2949 C CA . MET A 1 407 ? 0.719 35.863 27.862 1.00 43.02 420 MET A CA 1
ATOM 2950 C C . MET A 1 407 ? 0.141 36.237 26.487 1.00 44.39 420 MET A C 1
ATOM 2951 O O . MET A 1 407 ? 0.892 36.437 25.536 1.00 44.36 420 MET A O 1
ATOM 2956 N N . PRO A 1 408 ? -1.203 36.339 26.365 1.00 45.58 421 PRO A N 1
ATOM 2957 C CA . PRO A 1 408 ? -1.767 36.426 24.991 1.00 46.37 421 PRO A CA 1
ATOM 2958 C C . PRO A 1 408 ? -1.313 37.636 24.159 1.00 46.97 421 PRO A C 1
ATOM 2959 O O . PRO A 1 408 ? -1.335 37.579 22.924 1.00 47.10 421 PRO A O 1
ATOM 2963 N N . GLU A 1 409 ? -0.909 38.716 24.826 1.00 47.75 422 GLU A N 1
ATOM 2964 C CA . GLU A 1 409 ? -0.392 39.891 24.133 1.00 48.18 422 GLU A CA 1
ATOM 2965 C C . GLU A 1 409 ? 0.957 39.613 23.418 1.00 48.36 422 GLU A C 1
ATOM 2966 O O . GLU A 1 409 ? 1.414 40.432 22.620 1.00 48.33 422 GLU A O 1
ATOM 2972 N N . VAL A 1 410 ? 1.581 38.462 23.709 1.00 47.98 423 VAL A N 1
ATOM 2973 C CA . VAL A 1 410 ? 2.754 37.994 22.958 1.00 47.70 423 VAL A CA 1
ATOM 2974 C C . VAL A 1 410 ? 2.434 36.719 22.164 1.00 47.71 423 VAL A C 1
ATOM 2975 O O . VAL A 1 410 ? 2.737 36.634 20.968 1.00 47.40 423 VAL A O 1
ATOM 2979 N N . ALA A 1 411 ? 1.883 35.717 22.853 1.00 47.70 424 ALA A N 1
ATOM 2980 C CA . ALA A 1 411 ? 1.610 34.399 22.265 1.00 48.26 424 ALA A CA 1
ATOM 2981 C C . ALA A 1 411 ? 0.740 34.470 21.004 1.00 48.63 424 ALA A C 1
ATOM 2982 O O . ALA A 1 411 ? 1.094 33.875 19.977 1.00 49.12 424 ALA A O 1
ATOM 2984 N N . LYS A 1 412 ? -0.355 35.240 21.054 1.00 48.75 425 LYS A N 1
ATOM 2985 C CA . LYS A 1 412 ? -1.278 35.330 19.901 1.00 48.03 425 LYS A CA 1
ATOM 2986 C C . LYS A 1 412 ? -0.641 36.023 18.681 1.00 46.89 425 LYS A C 1
ATOM 2987 O O . LYS A 1 412 ? -0.673 35.462 17.577 1.00 47.44 425 LYS A O 1
ATOM 2989 N N . PRO A 1 413 ? -0.053 37.235 18.853 1.00 45.36 426 PRO A N 1
ATOM 2990 C CA . PRO A 1 413 ? 0.595 37.774 17.645 1.00 44.53 426 PRO A CA 1
ATOM 2991 C C . PRO A 1 413 ? 1.763 36.912 17.084 1.00 43.34 426 PRO A C 1
ATOM 2992 O O . PRO A 1 413 ? 1.898 36.803 15.877 1.00 42.65 426 PRO A O 1
ATOM 2996 N N . LEU A 1 414 ? 2.578 36.316 17.949 1.00 42.07 427 LEU A N 1
ATOM 2997 C CA . LEU A 1 414 ? 3.762 35.565 17.503 1.00 41.55 427 LEU A CA 1
ATOM 2998 C C . LEU A 1 414 ? 3.505 34.067 17.186 1.00 41.06 427 LEU A C 1
ATOM 2999 O O . LEU A 1 414 ? 4.037 33.531 16.195 1.00 40.43 427 LEU A O 1
ATOM 3004 N N . GLY A 1 415 ? 2.677 33.412 18.009 1.00 39.85 428 GLY A N 1
ATOM 3005 C CA . GLY A 1 415 ? 2.452 31.984 17.861 1.00 39.37 428 GLY A CA 1
ATOM 3006 C C . GLY A 1 415 ? 3.487 31.297 18.734 1.00 39.01 428 GLY A C 1
ATOM 3007 O O . GLY A 1 415 ? 4.606 31.791 18.879 1.00 39.21 428 GLY A O 1
ATOM 3008 N N . GLU A 1 416 ? 3.105 30.167 19.312 1.00 38.61 429 GLU A N 1
ATOM 3009 C CA . GLU A 1 416 ? 3.950 29.380 20.195 1.00 38.82 429 GLU A CA 1
ATOM 3010 C C . GLU A 1 416 ? 5.191 28.792 19.531 1.00 38.04 429 GLU A C 1
ATOM 3011 O O . GLU A 1 416 ? 6.241 28.689 20.175 1.00 37.28 429 GLU A O 1
ATOM 3017 N N . GLU A 1 417 ? 5.067 28.384 18.267 1.00 37.29 430 GLU A N 1
ATOM 3018 C CA . GLU A 1 417 ? 6.207 27.819 17.546 1.00 36.49 430 GLU A CA 1
ATOM 3019 C C . GLU A 1 417 ? 7.290 28.920 17.432 1.00 36.39 430 GLU A C 1
ATOM 3020 O O . GLU A 1 417 ? 8.424 28.724 17.842 1.00 35.33 430 GLU A O 1
ATOM 3026 N N . ALA A 1 418 ? 6.914 30.075 16.890 1.00 35.69 431 ALA A N 1
ATOM 3027 C CA . ALA A 1 418 ? 7.815 31.239 16.848 1.00 36.34 431 ALA A CA 1
ATOM 3028 C C . ALA A 1 418 ? 8.442 31.562 18.239 1.00 36.52 431 ALA A C 1
ATOM 3029 O O . ALA A 1 418 ? 9.632 31.850 18.312 1.00 35.70 431 ALA A O 1
ATOM 3031 N N . LEU A 1 419 ? 7.646 31.484 19.319 1.00 36.11 432 LEU A N 1
ATOM 3032 C CA . LEU A 1 419 ? 8.163 31.717 20.682 1.00 36.58 432 LEU A CA 1
ATOM 3033 C C . LEU A 1 419 ? 9.250 30.722 21.104 1.00 36.49 432 LEU A C 1
ATOM 3034 O O . LEU A 1 419 ? 10.275 31.136 21.680 1.00 36.64 432 LEU A O 1
ATOM 3039 N N . ARG A 1 420 ? 9.017 29.435 20.825 1.00 35.34 433 ARG A N 1
ATOM 3040 C CA . ARG A 1 420 ? 10.035 28.389 20.966 1.00 36.78 433 ARG A CA 1
ATOM 3041 C C . ARG A 1 420 ? 11.329 28.707 20.199 1.00 36.49 433 ARG A C 1
ATOM 3042 O O . ARG A 1 420 ? 12.411 28.598 20.759 1.00 35.97 433 ARG A O 1
ATOM 3050 N N . ASP A 1 421 ? 11.201 29.096 18.930 1.00 36.38 434 ASP A N 1
ATOM 3051 C CA . ASP A 1 421 ? 12.359 29.485 18.098 1.00 37.35 434 ASP A CA 1
ATOM 3052 C C . ASP A 1 421 ? 13.131 30.722 18.673 1.00 36.50 434 ASP A C 1
ATOM 3053 O O . ASP A 1 421 ? 14.359 30.719 18.785 1.00 36.09 434 ASP A O 1
ATOM 3058 N N . LEU A 1 422 ? 12.387 31.750 19.052 1.00 35.34 435 LEU A N 1
ATOM 3059 C CA . LEU A 1 422 ? 12.954 33.020 19.530 1.00 35.41 435 LEU A CA 1
ATOM 3060 C C . LEU A 1 422 ? 13.618 32.919 20.906 1.00 35.31 435 LEU A C 1
ATOM 3061 O O . LEU A 1 422 ? 14.527 33.684 21.207 1.00 35.53 435 LEU A O 1
ATOM 3066 N N . THR A 1 423 ? 13.147 31.981 21.723 1.00 34.86 436 THR A N 1
ATOM 3067 C CA . THR A 1 423 ? 13.723 31.733 23.024 1.00 34.46 436 THR A CA 1
ATOM 3068 C C . THR A 1 423 ? 14.854 30.720 23.023 1.00 34.43 436 THR A C 1
ATOM 3069 O O . THR A 1 423 ? 15.424 30.469 24.074 1.00 34.62 436 THR A O 1
ATOM 3073 N N . ASP A 1 424 ? 15.185 30.146 21.862 1.00 35.28 437 ASP A N 1
ATOM 3074 C CA . ASP A 1 424 ? 16.395 29.298 21.709 1.00 36.45 437 ASP A CA 1
ATOM 3075 C C . ASP A 1 424 ? 17.604 30.165 21.374 1.00 36.48 437 ASP A C 1
ATOM 3076 O O . ASP A 1 424 ? 17.695 30.728 20.277 1.00 36.66 437 ASP A O 1
ATOM 3081 N N . PRO A 1 425 ? 18.560 30.260 22.304 1.00 36.65 438 PRO A N 1
ATOM 3082 C CA . PRO A 1 425 ? 19.732 31.134 22.079 1.00 36.86 438 PRO A CA 1
ATOM 3083 C C . PRO A 1 425 ? 20.528 30.831 20.803 1.00 36.28 438 PRO A C 1
ATOM 3084 O O . PRO A 1 425 ? 21.131 31.745 20.220 1.00 36.08 438 PRO A O 1
ATOM 3088 N N . ARG A 1 426 ? 20.497 29.579 20.346 1.00 36.27 439 ARG A N 1
ATOM 3089 C CA . ARG A 1 426 ? 21.257 29.189 19.142 1.00 36.07 439 ARG A CA 1
ATOM 3090 C C . ARG A 1 426 ? 20.784 29.935 17.893 1.00 35.76 439 ARG A C 1
ATOM 3091 O O . ARG A 1 426 ? 21.531 30.041 16.915 1.00 36.70 439 ARG A O 1
ATOM 3093 N N . ASN A 1 427 ? 19.576 30.499 17.939 1.00 35.25 440 ASN A N 1
ATOM 3094 C CA . ASN A 1 427 ? 19.002 31.211 16.796 1.00 35.40 440 ASN A CA 1
ATOM 3095 C C . ASN A 1 427 ? 19.331 32.687 16.750 1.00 35.52 440 ASN A C 1
ATOM 3096 O O . ASN A 1 427 ? 18.840 33.384 15.870 1.00 36.31 440 ASN A O 1
ATOM 3101 N N . TYR A 1 428 ? 20.149 33.180 17.682 1.00 35.69 441 TYR A N 1
ATOM 3102 C CA . TYR A 1 428 ? 20.362 34.640 17.782 1.00 35.08 441 TYR A CA 1
ATOM 3103 C C . TYR A 1 428 ? 21.824 35.070 17.787 1.00 35.43 441 TYR A C 1
ATOM 3104 O O . TYR A 1 428 ? 22.282 35.728 18.726 1.00 35.60 441 TYR A O 1
ATOM 3113 N N . LEU A 1 429 ? 22.551 34.716 16.728 1.00 36.33 442 LEU A N 1
ATOM 3114 C CA . LEU A 1 429 ? 23.998 34.891 16.714 1.00 36.40 442 LEU A CA 1
ATOM 3115 C C . LEU A 1 429 ? 24.440 36.017 15.795 1.00 36.82 442 LEU A C 1
ATOM 3116 O O . LEU A 1 429 ? 25.634 36.377 15.747 1.00 37.61 442 LEU A O 1
ATOM 3121 N N . GLY A 1 430 ? 23.476 36.584 15.081 1.00 36.76 443 GLY A N 1
ATOM 3122 C CA . GLY A 1 430 ? 23.655 37.818 14.324 1.00 35.75 443 GLY A CA 1
ATOM 3123 C C . GLY A 1 430 ? 24.727 37.729 13.268 1.00 36.32 443 GLY A C 1
ATOM 3124 O O . GLY A 1 430 ? 24.703 36.817 12.425 1.00 36.32 443 GLY A O 1
ATOM 3125 N N . SER A 1 431 ? 25.682 38.663 13.316 1.00 35.85 444 SER A N 1
ATOM 3126 C CA . SER A 1 431 ? 26.783 38.665 12.366 1.00 35.74 444 SER A CA 1
ATOM 3127 C C . SER A 1 431 ? 28.058 37.963 12.896 1.00 35.29 444 SER A C 1
ATOM 3128 O O . SER A 1 431 ? 29.127 38.107 12.303 1.00 35.60 444 SER A O 1
ATOM 3131 N N . ALA A 1 432 ? 27.958 37.236 14.007 1.00 33.72 445 ALA A N 1
ATOM 3132 C CA . ALA A 1 432 ? 29.117 36.605 14.609 1.00 32.94 445 ALA A CA 1
ATOM 3133 C C . ALA A 1 432 ? 29.982 35.900 13.551 1.00 33.68 445 ALA A C 1
ATOM 3134 O O . ALA A 1 432 ? 31.190 36.209 13.377 1.00 32.94 445 ALA A O 1
ATOM 3136 N N . GLY A 1 433 ? 29.356 34.952 12.839 1.00 33.34 446 GLY A N 1
ATOM 3137 C CA . GLY A 1 433 ? 30.030 34.231 11.771 1.00 32.96 446 GLY A CA 1
ATOM 3138 C C . GLY A 1 433 ? 30.655 35.160 10.738 1.00 32.25 446 GLY A C 1
ATOM 3139 O O . GLY A 1 433 ? 31.806 34.983 10.368 1.00 32.47 446 GLY A O 1
ATOM 3140 N N . ALA A 1 434 ? 29.892 36.130 10.239 1.00 31.53 447 ALA A N 1
ATOM 3141 C CA . ALA A 1 434 ? 30.420 37.030 9.215 1.00 30.90 447 ALA A CA 1
ATOM 3142 C C . ALA A 1 434 ? 31.588 37.880 9.743 1.00 30.07 447 ALA A C 1
ATOM 3143 O O . ALA A 1 434 ? 32.524 38.175 9.001 1.00 30.72 447 ALA A O 1
ATOM 3145 N N . MET A 1 435 ? 31.549 38.257 11.021 1.00 29.51 448 MET A N 1
ATOM 3146 C CA . MET A 1 435 ? 32.621 39.058 11.629 1.00 28.33 448 MET A CA 1
ATOM 3147 C C . MET A 1 435 ? 33.924 38.256 11.703 1.00 29.21 448 MET A C 1
ATOM 3148 O O . MET A 1 435 ? 35.021 38.775 11.422 1.00 29.47 448 MET A O 1
ATOM 3153 N N . VAL A 1 436 ? 33.800 36.980 12.040 1.00 29.61 449 VAL A N 1
ATOM 3154 C CA . VAL A 1 436 ? 34.928 36.065 12.045 1.00 31.03 449 VAL A CA 1
ATOM 3155 C C . VAL A 1 436 ? 35.570 35.997 10.662 1.00 32.04 449 VAL A C 1
ATOM 3156 O O . VAL A 1 436 ? 36.806 36.079 10.562 1.00 32.10 449 VAL A O 1
ATOM 3160 N N . ASP A 1 437 ? 34.738 35.828 9.619 1.00 32.82 450 ASP A N 1
ATOM 3161 C CA . ASP A 1 437 ? 35.214 35.728 8.227 1.00 33.78 450 ASP A CA 1
ATOM 3162 C C . ASP A 1 437 ? 35.971 36.989 7.803 1.00 33.99 450 ASP A C 1
ATOM 3163 O O . ASP A 1 437 ? 37.002 36.931 7.143 1.00 34.54 450 ASP A O 1
ATOM 3168 N N . ASN A 1 438 ? 35.448 38.134 8.207 1.00 34.79 451 ASN A N 1
ATOM 3169 C CA . ASN A 1 438 ? 36.068 39.434 7.973 1.00 34.69 451 ASN A CA 1
ATOM 3170 C C . ASN A 1 438 ? 37.479 39.551 8.537 1.00 34.87 451 ASN A C 1
ATOM 3171 O O . ASN A 1 438 ? 38.411 39.979 7.845 1.00 37.09 451 ASN A O 1
ATOM 3176 N N . VAL A 1 439 ? 37.665 39.181 9.792 1.00 34.31 452 VAL A N 1
ATOM 3177 C CA . VAL A 1 439 ? 38.995 39.230 10.389 1.00 34.48 452 VAL A CA 1
ATOM 3178 C C . VAL A 1 439 ? 39.950 38.198 9.733 1.00 34.87 452 VAL A C 1
ATOM 3179 O O . VAL A 1 439 ? 41.092 38.507 9.413 1.00 33.99 452 VAL A O 1
ATOM 3183 N N . LEU A 1 440 ? 39.478 36.976 9.545 1.00 35.63 453 LEU A N 1
ATOM 3184 C CA . LEU A 1 440 ? 40.297 35.936 8.910 1.00 36.43 453 LEU A CA 1
ATOM 3185 C C . LEU A 1 440 ? 40.738 36.350 7.482 1.00 38.21 453 LEU A C 1
ATOM 3186 O O . LEU A 1 440 ? 41.882 36.097 7.089 1.00 37.77 453 LEU A O 1
ATOM 3191 N N . GLY A 1 441 ? 39.844 37.006 6.745 1.00 39.82 454 GLY A N 1
ATOM 3192 C CA . GLY A 1 441 ? 40.149 37.574 5.438 1.00 43.09 454 GLY A CA 1
ATOM 3193 C C . GLY A 1 441 ? 40.840 36.608 4.500 1.00 46.15 454 GLY A C 1
ATOM 3194 O O . GLY A 1 441 ? 41.857 36.964 3.851 1.00 46.98 454 GLY A O 1
ATOM 3195 N N . GLY A 1 442 ? 40.332 35.374 4.454 1.00 47.48 455 GLY A N 1
ATOM 3196 C CA . GLY A 1 442 ? 40.891 34.362 3.564 1.00 49.96 455 GLY A CA 1
ATOM 3197 C C . GLY A 1 442 ? 42.143 33.683 4.101 1.00 51.29 455 GLY A C 1
ATOM 3198 O O . GLY A 1 442 ? 42.995 33.231 3.315 1.00 52.84 455 GLY A O 1
ATOM 3199 N N . ARG A 1 443 ? 42.275 33.629 5.428 1.00 51.34 456 ARG A N 1
ATOM 3200 C CA . ARG A 1 443 ? 43.257 32.744 6.087 1.00 50.51 456 ARG A CA 1
ATOM 3201 C C . ARG A 1 443 ? 42.600 31.382 6.404 1.00 51.34 456 ARG A C 1
ATOM 3202 O O . ARG A 1 443 ? 41.535 31.315 7.067 1.00 51.49 456 ARG A O 1
#

B-factor: mean 36.33, std 8.49, range [19.4, 65.91]

InterPro domains:
  IPR000362 Fumarate lyase family [PR00149] (111-129)
  IPR000362 Fumarate lyase family [PR00149] (156-174)
  IPR000362 Fumarate lyase family [PR00149] (241-268)
  IPR000362 Fumarate lyase family [PR00149] (286-302)
  IPR008948 L-Aspartase-like [SSF48557] (21-452)
  IPR019468 Adenylosuccinate lyase C-terminal [PF10397] (375-452)
  IPR019468 Adenylosuccinate lyase C-terminal [SM00998] (374-453)
  IPR022761 Fumarate lyase, N-terminal [PF00206] (26-307)
  IPR024083 Fumarase/histidase, N-terminal [G3DSA:1.10.275.10] (14-115)

Organism: Chelativorans sp. (strain BNC1) (NCBI:txid266779)

Secondary structure (DSSP, 8-state):
--SS---S-HHHHHHTSHHHHHHHHHHHHHHHHHHHHHTTSS-HHHHHHHHHHHHH----HHHHHHHHHHHSSSHHHHHHHHHHHHGGGGGGSSSS--HHHHHHHHHHHHHHHHHHHHHHHHHHHHHHHHHHHHHTTT-EEEEEETTEEEEEEEHHHHHHHHHHHHHHHHHHHHHHHHHH-B-----TTSS-GGGTT-HHHHHHHHHHHHT-B--SS--SS--HHHHHHHHHHHHHHHHHHHHHHHHHHHTSTTT--EE----HHHHHHHHHHHHHHHHHHHHHHHT---TT--HHHHHHHHHHHHHHHHHHHHHHHHHHHHHHS-EE-HHHHHHHHTTTTTGGGHHHHHHHHHHHH-HHHHHHHHHHHHHHHHHTTS-HHHHHTT-HHHHHHH-HHHHHHHT-GGG--TTHHHHHHHHHS--

Foldseek 3Di:
DDDDDALFAVVLVVLLDPQNLLLLLLVLQLLLLVLCCVVVNDPPVLSVLLNVLSVVDDDPVVQLVVVCVVVVHSNVVSLVSSLVSSDPSSVCTCQLFDRCLSNLQSLLVSVVVLLVLVLVLLVLLLVLLLVQLVVFLQLKFFDDDPRDGAAIAIRSLVSLVLNLLSVVLNVVSVVLSLVSFAGAGQHDQFPSVSSPPCRVSSRCSSCVSSVTHHDPGHCLQQCVSVLVVLVSLLSLLVSLLVVLVVVCVCVPPLNNFKDFCVVVLSVLSNVLSVVSVVLSVLLVVLNNADHRGDCVSVVSCSCSVSVSSRSSSSSSVSSSRRSNPMGGHSPSRLVNNCVQQLLSLLVLLLVVLCVPQNRVRSVVLSVVLSVCCVVVVHHSLVSQCVPCSRCVVQPSVSSVQSSRSSNPHPCNSVSSCVSSVPD

Solvent-accessible surface area: 19907 Å² total; per-residue (Å²): 168,173,209,59,138,78,53,29,14,98,128,0,138,134,22,35,33,27,106,26,32,5,61,40,0,15,65,1,1,14,4,1,2,83,0,1,13,113,42,64,37,5,56,138,111,4,4,62,25,0,35,59,11,20,209,105,28,83,45,96,40,75,112,3,151,95,45,38,152,141,76,42,54,20,0,81,3,1,19,106,11,1,23,82,83,19,45,153,17,3,141,67,12,29,100,19,16,19,20,1,0,1,18,4,0,0,35,0,0,4,0,64,60,0,7,67,21,0,29,114,11,0,61,36,0,51,150,16,0,5,36,15,0,114,112,34,77,96,17,24,0,1,8,68,76,145,130,112,64,36,65,8,31,2,0,0,64,38,0,3,63,5,0,26,18,1,33,133,5,18,58,78,9,112,116,14,20,96,128,2,28,18,0,1,2,2,3,75,67,20,101,8,78,91,14,61,134,85,4,104,51,0,12,125,31,1,2,147,52,7,119,16,34,67,13,122,132,29,20,2,38,51,8,81,20,5,2,38,0,0,78,7,0,19,90,2,1,42,24,0,7,96,0,0,94,25,0,26,53,6,56,58,119,131,35,15,0,4,21,20,74,139,35,37,1,0,84,4,0,34,48,0,12,126,60,0,134,71,20,10,75,26,0,84,81,0,70,133,14,80,161,95,73,10,81,48,26,8,109,70,10,97,41,0,4,33,84,0,0,8,8,1,0,6,0,1,97,13,0,28,102,0,2,57,34,18,80,22,66,47,92,69,0,124,109,14,5,77,144,19,137,4,45,9,0,11,83,2,0,38,113,24,0,25,113,109,41,31,208,145,89,0,94,68,26,0,32,75,0,21,186,112,1,101,94,106,95,38,5,0,20,76,13,0,85,99,6,95,81,0,17,85,50,29,30,68,128,36,0,115,77,34,14,63,8,52,94,43,44,83,62,8,14,61,103,0,69,121,38,14,63,87,107